Protein AF-A0A7X9EF93-F1 (afdb_monomer_lite)

pLDDT: mean 86.99, std 10.76, range [40.66, 97.75]

Foldseek 3Di:
DVVVVVVVVVVCCCVVVQPQLVVQCVPCVGSCHPPCVCVLFPCPDPPCQVVLLVLLLVLVVLCLQAAALFFPVSSQVSLVVQCVVVVVVACDPVGHSQDPPQASDVVCPVFGDDSNDDWALAPQQDAPHNLLCVLLVVLLVVLVVVCVVVVPCVSVVLLVVLVVQSSCLSRVPSGDGRRSRVSSCSSSVSRSVSSVVQCPPPDPVSVVVVVVSVVSVVSSVVLSVCQRRLAHVDALQNLVVQLVVCVVPNPVSNVVSVVCSSRHDHHDGNVRDDPLCSLCVVPVVCSFVLVVLVVFADLQAEEEEADAPPPDDQVSNCPPVNNYHYHYDNVQVPPVSVVCVCVVRVHFKYKYAAPDPGDDDPQWDFDDDDPRITMTGRD

Sequence (379 aa):
MAGRFVLFTLAFTLLLGSYNYIQNYVYYRNPAGTGDTAIISGYQGFTDFSKKLAYNSTRLGVQFISCEGLPLPFENTCLQVKKSVLGKIFATATFNIEANKYMLEPGCRSLCYSLSNDYPLNEESAWYGILSWILIIPGCIMAIVKSIQEKKKIPLLIILTSLIYFLIIAVFKSGWDPYQGRYLILSVALVTPFSGFLLTDQKPWQRASTTLFSVLSIFILVYTILANDSKPLVNRQSIWQIELWGKDHSSVVQKVAYKIEPWFKEDRTVFDYSFSELQTYFANNMASPVELVNQTVPINGKMGIVAEKGIFMDYLFFGENFTRGVYDLPNYSDTKYLNRSIQANGIKYLLVSPGLQFKAPKGFNLVNSLNGWSIYGLN

Radius of gyration: 26.2 Å; chains: 1; bounding box: 67×50×77 Å

Secondary structure (DSSP, 8-state):
-HHHHHHHHHHHHHHHHSHHHHHHHHHHSSTTSSGGGGSS-----GGGHHHHHHHHHHHHHHHHS--TTS-HHHHHHHHHHHHHHHHHHHB-SS-BTTSS-SBSSGGGTTT---TTPPPPSSTTT--SHHHHHHHHHHHHHHHHHHHHHTT-HHHHHHHHHHHHHHHHHHHHSSSB-GGGGGGGHHHHHHHGGGGGGTS-TTSHHHHHHHHHHHHHHHHHHHHHHHT-TTS-SS-HHHHHHHHHHHHHH-HHHHHHHHHHGGG---SS-GGGS-HHHHHTTT-GGGHHHHHHHHHHS-TT-EEEEE--TTS--GGGGS-TTS-SEEEE-TTTT-HHHHHHHHHHHT--EEEE-TT----PPTTEEEEEEETTEEEEEE-

Structure (mmCIF, N/CA/C/O backbone):
data_AF-A0A7X9EF93-F1
#
_entry.id   AF-A0A7X9EF93-F1
#
loop_
_atom_site.group_PDB
_atom_site.id
_atom_site.type_symbol
_atom_site.label_atom_id
_atom_site.label_alt_id
_atom_site.label_comp_id
_atom_site.label_asym_id
_atom_site.label_entity_id
_atom_site.label_seq_id
_atom_site.pdbx_PDB_ins_code
_atom_site.Cartn_x
_atom_site.Cartn_y
_atom_site.Cartn_z
_atom_site.occupancy
_atom_site.B_iso_or_equiv
_atom_site.auth_seq_id
_atom_site.auth_comp_id
_atom_site.auth_asym_id
_atom_site.auth_atom_id
_atom_site.pdbx_PDB_model_num
ATOM 1 N N . MET A 1 1 ? 22.906 -5.873 35.897 1.00 51.16 1 MET A N 1
ATOM 2 C CA . MET A 1 1 ? 22.067 -6.550 34.877 1.00 51.16 1 MET A CA 1
ATOM 3 C C . MET A 1 1 ? 21.754 -5.627 33.692 1.00 51.16 1 MET A C 1
ATOM 5 O O . MET A 1 1 ? 22.058 -6.010 32.572 1.00 51.16 1 MET A O 1
ATOM 9 N N . ALA A 1 2 ? 21.291 -4.388 33.919 1.00 52.09 2 ALA A N 1
ATOM 10 C CA . ALA A 1 2 ? 21.029 -3.400 32.856 1.00 52.09 2 ALA A CA 1
ATOM 11 C C . ALA A 1 2 ? 22.232 -3.101 31.932 1.00 52.09 2 ALA A C 1
ATOM 13 O O . ALA A 1 2 ? 22.069 -3.074 30.718 1.00 52.09 2 ALA A O 1
ATOM 14 N N . GLY A 1 3 ? 23.450 -2.966 32.476 1.00 68.38 3 GLY A N 1
ATOM 15 C CA . GLY A 1 3 ? 24.646 -2.670 31.668 1.00 68.38 3 GLY A CA 1
ATOM 16 C C . GLY A 1 3 ? 25.012 -3.758 30.651 1.00 68.38 3 GLY A C 1
ATOM 17 O O . GLY A 1 3 ? 25.405 -3.439 29.537 1.00 68.38 3 GLY A O 1
ATOM 18 N N . ARG A 1 4 ? 24.810 -5.042 30.988 1.00 70.62 4 ARG A N 1
ATOM 19 C CA . ARG A 1 4 ? 25.029 -6.152 30.042 1.00 70.62 4 ARG A CA 1
ATOM 20 C C . ARG A 1 4 ? 23.990 -6.133 28.925 1.00 70.62 4 ARG A C 1
ATOM 22 O O . ARG A 1 4 ? 24.343 -6.350 27.777 1.00 70.62 4 ARG A O 1
ATOM 29 N N . PHE A 1 5 ? 22.737 -5.829 29.259 1.00 66.62 5 PHE A N 1
ATOM 30 C CA . PHE A 1 5 ? 21.655 -5.748 28.281 1.00 66.62 5 PHE A CA 1
ATOM 31 C C . PHE A 1 5 ? 21.888 -4.611 27.282 1.00 66.62 5 PHE A C 1
ATOM 33 O O . PHE A 1 5 ? 21.815 -4.839 26.085 1.00 66.62 5 PHE A O 1
ATOM 40 N N . VAL A 1 6 ? 22.275 -3.422 27.762 1.00 73.75 6 VAL A N 1
ATOM 41 C CA . VAL A 1 6 ? 22.655 -2.295 26.894 1.00 73.75 6 VAL A CA 1
ATOM 42 C C . VAL A 1 6 ? 23.821 -2.679 25.988 1.00 73.75 6 VAL A C 1
ATOM 44 O O . VAL A 1 6 ? 23.751 -2.430 24.791 1.00 73.75 6 VAL A O 1
ATOM 47 N N . LEU A 1 7 ? 24.856 -3.331 26.527 1.00 80.44 7 LEU A N 1
ATOM 48 C CA . LEU A 1 7 ? 26.022 -3.749 25.749 1.00 80.44 7 LEU A CA 1
ATOM 49 C C . LEU A 1 7 ? 25.656 -4.765 24.655 1.00 80.44 7 LEU A C 1
ATOM 51 O O . LEU A 1 7 ? 26.104 -4.620 23.522 1.00 80.44 7 LEU A O 1
ATOM 55 N N . PHE A 1 8 ? 24.810 -5.752 24.969 1.00 80.94 8 PHE A N 1
ATOM 56 C CA . PHE A 1 8 ? 24.308 -6.712 23.985 1.00 80.94 8 PHE A CA 1
ATOM 57 C C . PHE A 1 8 ? 23.450 -6.030 22.925 1.00 80.94 8 PHE A C 1
ATOM 59 O O . PHE A 1 8 ? 23.684 -6.245 21.742 1.00 80.94 8 PHE A O 1
ATOM 66 N N . THR A 1 9 ? 22.513 -5.162 23.310 1.00 75.06 9 THR A N 1
ATOM 67 C CA . THR A 1 9 ? 21.699 -4.410 22.348 1.00 75.06 9 THR A CA 1
ATOM 68 C C . THR A 1 9 ? 22.575 -3.573 21.422 1.00 75.06 9 THR A C 1
ATOM 70 O O . THR A 1 9 ? 22.355 -3.578 20.214 1.00 75.06 9 THR A O 1
ATOM 73 N N . LEU A 1 10 ? 23.597 -2.899 21.952 1.00 77.31 10 LEU A N 1
ATOM 74 C CA . LEU A 1 10 ? 24.518 -2.082 21.162 1.00 77.31 10 LEU A CA 1
ATOM 75 C C . LEU A 1 10 ? 25.355 -2.950 20.212 1.00 77.31 10 LEU A C 1
ATOM 77 O O . LEU A 1 10 ? 25.466 -2.630 19.032 1.00 77.31 10 LEU A O 1
ATOM 81 N N . ALA A 1 11 ? 25.867 -4.084 20.699 1.00 83.56 11 ALA A N 1
ATOM 82 C CA . ALA A 1 11 ? 26.618 -5.042 19.894 1.00 83.56 11 ALA A CA 1
ATOM 83 C C . ALA A 1 11 ? 25.765 -5.641 18.766 1.00 83.56 11 ALA A C 1
ATOM 85 O O . ALA A 1 11 ? 26.195 -5.638 17.619 1.00 83.56 11 ALA A O 1
ATOM 86 N N . PHE A 1 12 ? 24.541 -6.092 19.050 1.00 78.44 12 PHE A N 1
ATOM 87 C CA . PHE A 1 12 ? 23.632 -6.628 18.033 1.00 78.44 12 PHE A CA 1
ATOM 88 C C . PHE A 1 12 ? 23.159 -5.553 17.052 1.00 78.44 12 PHE A C 1
ATOM 90 O O . PHE A 1 12 ? 23.077 -5.824 15.859 1.00 78.44 12 PHE A O 1
ATOM 97 N N . THR A 1 13 ? 22.910 -4.325 17.516 1.00 77.00 13 THR A N 1
ATOM 98 C CA . THR A 1 13 ? 22.552 -3.202 16.633 1.00 77.00 13 THR A CA 1
ATOM 99 C C . THR A 1 13 ? 23.695 -2.873 15.678 1.00 77.00 13 THR A C 1
ATOM 101 O O . THR A 1 13 ? 23.458 -2.667 14.494 1.00 77.00 13 THR A O 1
ATOM 104 N N . LEU A 1 14 ? 24.941 -2.874 16.159 1.00 78.62 14 LEU A N 1
ATOM 105 C CA . LEU A 1 14 ? 26.108 -2.662 15.307 1.00 78.62 14 LEU A CA 1
ATOM 106 C C . LEU A 1 14 ? 26.341 -3.842 14.362 1.00 78.62 14 LEU A C 1
ATOM 108 O O . LEU A 1 14 ? 26.558 -3.622 13.180 1.00 78.62 14 LEU A O 1
ATOM 112 N N . LEU A 1 15 ? 26.265 -5.085 14.835 1.00 78.81 15 LEU A N 1
ATOM 113 C CA . LEU A 1 15 ? 26.541 -6.264 14.007 1.00 78.81 15 LEU A CA 1
ATOM 114 C C . LEU A 1 15 ? 25.472 -6.492 12.933 1.00 78.81 15 LEU A C 1
ATOM 116 O O . LEU A 1 15 ? 25.811 -6.729 11.780 1.00 78.81 15 LEU A O 1
ATOM 120 N N . LEU A 1 16 ? 24.191 -6.394 13.293 1.00 77.81 16 LEU A N 1
ATOM 121 C CA . LEU A 1 16 ? 23.082 -6.651 12.370 1.00 77.81 16 LEU A CA 1
ATOM 122 C C . LEU A 1 16 ? 22.693 -5.401 11.574 1.00 77.81 16 LEU A C 1
ATOM 124 O O . LEU A 1 16 ? 22.345 -5.499 10.401 1.00 77.81 16 LEU A O 1
ATOM 128 N N . GLY A 1 17 ? 22.778 -4.218 12.185 1.00 71.88 17 GLY A N 1
ATOM 129 C CA . GLY A 1 17 ? 22.412 -2.955 11.543 1.00 71.88 17 GLY A CA 1
ATOM 130 C C . GLY A 1 17 ? 23.484 -2.393 10.609 1.00 71.88 17 GLY A C 1
ATOM 131 O O . GLY A 1 17 ? 23.154 -1.597 9.733 1.00 71.88 17 GLY A O 1
ATOM 132 N N . SER A 1 18 ? 24.755 -2.799 10.744 1.00 82.44 18 SER A N 1
ATOM 133 C CA . SER A 1 18 ? 25.841 -2.288 9.891 1.00 82.44 18 SER A CA 1
ATOM 134 C C . SER A 1 18 ? 25.926 -2.944 8.516 1.00 82.44 18 SER A C 1
ATOM 136 O O . SER A 1 18 ? 26.585 -2.377 7.648 1.00 82.44 18 SER A O 1
ATOM 138 N N . TYR A 1 19 ? 25.261 -4.083 8.280 1.00 81.56 19 TYR A N 1
ATOM 139 C CA . TYR A 1 19 ? 25.408 -4.856 7.040 1.00 81.56 19 TYR A CA 1
ATOM 140 C C . TYR A 1 19 ? 25.219 -4.000 5.780 1.00 81.56 19 TYR A C 1
ATOM 142 O O . TYR A 1 19 ? 26.116 -3.943 4.941 1.00 81.56 19 TYR A O 1
ATOM 150 N N . ASN A 1 20 ? 24.115 -3.248 5.691 1.00 75.06 20 ASN A N 1
ATOM 151 C CA . ASN A 1 20 ? 23.846 -2.377 4.542 1.00 75.06 20 ASN A CA 1
ATOM 152 C C . ASN A 1 20 ? 24.888 -1.261 4.396 1.00 75.06 20 ASN A C 1
ATOM 154 O O . ASN A 1 20 ? 25.280 -0.930 3.283 1.00 75.06 20 ASN A O 1
ATOM 158 N N . TYR A 1 21 ? 25.383 -0.703 5.503 1.00 79.88 21 TYR A N 1
ATOM 159 C CA . TYR A 1 21 ? 26.413 0.338 5.472 1.00 79.88 21 TYR A CA 1
ATOM 160 C C . TYR A 1 21 ? 27.773 -0.215 5.029 1.00 79.88 21 TYR A C 1
ATOM 162 O O . TYR A 1 21 ? 28.486 0.441 4.271 1.00 79.88 21 TYR A O 1
ATOM 170 N N . ILE A 1 22 ? 28.121 -1.432 5.455 1.00 83.25 22 ILE A N 1
ATOM 171 C CA . ILE A 1 22 ? 29.334 -2.134 5.024 1.00 83.25 22 ILE A CA 1
ATOM 172 C C . ILE A 1 22 ? 29.223 -2.489 3.543 1.00 83.25 22 ILE A C 1
ATOM 174 O O . ILE A 1 22 ? 30.135 -2.181 2.781 1.00 83.25 22 ILE A O 1
ATOM 178 N N . GLN A 1 23 ? 28.101 -3.075 3.114 1.00 81.94 23 GLN A N 1
ATOM 179 C CA . GLN A 1 23 ? 27.837 -3.379 1.710 1.00 81.94 23 GLN A CA 1
ATOM 180 C C . GLN A 1 23 ? 27.953 -2.110 0.858 1.00 81.94 23 GLN A C 1
ATOM 182 O O . GLN A 1 23 ? 28.697 -2.087 -0.122 1.00 81.94 23 GLN A O 1
ATOM 187 N N . ASN A 1 24 ? 27.311 -1.020 1.278 1.00 80.31 24 ASN A N 1
ATOM 188 C CA . ASN A 1 24 ? 27.402 0.259 0.587 1.00 80.31 24 ASN A CA 1
ATOM 189 C C . ASN A 1 24 ? 28.843 0.776 0.510 1.00 80.31 24 ASN A C 1
ATOM 191 O O . ASN A 1 24 ? 29.280 1.243 -0.539 1.00 80.31 24 ASN A O 1
ATOM 195 N N . TYR A 1 25 ? 29.614 0.652 1.590 1.00 82.25 25 TYR A N 1
ATOM 196 C CA . TYR A 1 25 ? 31.018 1.046 1.590 1.00 82.25 25 TYR A CA 1
ATOM 197 C C . TYR A 1 25 ? 31.879 0.180 0.657 1.00 82.25 25 TYR A C 1
ATOM 199 O O . TYR A 1 25 ? 32.749 0.705 -0.036 1.00 82.25 25 TYR A O 1
ATOM 207 N N . VAL A 1 26 ? 31.633 -1.129 0.589 1.00 85.62 26 VAL A N 1
ATOM 208 C CA . VAL A 1 26 ? 32.366 -2.049 -0.295 1.00 85.62 26 VAL A CA 1
ATOM 209 C C . VAL A 1 26 ? 32.094 -1.735 -1.768 1.00 85.62 26 VAL A C 1
ATOM 211 O O . VAL A 1 26 ? 33.044 -1.622 -2.543 1.00 85.62 26 VAL A O 1
ATOM 214 N N . TYR A 1 27 ? 30.826 -1.551 -2.147 1.00 77.94 27 TYR A N 1
ATOM 215 C CA . TYR A 1 27 ? 30.429 -1.349 -3.545 1.00 77.94 27 TYR A CA 1
ATOM 216 C C . TYR A 1 27 ? 30.559 0.104 -4.016 1.00 77.94 27 TYR A C 1
ATOM 218 O O . TYR A 1 27 ? 31.009 0.351 -5.132 1.00 77.94 27 TYR A O 1
ATOM 226 N N . TYR A 1 28 ? 30.206 1.072 -3.170 1.00 73.88 28 TYR A N 1
ATOM 227 C CA . TYR A 1 28 ? 30.102 2.487 -3.545 1.00 73.88 28 TYR A CA 1
ATOM 228 C C . TYR A 1 28 ? 31.165 3.378 -2.899 1.00 73.88 28 TYR A C 1
ATOM 230 O O . TYR A 1 28 ? 31.175 4.583 -3.142 1.00 73.88 28 TYR A O 1
ATOM 238 N N . ARG A 1 29 ? 32.052 2.815 -2.060 1.00 81.31 29 ARG A N 1
ATOM 239 C CA . ARG A 1 29 ? 33.061 3.561 -1.275 1.00 81.31 29 ARG A CA 1
ATOM 240 C C . ARG A 1 29 ? 32.466 4.644 -0.372 1.00 81.31 29 ARG A C 1
ATOM 242 O O . ARG A 1 29 ? 33.172 5.540 0.081 1.00 81.31 29 ARG A O 1
ATOM 249 N N . ASN A 1 30 ? 31.178 4.525 -0.063 1.00 75.50 30 ASN A N 1
ATOM 250 C CA . ASN A 1 30 ? 30.428 5.433 0.787 1.00 75.50 30 ASN A CA 1
ATOM 251 C C . ASN A 1 30 ? 29.376 4.617 1.561 1.00 75.50 30 ASN A C 1
ATOM 253 O O . ASN A 1 30 ? 28.565 3.940 0.929 1.00 75.50 30 ASN A O 1
ATOM 257 N N . PRO A 1 31 ? 29.355 4.657 2.909 1.00 75.25 31 PRO A N 1
ATOM 258 C CA . PRO A 1 31 ? 28.396 3.882 3.701 1.00 75.25 31 PRO A CA 1
ATOM 259 C C . PRO A 1 31 ? 26.931 4.282 3.444 1.00 75.25 31 PRO A C 1
ATOM 261 O O . PRO A 1 31 ? 26.025 3.484 3.676 1.00 75.25 31 PRO A O 1
ATOM 264 N N . ALA A 1 32 ? 26.687 5.489 2.924 1.00 70.31 32 ALA A N 1
ATOM 265 C CA . ALA A 1 32 ? 25.363 5.975 2.536 1.00 70.31 32 ALA A CA 1
ATOM 266 C C . ALA A 1 32 ? 24.936 5.572 1.105 1.00 70.31 32 ALA A C 1
ATOM 268 O O . ALA A 1 32 ? 23.866 5.980 0.651 1.00 70.31 32 ALA A O 1
ATOM 269 N N . GLY A 1 33 ? 25.743 4.777 0.395 1.00 70.00 33 GLY A N 1
ATOM 270 C CA . GLY A 1 33 ? 25.457 4.318 -0.967 1.00 70.00 33 GLY A CA 1
ATOM 271 C C . GLY A 1 33 ? 26.114 5.181 -2.046 1.00 70.00 33 GLY A C 1
ATOM 272 O O . GLY A 1 33 ? 27.057 5.922 -1.778 1.00 70.00 33 GLY A O 1
ATOM 273 N N . THR A 1 34 ? 25.632 5.087 -3.287 1.00 61.66 34 THR A N 1
ATOM 274 C CA . THR A 1 34 ? 26.085 5.955 -4.389 1.00 61.66 34 THR A CA 1
ATOM 275 C C . THR A 1 34 ? 25.943 7.424 -3.987 1.00 61.66 34 THR A C 1
ATOM 277 O O . THR A 1 34 ? 24.894 7.790 -3.475 1.00 61.66 34 THR A O 1
ATOM 280 N N . GLY A 1 35 ? 26.938 8.284 -4.243 1.00 51.69 35 GLY A N 1
ATOM 281 C CA . GLY A 1 35 ? 26.882 9.723 -3.906 1.00 51.69 35 GLY A CA 1
ATOM 282 C C . GLY A 1 35 ? 25.659 10.483 -4.456 1.00 51.69 35 GLY A C 1
ATOM 283 O O . GLY A 1 35 ? 25.338 11.563 -3.970 1.00 51.69 35 GLY A O 1
ATOM 284 N N . ASP A 1 36 ? 24.935 9.879 -5.400 1.00 48.66 36 ASP A N 1
ATOM 285 C CA . ASP A 1 36 ? 23.659 10.341 -5.952 1.00 48.66 36 ASP A CA 1
ATOM 286 C C . ASP A 1 36 ? 22.432 10.045 -5.065 1.00 48.66 36 ASP A C 1
ATOM 288 O O . ASP A 1 36 ? 21.332 10.490 -5.382 1.00 48.66 36 ASP A O 1
ATOM 292 N N . THR A 1 37 ? 22.563 9.338 -3.933 1.00 45.50 37 THR A N 1
ATOM 293 C CA . THR A 1 37 ? 21.441 9.147 -2.985 1.00 45.50 37 THR A CA 1
ATOM 294 C C . THR A 1 37 ? 20.979 10.462 -2.355 1.00 45.50 37 THR A C 1
ATOM 296 O O . THR A 1 37 ? 19.864 10.540 -1.841 1.00 45.50 37 THR A O 1
ATOM 299 N N . ALA A 1 38 ? 21.782 11.525 -2.475 1.00 40.66 38 ALA A N 1
ATOM 300 C CA . ALA A 1 38 ? 21.385 12.893 -2.160 1.00 40.66 38 ALA A CA 1
ATOM 301 C C . ALA A 1 38 ? 20.332 13.476 -3.131 1.00 40.66 38 ALA A C 1
ATOM 303 O O . ALA A 1 38 ? 19.668 14.445 -2.773 1.00 40.66 38 ALA A O 1
ATOM 304 N N . ILE A 1 39 ? 20.139 12.898 -4.327 1.00 41.22 39 ILE A N 1
ATOM 305 C CA . ILE A 1 39 ? 19.280 13.457 -5.391 1.00 41.22 39 ILE A CA 1
ATOM 306 C C . ILE A 1 39 ? 17.788 13.130 -5.181 1.00 41.22 39 ILE A C 1
ATOM 308 O O . ILE A 1 39 ? 16.930 13.879 -5.637 1.00 41.22 39 ILE A O 1
ATOM 312 N N . ILE A 1 40 ? 17.438 12.086 -4.418 1.00 43.47 40 ILE A N 1
ATOM 313 C CA . ILE A 1 40 ? 16.022 11.784 -4.094 1.00 43.47 40 ILE A CA 1
ATOM 314 C C . ILE A 1 40 ? 15.497 12.706 -2.976 1.00 43.47 40 ILE A C 1
ATOM 316 O O . ILE A 1 40 ? 14.295 12.892 -2.791 1.00 43.47 40 ILE A O 1
ATOM 320 N N . SER A 1 41 ? 16.397 13.338 -2.229 1.00 41.59 41 SER A N 1
ATOM 321 C CA . SER A 1 41 ? 16.046 14.339 -1.235 1.00 41.59 41 SER A CA 1
ATOM 322 C C . SER A 1 41 ? 16.283 15.730 -1.801 1.00 41.59 41 SER A C 1
ATOM 324 O O . SER A 1 41 ? 17.398 16.241 -1.749 1.00 41.59 41 SER A O 1
ATOM 326 N N . GLY A 1 42 ? 15.215 16.392 -2.248 1.00 41.41 42 GLY A N 1
ATOM 327 C CA . GLY A 1 42 ? 15.151 17.854 -2.265 1.00 41.41 42 GLY A CA 1
ATOM 328 C C . GLY A 1 42 ? 15.270 18.385 -0.835 1.00 41.41 42 GLY A C 1
ATOM 329 O O . GLY A 1 42 ? 14.281 18.806 -0.240 1.00 41.41 42 GLY A O 1
ATOM 330 N N . TYR A 1 43 ? 16.466 18.272 -0.250 1.00 45.44 43 TYR A N 1
ATOM 331 C CA . TYR A 1 43 ? 16.779 18.589 1.135 1.00 45.44 43 TYR A CA 1
ATOM 332 C C . TYR A 1 43 ? 16.698 20.109 1.291 1.00 45.44 43 TYR A C 1
ATOM 334 O O . TYR A 1 43 ? 17.694 20.824 1.213 1.00 45.44 43 TYR A O 1
ATOM 342 N N . GLN A 1 44 ? 15.482 20.628 1.461 1.00 47.94 44 GLN A N 1
ATOM 343 C CA . GLN A 1 44 ? 15.296 21.984 1.951 1.00 47.94 44 GLN A CA 1
ATOM 344 C C . GLN A 1 44 ? 15.860 22.009 3.372 1.00 47.94 44 GLN A C 1
ATOM 346 O O . GLN A 1 44 ? 15.532 21.145 4.185 1.00 47.94 44 GLN A O 1
ATOM 351 N N . GLY A 1 45 ? 16.808 22.914 3.613 1.00 49.16 45 GLY A N 1
ATOM 352 C CA . GLY A 1 45 ? 17.678 22.896 4.786 1.00 49.16 45 GLY A CA 1
ATOM 353 C C . GLY A 1 45 ? 16.955 22.863 6.139 1.00 49.16 45 GLY A C 1
ATOM 354 O O . GLY A 1 45 ? 15.743 23.024 6.258 1.00 49.16 45 GLY A O 1
ATOM 355 N N . PHE A 1 46 ? 17.746 22.710 7.202 1.00 51.22 46 PHE A N 1
ATOM 356 C CA . PHE A 1 46 ? 17.307 22.670 8.608 1.00 51.22 46 PHE A CA 1
ATOM 357 C C . PHE A 1 46 ? 16.488 23.887 9.091 1.00 51.22 46 PHE A C 1
ATOM 359 O O . PHE A 1 46 ? 15.992 23.876 10.216 1.00 51.22 46 PHE A O 1
ATOM 366 N N . THR A 1 47 ? 16.325 24.928 8.274 1.00 57.03 47 THR A N 1
ATOM 367 C CA . THR A 1 47 ? 15.665 26.194 8.623 1.00 57.03 47 THR A CA 1
ATOM 368 C C . THR A 1 47 ? 14.164 26.062 8.904 1.00 57.03 47 THR A C 1
ATOM 370 O O . THR A 1 47 ? 13.610 26.912 9.592 1.00 57.03 47 THR A O 1
ATOM 373 N N . ASP A 1 48 ? 13.517 24.981 8.455 1.00 76.69 48 ASP A N 1
ATOM 374 C CA . ASP A 1 48 ? 12.073 24.742 8.618 1.00 76.69 48 ASP A CA 1
ATOM 375 C C . ASP A 1 48 ? 11.751 23.435 9.377 1.00 76.69 48 ASP A C 1
ATOM 377 O O . ASP A 1 48 ? 10.665 22.865 9.246 1.00 76.69 48 ASP A O 1
ATOM 381 N N . PHE A 1 49 ? 12.686 22.953 10.206 1.00 82.88 49 PHE A N 1
ATOM 382 C CA . PHE A 1 49 ? 12.567 21.689 10.948 1.00 82.88 49 PHE A CA 1
ATOM 383 C C . PHE A 1 49 ? 11.242 21.542 11.712 1.00 82.88 49 PHE A C 1
ATOM 385 O O . PHE A 1 49 ? 10.577 20.513 11.609 1.00 82.88 49 PHE A O 1
ATOM 392 N N . SER A 1 50 ? 10.839 22.572 12.463 1.00 85.94 50 SER A N 1
ATOM 393 C CA . SER A 1 50 ? 9.621 22.543 13.283 1.00 85.94 50 SER A CA 1
ATOM 394 C C . SER A 1 50 ? 8.359 22.412 12.433 1.00 85.94 50 SER A C 1
ATOM 396 O O . SER A 1 50 ? 7.469 21.631 12.768 1.00 85.94 50 SER A O 1
ATOM 398 N N . LYS A 1 51 ? 8.299 23.120 11.299 1.00 87.50 51 LYS A N 1
ATOM 399 C CA . LYS A 1 51 ? 7.190 23.015 10.349 1.00 87.50 51 LYS A CA 1
ATOM 400 C C . LYS A 1 51 ? 7.182 21.643 9.692 1.00 87.50 51 LYS A C 1
ATOM 402 O O . LYS A 1 51 ? 6.143 20.994 9.701 1.00 87.50 51 LYS A O 1
ATOM 407 N N . LYS A 1 52 ? 8.322 21.159 9.191 1.00 86.75 52 LYS A N 1
ATOM 408 C CA . LYS A 1 52 ? 8.418 19.815 8.605 1.00 86.75 52 LYS A CA 1
ATOM 409 C C . LYS A 1 52 ? 7.936 18.750 9.588 1.00 86.75 52 LYS A C 1
ATOM 411 O O . LYS A 1 52 ? 7.086 17.938 9.233 1.00 86.75 52 LYS A O 1
ATOM 416 N N . LEU A 1 53 ? 8.426 18.794 10.828 1.00 89.94 53 LEU A N 1
ATOM 417 C CA . LEU A 1 53 ? 8.006 17.880 11.882 1.00 89.94 53 LEU A CA 1
ATOM 418 C C . LEU A 1 53 ? 6.496 17.976 12.120 1.00 89.94 53 LEU A C 1
ATOM 420 O O . LEU A 1 53 ? 5.840 16.941 12.146 1.00 89.94 53 LEU A O 1
ATOM 424 N N . ALA A 1 54 ? 5.931 19.179 12.246 1.00 91.25 54 ALA A N 1
ATOM 425 C CA . ALA A 1 54 ? 4.496 19.365 12.457 1.00 91.25 54 ALA A CA 1
ATOM 426 C C . ALA A 1 54 ? 3.658 18.782 11.307 1.00 91.25 54 ALA A C 1
ATOM 428 O O . ALA A 1 54 ? 2.736 18.009 11.557 1.00 91.25 54 ALA A O 1
ATOM 429 N N . TYR A 1 55 ? 3.996 19.090 10.052 1.00 91.44 55 TYR A N 1
ATOM 430 C CA . TYR A 1 55 ? 3.284 18.563 8.885 1.00 91.44 55 TYR A CA 1
ATOM 431 C C . TYR A 1 55 ? 3.401 17.038 8.794 1.00 91.44 55 TYR A C 1
ATOM 433 O O . TYR A 1 55 ? 2.383 16.352 8.728 1.00 91.44 55 TYR A O 1
ATOM 441 N N . ASN A 1 56 ? 4.619 16.493 8.844 1.00 91.69 56 ASN A N 1
ATOM 442 C CA . ASN A 1 56 ? 4.837 15.059 8.675 1.00 91.69 56 ASN A CA 1
ATOM 443 C C . ASN A 1 56 ? 4.263 14.251 9.839 1.00 91.69 56 ASN A C 1
ATOM 445 O O . ASN A 1 56 ? 3.540 13.291 9.602 1.00 91.69 56 ASN A O 1
ATOM 449 N N . SER A 1 57 ? 4.520 14.642 11.091 1.00 93.19 57 SER A N 1
ATOM 450 C CA . SER A 1 57 ? 3.973 13.922 12.249 1.00 93.19 57 SER A CA 1
ATOM 451 C C . SER A 1 57 ? 2.446 13.951 12.269 1.00 93.19 57 SER A C 1
ATOM 453 O O . SER A 1 57 ? 1.827 12.919 12.511 1.00 93.19 57 SER A O 1
ATOM 455 N N . THR A 1 58 ? 1.820 15.084 11.936 1.00 93.88 58 THR A N 1
ATOM 456 C CA . THR A 1 58 ? 0.354 15.154 11.879 1.00 93.88 58 THR A CA 1
ATOM 457 C C . THR A 1 58 ? -0.184 14.262 10.766 1.00 93.88 58 THR A C 1
ATOM 459 O O . THR A 1 58 ? -1.093 13.478 11.016 1.00 93.88 58 THR A O 1
ATOM 462 N N . ARG A 1 59 ? 0.400 14.303 9.560 1.00 93.56 59 ARG A N 1
ATOM 463 C CA . ARG A 1 59 ? -0.018 13.433 8.448 1.00 93.56 59 ARG A CA 1
ATOM 464 C C . ARG A 1 59 ? 0.120 11.963 8.786 1.00 93.56 59 ARG A C 1
ATOM 466 O O . ARG A 1 59 ? -0.837 11.224 8.601 1.00 93.56 59 ARG A O 1
ATOM 473 N N . LEU A 1 60 ? 1.274 11.554 9.309 1.00 93.50 60 LEU A N 1
ATOM 474 C CA . LEU A 1 60 ? 1.530 10.174 9.715 1.00 93.50 60 LEU A CA 1
ATOM 475 C C . LEU A 1 60 ? 0.562 9.733 10.825 1.00 93.50 60 LEU A C 1
ATOM 477 O O . LEU A 1 60 ? 0.003 8.644 10.754 1.00 93.50 60 LEU A O 1
ATOM 481 N N . GLY A 1 61 ? 0.318 10.585 11.825 1.00 93.19 61 GLY A N 1
ATOM 482 C CA . GLY A 1 61 ? -0.618 10.296 12.913 1.00 93.19 61 GLY A CA 1
ATOM 483 C C . GLY A 1 61 ? -2.070 10.190 12.440 1.00 93.19 61 GLY A C 1
ATOM 484 O O . GLY A 1 61 ? -2.791 9.287 12.849 1.00 93.19 61 GLY A O 1
ATOM 485 N N . VAL A 1 62 ? -2.498 11.067 11.531 1.00 93.31 62 VAL A N 1
ATOM 486 C CA . VAL A 1 62 ? -3.831 11.003 10.914 1.00 93.31 62 VAL A CA 1
ATOM 487 C C . VAL A 1 62 ? -3.956 9.799 9.981 1.00 93.31 62 VAL A C 1
ATOM 489 O O . VAL A 1 62 ? -5.017 9.183 9.901 1.00 93.31 62 VAL A O 1
ATOM 492 N N . GLN A 1 63 ? -2.890 9.442 9.274 1.00 92.69 63 GLN A N 1
ATOM 493 C CA . GLN A 1 63 ? -2.868 8.289 8.384 1.00 92.69 63 GLN A CA 1
ATOM 494 C C . GLN A 1 63 ? -2.886 6.963 9.164 1.00 92.69 63 GLN A C 1
ATOM 496 O O . GLN A 1 63 ? -3.501 6.011 8.706 1.00 92.69 63 GLN A O 1
ATOM 501 N N . PHE A 1 64 ? -2.345 6.930 10.389 1.00 93.38 64 PHE A N 1
ATOM 502 C CA . PHE A 1 64 ? -2.513 5.802 11.316 1.00 93.38 64 PHE A CA 1
ATOM 503 C C . PHE A 1 64 ? -3.985 5.525 11.670 1.00 93.38 64 PHE A C 1
ATOM 505 O O . PHE A 1 64 ? -4.346 4.388 11.968 1.00 93.38 64 PHE A O 1
ATOM 512 N N . ILE A 1 65 ? -4.855 6.541 11.603 1.00 93.31 65 ILE A N 1
ATOM 513 C CA . ILE A 1 65 ? -6.315 6.373 11.652 1.00 93.31 65 ILE A CA 1
ATOM 514 C C . ILE A 1 65 ? -6.794 5.970 10.249 1.00 93.31 65 ILE A C 1
ATOM 516 O O . ILE A 1 65 ? -7.433 6.740 9.525 1.00 93.31 65 ILE A O 1
ATOM 520 N N . SER A 1 66 ? -6.378 4.778 9.840 1.00 92.44 66 SER A N 1
ATOM 521 C CA . SER A 1 66 ? -6.677 4.138 8.560 1.00 92.44 66 SER A CA 1
ATOM 522 C C . SER A 1 66 ? -8.098 3.561 8.522 1.00 92.44 66 SER A C 1
ATOM 524 O O . SER A 1 66 ? -8.621 3.103 9.546 1.00 92.44 66 SER A O 1
ATOM 526 N N . CYS A 1 67 ? -8.700 3.570 7.334 1.00 93.12 67 CYS A N 1
ATOM 527 C CA . CYS A 1 67 ? -9.994 2.945 7.025 1.00 93.12 67 CYS A CA 1
ATOM 528 C C . CYS A 1 67 ? -9.828 1.660 6.194 1.00 93.12 67 CYS A C 1
ATOM 530 O O . CYS A 1 67 ? -10.801 0.931 6.005 1.00 93.12 67 CYS A O 1
ATOM 532 N N . GLU A 1 68 ? -8.594 1.378 5.774 1.00 90.25 68 GLU A N 1
ATOM 533 C CA . GLU A 1 68 ? -8.200 0.240 4.958 1.00 90.25 68 GLU A CA 1
ATOM 534 C C . GLU A 1 68 ? -8.595 -1.093 5.621 1.00 90.25 68 GLU A C 1
ATOM 536 O O . GLU A 1 68 ? -8.539 -1.256 6.851 1.00 90.25 68 GLU A O 1
ATOM 541 N N . GLY A 1 69 ? -8.983 -2.062 4.790 1.00 88.62 69 GLY A N 1
ATOM 542 C CA . GLY A 1 69 ? -9.444 -3.390 5.211 1.00 88.62 69 GLY A CA 1
ATOM 543 C C . GLY A 1 69 ? -10.953 -3.483 5.464 1.00 88.62 69 GLY A C 1
ATOM 544 O O . GLY A 1 69 ? -11.454 -4.562 5.779 1.00 88.62 69 GLY A O 1
ATOM 545 N N . LEU A 1 70 ? -11.689 -2.378 5.320 1.00 93.38 70 LEU A N 1
ATOM 546 C CA . LEU A 1 70 ? -13.148 -2.392 5.251 1.00 93.38 70 LEU A CA 1
ATOM 547 C C . LEU A 1 70 ? -13.626 -2.596 3.805 1.00 93.38 70 LEU A C 1
ATOM 549 O O . LEU A 1 70 ? -12.954 -2.162 2.876 1.00 93.38 70 LEU A O 1
ATOM 553 N N . PRO A 1 71 ? -14.819 -3.180 3.593 1.00 93.56 71 PRO A N 1
ATOM 554 C CA . PRO A 1 71 ? -15.459 -3.158 2.286 1.00 93.56 71 PRO A CA 1
ATOM 555 C C . PRO A 1 71 ? -15.670 -1.735 1.779 1.00 93.56 71 PRO A C 1
ATOM 557 O O . PRO A 1 71 ? -16.032 -0.849 2.561 1.00 93.56 71 PRO A O 1
ATOM 560 N N . LEU A 1 72 ? -15.534 -1.547 0.466 1.00 92.31 72 LEU A N 1
ATOM 561 C CA . LEU A 1 72 ? -15.500 -0.235 -0.186 1.00 92.31 72 LEU A CA 1
ATOM 562 C C . LEU A 1 72 ? -16.608 0.753 0.261 1.00 92.31 72 LEU A C 1
ATOM 564 O O . LEU A 1 72 ? -16.299 1.919 0.523 1.00 92.31 72 LEU A O 1
ATOM 568 N N . PRO A 1 73 ? -17.891 0.362 0.438 1.00 93.38 73 PRO A N 1
ATOM 569 C CA . PRO A 1 73 ? -18.920 1.292 0.915 1.00 93.38 73 PRO A CA 1
ATOM 570 C C . PRO A 1 73 ? -18.658 1.807 2.340 1.00 93.38 73 PRO A C 1
ATOM 572 O O . PRO A 1 73 ? -18.899 2.979 2.652 1.00 93.38 73 PRO A O 1
ATOM 575 N N . PHE A 1 74 ? -18.153 0.936 3.216 1.00 94.44 74 PHE A N 1
ATOM 576 C CA . PHE A 1 74 ? -17.829 1.280 4.598 1.00 94.44 74 PHE A CA 1
ATOM 577 C C . PHE A 1 74 ? -16.524 2.070 4.681 1.00 94.44 74 PHE A C 1
ATOM 579 O O . PHE A 1 74 ? -16.450 3.020 5.459 1.00 94.44 74 PHE A O 1
ATOM 586 N N . GLU A 1 75 ? -15.534 1.732 3.856 1.00 94.00 75 GLU A N 1
ATOM 587 C CA . GLU A 1 75 ? -14.288 2.487 3.733 1.00 94.00 75 GLU A CA 1
ATOM 588 C C . GLU A 1 75 ? -14.554 3.927 3.283 1.00 94.00 75 GLU A C 1
ATOM 590 O O . GLU A 1 75 ? -14.154 4.868 3.967 1.00 94.00 75 GLU A O 1
ATOM 595 N N . ASN A 1 76 ? -15.348 4.116 2.226 1.00 93.88 76 ASN A N 1
ATOM 596 C CA . ASN A 1 76 ? -15.751 5.441 1.752 1.00 93.88 76 ASN A CA 1
ATOM 597 C C . ASN A 1 76 ? -16.466 6.253 2.839 1.00 93.88 76 ASN A C 1
ATOM 599 O O . ASN A 1 76 ? -16.176 7.434 3.041 1.00 93.88 76 ASN A O 1
ATOM 603 N N . THR A 1 77 ? -17.372 5.615 3.582 1.00 95.06 77 THR A N 1
ATOM 604 C CA . THR A 1 77 ? -18.057 6.258 4.712 1.00 95.06 77 THR A CA 1
ATOM 605 C C . THR A 1 77 ? -17.057 6.655 5.803 1.00 95.06 77 THR A C 1
ATOM 607 O O . THR A 1 77 ? -17.099 7.775 6.315 1.00 95.06 77 THR A O 1
ATOM 610 N N . CYS A 1 78 ? -16.117 5.769 6.136 1.00 95.19 78 CYS A N 1
ATOM 611 C CA . CYS A 1 78 ? -15.061 6.023 7.112 1.00 95.19 78 CYS A CA 1
ATOM 612 C C . CYS A 1 78 ? -14.165 7.201 6.689 1.00 95.19 78 CYS A C 1
ATOM 614 O O . CYS A 1 78 ? -13.934 8.106 7.494 1.00 95.19 78 CYS A O 1
ATOM 616 N N . LEU A 1 79 ? -13.741 7.262 5.422 1.00 94.69 79 LEU A N 1
ATOM 617 C CA . LEU A 1 79 ? -12.939 8.359 4.869 1.00 94.69 79 LEU A CA 1
ATOM 618 C C . LEU A 1 79 ? -13.695 9.694 4.887 1.00 94.69 79 LEU A C 1
ATOM 620 O O . LEU A 1 79 ? -13.126 10.731 5.241 1.00 94.69 79 LEU A O 1
ATOM 624 N N . GLN A 1 80 ? -14.993 9.691 4.57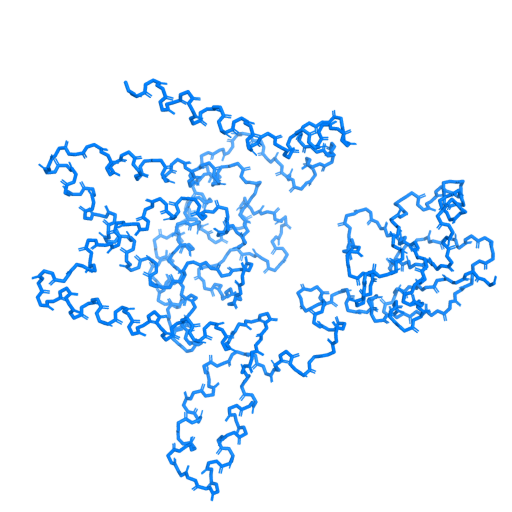4 1.00 95.44 80 GLN A N 1
ATOM 625 C CA . GLN A 1 80 ? -15.830 10.891 4.665 1.00 95.44 80 GLN A CA 1
ATOM 626 C C . GLN A 1 80 ? -15.948 11.400 6.106 1.00 95.44 80 GLN A C 1
ATOM 628 O O . GLN A 1 80 ? -15.781 12.599 6.355 1.00 95.44 80 GLN A O 1
ATOM 633 N N . VAL A 1 81 ? -16.178 10.501 7.069 1.00 94.62 81 VAL A N 1
ATOM 634 C CA . VAL A 1 81 ? -16.214 10.847 8.498 1.00 94.62 81 VAL A CA 1
ATOM 635 C C . VAL A 1 81 ? -14.857 11.386 8.947 1.00 94.62 81 VAL A C 1
ATOM 637 O O . VAL A 1 81 ? -14.797 12.457 9.557 1.00 94.62 81 VAL A O 1
ATOM 640 N N . LYS A 1 82 ? -13.763 10.706 8.585 1.00 93.94 82 LYS A N 1
ATOM 641 C CA . LYS A 1 82 ? -12.386 11.129 8.866 1.00 93.94 82 LYS A CA 1
ATOM 642 C C . LYS A 1 82 ? -12.131 12.545 8.356 1.00 93.94 82 LYS A C 1
ATOM 644 O O . LYS A 1 82 ? -11.695 13.397 9.128 1.00 93.94 82 LYS A O 1
ATOM 649 N N . LYS A 1 83 ? -12.477 12.839 7.100 1.00 94.31 83 LYS A N 1
ATOM 650 C CA . LYS A 1 83 ? -12.351 14.182 6.516 1.00 94.31 83 LYS A CA 1
ATOM 651 C C . LYS A 1 83 ? -13.211 15.217 7.232 1.00 94.31 83 LYS A C 1
ATOM 653 O O . LYS A 1 83 ? -12.719 16.299 7.538 1.00 94.31 83 LYS A O 1
ATOM 658 N N . SER A 1 84 ? -14.469 14.906 7.538 1.00 94.00 84 SER A N 1
ATOM 659 C CA . SER A 1 84 ? -15.369 15.843 8.223 1.00 94.00 84 SER A CA 1
ATOM 660 C C . SER A 1 84 ? -14.894 16.187 9.639 1.00 94.00 84 SER A C 1
ATOM 662 O O . SER A 1 84 ? -15.043 17.328 10.081 1.00 94.00 84 SER A O 1
ATOM 664 N N . VAL A 1 85 ? -14.351 15.213 10.372 1.00 93.38 85 VAL A N 1
ATOM 665 C CA . VAL A 1 85 ? -13.874 15.413 11.748 1.00 93.38 85 VAL A CA 1
ATOM 666 C C . VAL A 1 85 ? -12.504 16.086 11.746 1.00 93.38 85 VAL A C 1
ATOM 668 O O . VAL A 1 85 ? -12.335 17.145 12.348 1.00 93.38 85 VAL A O 1
ATOM 671 N N . LEU A 1 86 ? -11.531 15.509 11.042 1.00 92.88 86 LEU A N 1
ATOM 672 C CA . LEU A 1 86 ? -10.141 15.963 11.079 1.00 92.88 86 LEU A CA 1
ATOM 673 C C . LEU A 1 86 ? -9.903 17.204 10.220 1.00 92.88 86 LEU A C 1
ATOM 675 O O . LEU A 1 86 ? -9.058 18.025 10.567 1.00 92.88 86 LEU A O 1
ATOM 679 N N . GLY A 1 87 ? -10.683 17.404 9.155 1.00 89.50 87 GLY A N 1
ATOM 680 C CA . GLY A 1 87 ? -10.622 18.616 8.338 1.00 89.50 87 GLY A CA 1
ATOM 681 C C . GLY A 1 87 ? -10.941 19.868 9.152 1.00 89.50 87 GLY A C 1
ATOM 682 O O . GLY A 1 87 ? -10.254 20.873 9.024 1.00 89.50 87 GLY A O 1
ATOM 683 N N . LYS A 1 88 ? -11.896 19.794 10.087 1.00 89.56 88 LYS A N 1
ATOM 684 C CA . LYS A 1 88 ? -12.204 20.914 10.995 1.00 89.56 88 LYS A CA 1
ATOM 685 C C . LYS A 1 88 ? -11.057 21.238 11.955 1.00 89.56 88 LYS A C 1
ATOM 687 O O . LYS A 1 88 ? -10.903 22.389 12.345 1.00 89.56 88 LYS A O 1
ATOM 692 N N . ILE A 1 89 ? -10.269 20.233 12.337 1.00 90.06 89 ILE A N 1
ATOM 693 C CA . ILE A 1 89 ? -9.153 20.378 13.283 1.00 90.06 89 ILE A CA 1
ATOM 694 C C . ILE A 1 89 ? -7.899 20.898 12.566 1.00 90.06 89 ILE A C 1
ATOM 696 O O . ILE A 1 89 ? -7.171 21.723 13.113 1.00 90.06 89 ILE A O 1
ATOM 700 N N . PHE A 1 90 ? -7.649 20.432 11.339 1.00 90.00 90 PHE A N 1
ATOM 701 C CA . PHE A 1 90 ? -6.363 20.600 10.657 1.00 90.00 90 PHE A CA 1
ATOM 702 C C . PHE A 1 90 ? -6.406 21.421 9.357 1.00 90.00 90 PHE A C 1
ATOM 704 O O . PHE A 1 90 ? -5.382 21.502 8.678 1.00 90.00 90 PHE A O 1
ATOM 711 N N . ALA A 1 91 ? -7.538 22.040 9.004 1.00 84.44 91 ALA A N 1
ATOM 712 C CA . ALA A 1 91 ? -7.660 22.983 7.884 1.00 84.44 91 ALA A CA 1
ATOM 713 C C . ALA A 1 91 ? -7.809 24.432 8.383 1.00 84.44 91 ALA A C 1
ATOM 715 O O . ALA A 1 91 ? -8.793 25.118 8.108 1.00 84.44 91 ALA A O 1
ATOM 716 N N . THR A 1 92 ? -6.828 24.902 9.153 1.00 83.12 92 THR A N 1
ATOM 717 C CA . THR A 1 92 ? -6.787 26.285 9.657 1.00 83.12 92 THR A CA 1
ATOM 718 C C . THR A 1 92 ? -5.975 27.191 8.727 1.00 83.12 92 THR A C 1
ATOM 720 O O . THR A 1 92 ? -5.154 26.717 7.942 1.00 83.12 92 THR A O 1
ATOM 723 N N . ALA A 1 93 ? -6.155 28.513 8.835 1.00 75.06 93 ALA A N 1
ATOM 724 C CA . ALA A 1 93 ? -5.412 29.483 8.020 1.00 75.06 93 ALA A CA 1
ATOM 725 C C . ALA A 1 93 ? -3.884 29.413 8.230 1.00 75.06 93 ALA A C 1
ATOM 727 O O . ALA A 1 93 ? -3.113 29.694 7.315 1.00 75.06 93 ALA A O 1
ATOM 728 N N . THR A 1 94 ? -3.439 29.028 9.429 1.00 81.38 94 THR A N 1
ATOM 729 C CA . THR A 1 94 ? -2.017 28.942 9.800 1.00 81.38 94 THR A CA 1
ATOM 730 C C . THR A 1 94 ? -1.427 27.552 9.565 1.00 81.38 94 THR A C 1
ATOM 732 O O . THR A 1 94 ? -0.237 27.424 9.266 1.00 81.38 94 THR A O 1
ATOM 735 N N . PHE A 1 95 ? -2.250 26.508 9.661 1.00 87.50 95 PHE A N 1
ATOM 736 C CA . PHE A 1 95 ? -1.855 25.122 9.461 1.00 87.50 95 PHE A CA 1
ATOM 737 C C . PHE A 1 95 ? -2.939 24.373 8.686 1.00 87.50 95 PHE A C 1
ATOM 739 O O . PHE A 1 95 ? -4.010 24.086 9.226 1.00 87.50 95 PHE A O 1
ATOM 746 N N . ASN A 1 96 ? -2.631 24.058 7.425 1.00 91.38 96 ASN A N 1
ATOM 747 C CA . ASN A 1 96 ? -3.455 23.223 6.561 1.00 91.38 96 ASN A CA 1
ATOM 748 C C . ASN A 1 96 ? -2.695 21.935 6.226 1.00 91.38 96 ASN A C 1
ATOM 750 O O . ASN A 1 96 ? -1.741 21.966 5.448 1.00 91.38 96 ASN A O 1
ATOM 754 N N . ILE A 1 97 ? -3.131 20.809 6.791 1.00 91.94 97 ILE A N 1
ATOM 755 C CA . ILE A 1 97 ? -2.481 19.501 6.624 1.00 91.94 97 ILE A CA 1
ATOM 756 C C . ILE A 1 97 ? -2.442 19.009 5.166 1.00 91.94 97 ILE A C 1
ATOM 758 O O . ILE A 1 97 ? -1.513 18.291 4.795 1.00 91.94 97 ILE A O 1
ATOM 762 N N . GLU A 1 98 ? -3.383 19.431 4.318 1.00 92.06 98 GLU A N 1
ATOM 763 C CA . GLU A 1 98 ? -3.466 19.054 2.896 1.00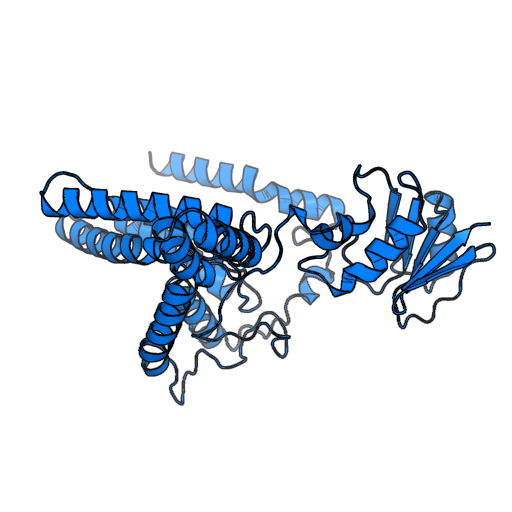 92.06 98 GLU A CA 1
ATOM 764 C C . GLU A 1 98 ? -2.629 19.966 1.979 1.00 92.06 98 GLU A C 1
ATOM 766 O O . GLU A 1 98 ? -2.579 19.764 0.771 1.00 92.06 98 GLU A O 1
ATOM 771 N N . ALA A 1 99 ? -1.924 20.968 2.521 1.00 89.31 99 ALA A N 1
ATOM 772 C CA . ALA A 1 99 ? -1.073 21.832 1.704 1.00 89.31 99 ALA A CA 1
ATOM 773 C C . ALA A 1 99 ? 0.114 21.061 1.095 1.00 89.31 99 ALA A C 1
ATOM 775 O O . ALA A 1 99 ? 0.767 20.278 1.780 1.00 89.31 99 ALA A O 1
ATOM 776 N N . ASN A 1 100 ? 0.488 21.362 -0.152 1.00 87.62 100 ASN A N 1
ATOM 777 C CA . ASN A 1 100 ? 1.613 20.739 -0.872 1.00 87.62 100 ASN A CA 1
ATOM 778 C C . ASN A 1 100 ? 2.998 21.186 -0.351 1.00 87.62 100 ASN A C 1
ATOM 780 O O . ASN A 1 100 ? 3.812 21.751 -1.076 1.00 87.62 100 ASN A O 1
ATOM 784 N N . LYS A 1 101 ? 3.257 20.966 0.940 1.00 86.94 101 LYS A N 1
ATOM 785 C CA . LYS A 1 101 ? 4.499 21.280 1.655 1.00 86.94 101 LYS A CA 1
ATOM 786 C C . LYS A 1 101 ? 5.142 19.998 2.163 1.00 86.94 101 LYS A C 1
ATOM 788 O O . LYS A 1 101 ? 4.435 19.116 2.649 1.00 86.94 101 LYS A O 1
ATOM 793 N N . TYR A 1 102 ? 6.471 19.931 2.086 1.00 85.25 102 TYR A N 1
ATOM 794 C CA . TYR A 1 102 ? 7.288 18.815 2.585 1.00 85.25 102 TYR A CA 1
ATOM 795 C C . TYR A 1 102 ? 6.866 17.437 2.042 1.00 85.25 102 TYR A C 1
ATOM 797 O O . TYR A 1 102 ? 6.915 16.447 2.766 1.00 85.25 102 TYR A O 1
ATOM 805 N N . MET A 1 103 ? 6.430 17.371 0.783 1.00 84.69 103 MET A N 1
ATOM 806 C CA . MET A 1 103 ? 6.141 16.108 0.093 1.00 84.69 103 MET A CA 1
ATOM 807 C C . MET A 1 103 ? 7.426 15.485 -0.446 1.00 84.69 103 MET A C 1
ATOM 809 O O . MET A 1 103 ? 8.399 16.201 -0.682 1.00 84.69 103 MET A O 1
ATOM 813 N N . LEU A 1 104 ? 7.434 14.163 -0.630 1.00 81.62 104 LEU A N 1
ATOM 814 C CA . LEU A 1 104 ? 8.565 13.457 -1.233 1.00 81.62 104 LEU A CA 1
ATOM 815 C C . LEU A 1 104 ? 8.823 13.948 -2.664 1.00 81.62 104 LEU A C 1
ATOM 817 O O . LEU A 1 104 ? 9.964 14.238 -3.016 1.00 81.62 104 LEU A O 1
ATOM 821 N N . GLU A 1 105 ? 7.763 14.080 -3.463 1.00 74.81 105 GLU A N 1
ATOM 822 C CA . GLU A 1 105 ? 7.857 14.523 -4.852 1.00 74.81 105 GLU A CA 1
ATOM 823 C C . GLU A 1 105 ? 7.450 15.998 -5.020 1.00 74.81 105 GLU A C 1
ATOM 825 O O . GLU A 1 105 ? 6.353 16.390 -4.598 1.00 74.81 105 GLU A O 1
ATOM 830 N N . PRO A 1 106 ? 8.279 16.834 -5.676 1.00 68.75 106 PRO A N 1
ATOM 831 C CA . PRO A 1 106 ? 7.908 18.205 -6.015 1.00 68.75 106 PRO A CA 1
ATOM 832 C C . PRO A 1 106 ? 6.656 18.242 -6.899 1.00 68.75 106 PRO A C 1
ATOM 834 O O . PRO A 1 106 ? 6.568 17.525 -7.895 1.00 68.75 106 PRO A O 1
ATOM 837 N N . GLY A 1 107 ? 5.678 19.079 -6.544 1.00 71.38 107 GLY A N 1
ATOM 838 C CA . GLY A 1 107 ? 4.407 19.162 -7.277 1.00 71.38 107 GLY A CA 1
ATOM 839 C C . GLY A 1 107 ? 3.496 17.939 -7.108 1.00 71.38 107 GLY A C 1
ATOM 840 O O . GLY A 1 107 ? 2.451 17.883 -7.748 1.00 71.38 107 GLY A O 1
ATOM 841 N N . CYS A 1 108 ? 3.864 16.999 -6.229 1.00 70.25 108 CYS A N 1
ATOM 842 C CA . CYS A 1 108 ? 3.006 15.925 -5.742 1.00 70.25 108 CYS A CA 1
ATOM 843 C C . CYS A 1 108 ? 2.405 15.020 -6.835 1.00 70.25 108 CYS A C 1
ATOM 845 O O . CYS A 1 108 ? 1.237 14.674 -6.708 1.00 70.25 108 CYS A O 1
ATOM 847 N N . ARG A 1 109 ? 3.156 14.659 -7.892 1.00 68.88 109 ARG A N 1
ATOM 848 C CA . ARG A 1 109 ? 2.725 13.925 -9.112 1.00 68.88 109 ARG A CA 1
ATOM 849 C C . ARG A 1 109 ? 1.682 12.808 -8.858 1.00 68.88 109 ARG A C 1
ATOM 851 O O . ARG A 1 109 ? 2.028 11.636 -8.808 1.00 68.88 109 ARG A O 1
ATOM 858 N N . SER A 1 110 ? 0.402 13.162 -8.710 1.00 68.44 110 SER A N 1
ATOM 859 C CA . SER A 1 110 ? -0.728 12.315 -8.255 1.00 68.44 110 SER A CA 1
ATOM 860 C C . SER A 1 110 ? -0.699 11.771 -6.808 1.00 68.44 110 SER A C 1
ATOM 862 O O . SER A 1 110 ? -1.671 11.164 -6.376 1.00 68.44 110 SER A O 1
ATOM 864 N N . LEU A 1 111 ? 0.344 12.048 -6.018 1.00 78.88 111 LEU A N 1
ATOM 865 C CA . LEU A 1 111 ? 0.526 11.552 -4.641 1.00 78.88 111 LEU A CA 1
ATOM 866 C C . LEU A 1 111 ? 0.354 12.656 -3.577 1.00 78.88 111 LEU A C 1
ATOM 868 O O . LEU A 1 111 ? 0.993 12.629 -2.523 1.00 78.88 111 LEU A O 1
ATOM 872 N N . CYS A 1 112 ? -0.479 13.666 -3.849 1.00 86.88 112 CYS A N 1
ATOM 873 C CA . CYS A 1 112 ? -0.814 14.706 -2.871 1.00 86.88 112 CYS A CA 1
ATOM 874 C C . CYS A 1 112 ? -1.437 14.088 -1.618 1.00 86.88 112 CYS A C 1
ATOM 876 O O . CYS A 1 112 ? -2.319 13.241 -1.727 1.00 86.88 112 CYS A O 1
ATOM 878 N N . TYR A 1 113 ? -1.068 14.576 -0.435 1.00 90.75 113 TYR A N 1
ATOM 879 C CA . TYR A 1 113 ? -1.784 14.215 0.786 1.00 90.75 113 TYR A CA 1
ATOM 880 C C . TYR A 1 113 ? -3.213 14.770 0.767 1.00 90.75 113 TYR A C 1
ATOM 882 O O . TYR A 1 113 ? -3.397 15.983 0.661 1.00 90.75 113 TYR A O 1
ATOM 890 N N . SER A 1 114 ? -4.204 13.905 0.976 1.00 91.06 114 SER A N 1
ATOM 891 C CA . SER A 1 114 ? -5.564 14.309 1.331 1.00 91.06 114 SER A CA 1
ATOM 892 C C . SER A 1 114 ? -6.127 13.434 2.445 1.00 91.06 114 SER A C 1
ATOM 894 O O . SER A 1 114 ? -5.840 12.242 2.539 1.00 91.06 114 SER A O 1
ATOM 896 N N . LEU A 1 115 ? -6.983 14.030 3.272 1.00 91.06 115 LEU A N 1
ATOM 897 C CA . LEU A 1 115 ? -7.754 13.354 4.313 1.00 91.06 115 LEU A CA 1
ATOM 898 C C . LEU A 1 115 ? -8.779 12.361 3.751 1.00 91.06 115 LEU A C 1
ATOM 900 O O . LEU A 1 115 ? -9.194 11.461 4.476 1.00 91.06 115 LEU A O 1
ATOM 904 N N . SER A 1 116 ? -9.197 12.546 2.495 1.00 89.00 116 SER A N 1
ATOM 905 C CA . SER A 1 116 ? -10.116 11.653 1.777 1.00 89.00 116 SER A CA 1
ATOM 906 C C . SER A 1 116 ? -9.427 10.789 0.726 1.00 89.00 116 SER A C 1
ATOM 908 O O . SER A 1 116 ? -10.124 10.226 -0.111 1.00 89.00 116 SER A O 1
ATOM 910 N N . ASN A 1 117 ? -8.093 10.722 0.715 1.00 87.75 117 ASN A N 1
ATOM 911 C CA . ASN A 1 117 ? -7.423 9.806 -0.200 1.00 87.75 117 ASN A CA 1
ATOM 912 C C . ASN A 1 117 ? -7.799 8.370 0.147 1.00 87.75 117 ASN A C 1
ATOM 914 O O . ASN A 1 117 ? -7.636 7.940 1.290 1.00 87.75 117 ASN A O 1
ATOM 918 N N . ASP A 1 118 ? -8.267 7.668 -0.874 1.00 86.50 118 ASP A N 1
ATOM 919 C CA . ASP A 1 118 ? -8.363 6.221 -0.898 1.00 86.50 118 ASP A CA 1
ATOM 920 C C . ASP A 1 118 ? -6.987 5.666 -1.287 1.00 86.50 118 ASP A C 1
ATOM 922 O O . ASP A 1 118 ? -6.442 6.028 -2.335 1.00 86.50 118 ASP A O 1
ATOM 926 N N . TYR A 1 119 ? -6.399 4.853 -0.412 1.00 86.62 119 TYR A N 1
ATOM 927 C CA . TYR A 1 119 ? -5.111 4.217 -0.668 1.00 86.62 119 TYR A CA 1
ATOM 928 C C . TYR A 1 119 ? -5.340 2.762 -1.043 1.00 86.62 119 TYR A C 1
ATOM 930 O O . TYR A 1 119 ? -6.135 2.100 -0.380 1.00 86.62 119 TYR A O 1
ATOM 938 N N . PRO A 1 120 ? -4.622 2.239 -2.052 1.00 87.31 120 PRO A N 1
ATOM 939 C CA . PRO A 1 120 ? -4.831 0.869 -2.478 1.00 87.31 120 PRO A CA 1
ATOM 940 C C . PRO A 1 120 ? -4.667 -0.137 -1.336 1.00 87.31 120 PRO A C 1
ATOM 942 O O . PRO A 1 120 ? -3.695 -0.069 -0.574 1.00 87.31 120 PRO A O 1
ATOM 945 N N . LEU A 1 121 ? -5.585 -1.099 -1.243 1.00 90.25 121 LEU A N 1
ATOM 946 C CA . LEU A 1 121 ? -5.512 -2.174 -0.257 1.00 90.25 121 LEU A CA 1
ATOM 947 C C . LEU A 1 121 ? -4.449 -3.196 -0.675 1.00 90.25 121 LEU A C 1
ATOM 949 O O . LEU A 1 121 ? -4.749 -4.220 -1.285 1.00 90.25 121 LEU A O 1
ATOM 953 N N . ASN A 1 122 ? -3.185 -2.909 -0.367 1.00 88.12 122 ASN A N 1
ATOM 954 C CA . ASN A 1 122 ? -2.062 -3.791 -0.660 1.00 88.12 122 ASN A CA 1
ATOM 955 C C . ASN A 1 122 ? -0.875 -3.629 0.294 1.00 88.12 122 ASN A C 1
ATOM 957 O O . ASN A 1 122 ? -0.825 -2.724 1.118 1.00 88.12 122 ASN A O 1
ATOM 961 N N . GLU A 1 123 ? 0.111 -4.507 0.148 1.00 82.88 123 GLU A N 1
ATOM 962 C CA . GLU A 1 123 ? 1.288 -4.613 1.011 1.00 82.88 123 GLU A CA 1
ATOM 963 C C . GLU A 1 123 ? 2.188 -3.362 1.005 1.00 82.88 123 GLU A C 1
ATOM 965 O O . GLU A 1 123 ? 2.956 -3.158 1.945 1.00 82.88 123 GLU A O 1
ATOM 970 N N . GLU A 1 124 ? 2.099 -2.523 -0.030 1.00 81.00 124 GLU A N 1
ATOM 971 C CA . GLU A 1 124 ? 2.942 -1.332 -0.183 1.00 81.00 124 GLU A CA 1
ATOM 972 C C . GLU A 1 124 ? 2.280 -0.058 0.354 1.00 81.00 124 GLU A C 1
ATOM 974 O O . GLU A 1 124 ? 2.953 0.793 0.943 1.00 81.00 124 GLU A O 1
ATOM 979 N N . SER A 1 125 ? 0.973 0.086 0.130 1.00 85.75 125 SER A N 1
ATOM 980 C CA . SER A 1 125 ? 0.213 1.314 0.385 1.00 85.75 125 SER A CA 1
ATOM 981 C C . SER A 1 125 ? -0.658 1.229 1.626 1.00 85.75 125 SER A C 1
ATOM 983 O O . SER A 1 125 ? -0.881 2.261 2.257 1.00 85.75 125 SER A O 1
ATOM 985 N N . ALA A 1 126 ? -1.157 0.039 1.978 1.00 87.19 126 ALA A N 1
ATOM 986 C CA . ALA A 1 126 ? -2.068 -0.106 3.100 1.00 87.19 126 ALA A CA 1
ATOM 987 C C . ALA A 1 126 ? -1.343 0.150 4.421 1.00 87.19 126 ALA A C 1
ATOM 989 O O . ALA A 1 126 ? -0.216 -0.291 4.666 1.00 87.19 126 ALA A O 1
ATOM 990 N N . TRP A 1 127 ? -2.028 0.873 5.298 1.00 90.81 127 TRP A N 1
ATOM 991 C CA . TRP A 1 127 ? -1.571 1.109 6.656 1.00 90.81 127 TRP A CA 1
ATOM 992 C C . TRP A 1 127 ? -2.085 0.001 7.576 1.00 90.81 127 TRP A C 1
ATOM 994 O O . TRP A 1 127 ? -2.292 -1.141 7.179 1.00 90.81 127 TRP A O 1
ATOM 1004 N N . TYR A 1 128 ? -2.272 0.313 8.851 1.00 90.00 128 TYR A N 1
ATOM 1005 C CA . TYR A 1 128 ? -2.574 -0.684 9.869 1.00 90.00 128 TYR A CA 1
ATOM 1006 C C . TYR A 1 128 ? -4.071 -1.051 9.925 1.00 90.00 128 TYR A C 1
ATOM 1008 O O . TYR A 1 128 ? -4.464 -1.921 10.701 1.00 90.00 128 TYR A O 1
ATOM 1016 N N . GLY A 1 129 ? -4.912 -0.396 9.121 1.00 91.12 129 GLY A N 1
ATOM 1017 C CA . GLY A 1 129 ? -6.359 -0.599 9.061 1.00 91.12 129 GLY A CA 1
ATOM 1018 C C . GLY A 1 129 ? -7.122 -0.123 10.302 1.00 91.12 129 GLY A C 1
ATOM 1019 O O . GLY A 1 129 ? -6.554 0.452 11.239 1.00 91.12 129 GLY A O 1
ATOM 1020 N N . ILE A 1 130 ? -8.437 -0.350 10.303 1.00 92.00 130 ILE A N 1
ATOM 1021 C CA . ILE A 1 130 ? -9.344 0.183 11.332 1.00 92.00 130 ILE A CA 1
ATOM 1022 C C . ILE A 1 130 ? -9.156 -0.449 12.721 1.00 92.00 130 ILE A C 1
ATOM 1024 O O . ILE A 1 130 ? -9.197 0.242 13.740 1.00 92.00 130 ILE A O 1
ATOM 1028 N N . LEU A 1 131 ? -8.912 -1.763 12.786 1.00 92.06 131 LEU A N 1
ATOM 1029 C CA . LEU A 1 131 ? -8.763 -2.465 14.067 1.00 92.06 131 LEU A CA 1
ATOM 1030 C C . LEU A 1 131 ? -7.540 -1.987 14.844 1.00 92.06 131 LEU A C 1
ATOM 1032 O O . LEU A 1 131 ? -7.573 -1.935 16.073 1.00 92.06 131 LEU A O 1
ATOM 1036 N N . SER A 1 132 ? -6.481 -1.596 14.137 1.00 92.12 132 SER A N 1
ATOM 1037 C CA . SER A 1 132 ? -5.239 -1.173 14.767 1.00 92.12 132 SER A CA 1
ATOM 1038 C C . SER A 1 132 ? -5.434 0.064 15.622 1.00 92.12 132 SER A C 1
ATOM 1040 O O . SER A 1 132 ? -5.102 0.033 16.802 1.00 92.12 132 SER A O 1
ATOM 1042 N N . TRP A 1 133 ? -6.021 1.142 15.104 1.00 92.94 133 TRP A N 1
ATOM 1043 C CA . TRP A 1 133 ? -6.187 2.345 15.920 1.00 92.94 133 TRP A CA 1
ATOM 1044 C C . TRP A 1 133 ? -7.285 2.190 16.985 1.00 92.94 133 TRP A C 1
ATOM 1046 O O . TRP A 1 133 ? -7.130 2.739 18.076 1.00 92.94 133 TRP A O 1
ATOM 1056 N N . ILE A 1 134 ? -8.329 1.385 16.736 1.00 93.69 134 ILE A N 1
ATOM 1057 C CA . ILE A 1 134 ? -9.366 1.065 17.737 1.00 93.69 134 ILE A CA 1
ATOM 1058 C C . ILE A 1 134 ? -8.789 0.293 18.929 1.00 93.69 134 ILE A C 1
ATOM 1060 O O . ILE A 1 134 ? -9.228 0.496 20.058 1.00 93.69 134 ILE A O 1
ATOM 1064 N N . LEU A 1 135 ? -7.806 -0.581 18.707 1.00 94.19 135 LEU A N 1
ATOM 1065 C CA . LEU A 1 135 ? -7.212 -1.392 19.771 1.00 94.19 135 LEU A CA 1
ATOM 1066 C C . LEU A 1 135 ? -5.987 -0.725 20.403 1.00 94.19 135 LEU A C 1
ATOM 1068 O O . LEU A 1 135 ? -5.839 -0.709 21.628 1.00 94.19 135 LEU A O 1
ATOM 1072 N N . ILE A 1 136 ? -5.102 -0.166 19.580 1.00 95.62 136 ILE A N 1
ATOM 1073 C CA . ILE A 1 136 ? -3.812 0.368 20.018 1.00 95.62 136 ILE A CA 1
ATOM 1074 C C . ILE A 1 136 ? -3.992 1.699 20.743 1.00 95.62 136 ILE A C 1
ATOM 1076 O O . ILE A 1 136 ? -3.402 1.867 21.806 1.00 95.62 136 ILE A O 1
ATOM 1080 N N . ILE A 1 137 ? -4.811 2.636 20.241 1.00 95.38 137 ILE A N 1
ATOM 1081 C CA . ILE A 1 137 ? -4.948 3.954 20.887 1.00 95.38 137 ILE A CA 1
ATOM 1082 C C . ILE A 1 137 ? -5.522 3.814 22.307 1.00 95.38 137 ILE A C 1
ATOM 1084 O O . ILE A 1 137 ? -4.871 4.283 23.247 1.00 95.38 137 ILE A O 1
ATOM 1088 N N . PRO A 1 138 ? -6.668 3.139 22.534 1.00 94.56 138 PRO A N 1
ATOM 1089 C CA . PRO A 1 138 ? -7.192 2.991 23.888 1.00 94.56 138 PRO A CA 1
ATOM 1090 C C . PRO A 1 138 ? -6.303 2.091 24.753 1.00 94.56 138 PRO A C 1
ATOM 1092 O O . PRO A 1 138 ? -6.130 2.379 25.937 1.00 94.56 138 PRO A O 1
ATOM 1095 N N . GLY A 1 139 ? -5.669 1.064 24.171 1.00 94.50 139 GLY A N 1
ATOM 1096 C CA . GLY A 1 139 ? -4.675 0.237 24.856 1.00 94.50 139 GLY A CA 1
ATOM 1097 C C . GLY A 1 139 ? -3.501 1.059 25.399 1.00 94.50 139 GLY A C 1
ATOM 1098 O O . GLY A 1 139 ? -3.150 0.936 26.573 1.00 94.50 139 GLY A O 1
ATOM 1099 N N . CYS A 1 140 ? -2.943 1.963 24.590 1.00 96.19 140 CYS A N 1
ATOM 1100 C CA . CYS A 1 140 ? -1.900 2.905 25.000 1.00 96.19 140 CYS A CA 1
ATOM 1101 C C . CYS A 1 140 ? -2.375 3.852 26.105 1.00 96.19 140 CYS A C 1
ATOM 1103 O O . CYS A 1 140 ? -1.657 4.051 27.084 1.00 96.19 140 CYS A O 1
ATOM 1105 N N . ILE A 1 141 ? -3.586 4.410 25.992 1.00 95.88 141 ILE A N 1
ATOM 1106 C CA . ILE A 1 141 ? -4.160 5.284 27.028 1.00 95.88 141 ILE A CA 1
ATOM 1107 C C . ILE A 1 141 ? -4.271 4.525 28.356 1.00 95.88 141 ILE A C 1
ATOM 1109 O O . ILE A 1 141 ? -3.805 5.008 29.389 1.00 95.88 141 ILE A O 1
ATOM 1113 N N . MET A 1 142 ? -4.815 3.306 2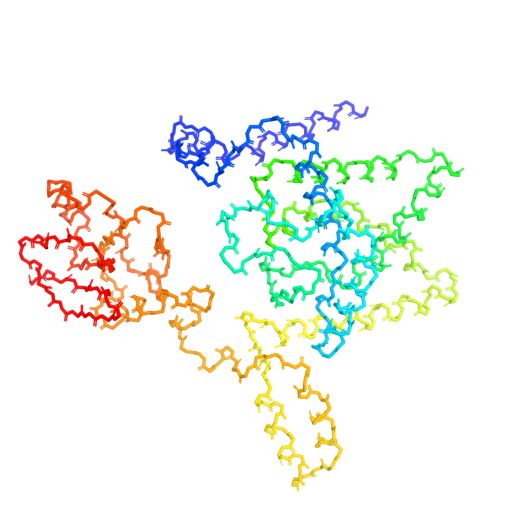8.335 1.00 93.38 142 MET A N 1
ATOM 1114 C CA . MET A 1 142 ? -4.900 2.448 29.519 1.00 93.38 142 MET A CA 1
ATOM 1115 C C . MET A 1 142 ? -3.521 2.109 30.087 1.00 93.38 142 MET A C 1
ATOM 1117 O O . MET A 1 142 ? -3.337 2.142 31.305 1.00 93.38 142 MET A O 1
ATOM 1121 N N . ALA A 1 143 ? -2.547 1.812 29.224 1.00 94.38 143 ALA A N 1
ATOM 1122 C CA . ALA A 1 143 ? -1.177 1.531 29.627 1.00 94.38 143 ALA A CA 1
ATOM 1123 C C . ALA A 1 143 ? -0.551 2.728 30.354 1.00 94.38 143 ALA A C 1
ATOM 1125 O O . ALA A 1 143 ? 0.067 2.535 31.401 1.00 94.38 143 ALA A O 1
ATOM 1126 N N . ILE A 1 144 ? -0.748 3.953 29.853 1.00 96.06 144 ILE A N 1
ATOM 1127 C CA . ILE A 1 144 ? -0.277 5.191 30.491 1.00 96.06 144 ILE A CA 1
ATOM 1128 C C . ILE A 1 144 ? -0.940 5.366 31.857 1.00 96.06 144 ILE A C 1
ATOM 1130 O O . ILE A 1 144 ? -0.240 5.484 32.863 1.00 96.06 144 ILE A O 1
ATOM 1134 N N . VAL A 1 145 ? -2.276 5.322 31.913 1.00 95.38 145 VAL A N 1
ATOM 1135 C CA . VAL A 1 145 ? -3.045 5.515 33.153 1.00 95.38 145 VAL A CA 1
ATOM 1136 C C . VAL A 1 145 ? -2.617 4.509 34.221 1.00 95.38 145 VAL A C 1
ATOM 1138 O O . VAL A 1 145 ? -2.251 4.896 35.332 1.00 95.38 145 VAL A O 1
ATOM 1141 N N . LYS A 1 146 ? -2.578 3.219 33.871 1.00 91.69 146 LYS A N 1
ATOM 1142 C CA . LYS A 1 146 ? -2.199 2.143 34.792 1.00 91.69 146 LYS A CA 1
ATOM 1143 C C . LYS A 1 146 ? -0.738 2.247 35.223 1.00 91.69 146 LYS A C 1
ATOM 1145 O O . LYS A 1 146 ? -0.423 2.011 36.384 1.00 91.69 146 LYS A O 1
ATOM 1150 N N . SER A 1 147 ? 0.158 2.643 34.323 1.00 93.94 147 SER A N 1
ATOM 1151 C CA . SER A 1 147 ? 1.577 2.832 34.650 1.00 93.94 147 SER A CA 1
ATOM 1152 C C . SER A 1 147 ? 1.804 3.963 35.643 1.00 93.94 147 SER A C 1
ATOM 1154 O O . SER A 1 147 ? 2.634 3.820 36.540 1.00 93.94 147 SER A O 1
ATOM 1156 N N . ILE A 1 148 ? 1.054 5.061 35.514 1.00 94.88 148 ILE A N 1
ATOM 1157 C CA . ILE A 1 148 ? 1.102 6.186 36.453 1.00 94.88 148 ILE A CA 1
ATOM 1158 C C . ILE A 1 148 ? 0.543 5.759 37.816 1.00 94.88 148 ILE A C 1
ATOM 1160 O O . ILE A 1 148 ? 1.197 5.975 38.835 1.00 94.88 148 ILE A O 1
ATOM 1164 N N . GLN A 1 149 ? -0.618 5.098 37.837 1.00 94.50 149 GLN A N 1
ATOM 1165 C CA . GLN A 1 149 ? -1.267 4.637 39.071 1.00 94.50 149 GLN A CA 1
ATOM 1166 C C . GLN A 1 149 ? -0.426 3.593 39.822 1.00 94.50 149 GLN A C 1
ATOM 1168 O O . GLN A 1 149 ? -0.228 3.702 41.029 1.00 94.50 149 GLN A O 1
ATOM 1173 N N . GLU A 1 150 ? 0.114 2.605 39.107 1.00 94.12 150 GLU A N 1
ATOM 1174 C CA . GLU A 1 150 ? 0.902 1.505 39.679 1.00 94.12 150 GLU A CA 1
ATOM 1175 C C . GLU A 1 150 ? 2.402 1.828 39.789 1.00 94.12 150 GLU A C 1
ATOM 1177 O O . GLU A 1 150 ? 3.189 0.976 40.201 1.00 94.12 150 GLU A O 1
ATOM 1182 N N . LYS A 1 151 ? 2.824 3.039 39.399 1.00 93.50 151 LYS A N 1
ATOM 1183 C CA . LYS A 1 151 ? 4.230 3.490 39.363 1.00 93.50 151 LYS A CA 1
ATOM 1184 C C . LYS A 1 151 ? 5.161 2.562 38.561 1.00 93.50 151 LYS A C 1
ATOM 1186 O O . LYS A 1 151 ? 6.360 2.465 38.840 1.00 93.50 151 LYS A O 1
ATOM 1191 N N . LYS A 1 152 ? 4.632 1.891 37.533 1.00 91.44 152 LYS A N 1
ATOM 1192 C CA . LYS A 1 152 ? 5.394 1.001 36.642 1.00 91.44 152 LYS A CA 1
ATOM 1193 C C . LYS A 1 152 ? 6.012 1.802 35.503 1.00 91.44 152 LYS A C 1
ATOM 1195 O O . LYS A 1 152 ? 5.313 2.368 34.675 1.00 91.44 152 LYS A O 1
ATOM 1200 N N . LYS A 1 153 ? 7.343 1.814 35.422 1.00 92.06 153 LYS A N 1
ATOM 1201 C CA . LYS A 1 153 ? 8.073 2.615 34.419 1.00 92.06 153 LYS A CA 1
ATOM 1202 C C . LYS A 1 153 ? 8.173 1.947 33.044 1.00 92.06 153 LYS A C 1
ATOM 1204 O O . LYS A 1 153 ? 8.314 2.642 32.046 1.00 92.06 153 LYS A O 1
ATOM 1209 N N . ILE A 1 154 ? 8.104 0.616 32.986 1.00 91.81 154 ILE A N 1
ATOM 1210 C CA . ILE A 1 154 ? 8.359 -0.153 31.756 1.00 91.81 154 ILE A CA 1
ATOM 1211 C C . ILE A 1 154 ? 7.395 0.219 30.613 1.00 91.81 154 ILE A C 1
ATOM 1213 O O . ILE A 1 154 ? 7.894 0.527 29.534 1.00 91.81 154 ILE A O 1
ATOM 1217 N N . PRO A 1 155 ? 6.058 0.267 30.794 1.00 92.44 155 PRO A N 1
ATOM 1218 C CA . PRO A 1 155 ? 5.169 0.590 29.675 1.00 92.44 155 PRO A CA 1
ATOM 1219 C C . PRO A 1 155 ? 5.359 2.022 29.163 1.00 92.44 155 PRO A C 1
ATOM 1221 O O . PRO A 1 155 ? 5.319 2.250 27.959 1.00 92.44 155 PRO A O 1
ATOM 1224 N N . LEU A 1 156 ? 5.648 2.974 30.059 1.00 94.00 156 LEU A N 1
ATOM 1225 C CA . LEU A 1 156 ? 5.969 4.353 29.678 1.00 94.00 156 LEU A CA 1
ATOM 1226 C C . LEU A 1 156 ? 7.244 4.424 28.832 1.00 94.00 156 LEU A C 1
ATOM 1228 O O . LEU A 1 156 ? 7.272 5.156 27.848 1.00 94.00 156 LEU A O 1
ATOM 1232 N N . LEU A 1 157 ? 8.274 3.642 29.178 1.00 93.75 157 LEU A N 1
ATOM 1233 C CA . LEU A 1 157 ? 9.492 3.547 28.371 1.00 93.75 157 LEU A CA 1
ATOM 1234 C C . LEU A 1 157 ? 9.199 2.981 26.979 1.00 93.75 157 LEU A C 1
ATOM 1236 O O . LEU A 1 157 ? 9.685 3.537 26.005 1.00 93.75 157 LEU A O 1
ATOM 1240 N N . ILE A 1 158 ? 8.369 1.939 26.868 1.00 94.12 158 ILE A N 1
ATOM 1241 C CA . ILE A 1 158 ? 7.988 1.348 25.572 1.00 94.12 158 ILE A CA 1
ATOM 1242 C C . ILE A 1 158 ? 7.242 2.365 24.695 1.00 94.12 158 ILE A C 1
ATOM 1244 O O . ILE A 1 158 ? 7.579 2.523 23.522 1.00 94.12 158 ILE A O 1
ATOM 1248 N N . ILE A 1 159 ? 6.270 3.092 25.260 1.00 95.44 159 ILE A N 1
ATOM 1249 C CA . ILE A 1 159 ? 5.532 4.147 24.544 1.00 95.44 159 ILE A CA 1
ATOM 1250 C C . ILE A 1 159 ? 6.479 5.268 24.114 1.00 95.44 159 ILE A C 1
ATOM 1252 O O . ILE A 1 159 ? 6.423 5.717 22.972 1.00 95.44 159 ILE A O 1
ATOM 1256 N N . LEU A 1 160 ? 7.387 5.692 24.996 1.00 94.88 160 LEU A N 1
ATOM 1257 C CA . LEU A 1 160 ? 8.382 6.709 24.672 1.00 94.88 160 LEU A CA 1
ATOM 1258 C C . LEU A 1 160 ? 9.317 6.245 23.548 1.00 94.88 160 LEU A C 1
ATOM 1260 O O . LEU A 1 160 ? 9.584 7.009 22.627 1.00 94.88 160 LEU A O 1
ATOM 1264 N N . THR A 1 161 ? 9.785 4.997 23.581 1.00 93.69 161 THR A N 1
ATOM 1265 C CA . THR A 1 161 ? 10.616 4.424 22.515 1.00 93.69 161 THR A CA 1
ATOM 1266 C C . THR A 1 161 ? 9.861 4.373 21.186 1.00 93.69 161 THR A C 1
ATOM 1268 O O . THR A 1 161 ? 10.407 4.773 20.161 1.00 93.69 161 THR A O 1
ATOM 1271 N N . SER A 1 162 ? 8.595 3.948 21.198 1.00 95.06 162 SER A N 1
ATOM 1272 C CA . SER A 1 162 ? 7.721 3.968 20.020 1.00 95.06 162 SER A CA 1
ATOM 1273 C C . SER A 1 162 ? 7.557 5.382 19.447 1.00 95.06 162 SER A C 1
ATOM 1275 O O . SER A 1 162 ? 7.702 5.571 18.236 1.00 95.06 162 SER A O 1
ATOM 1277 N N . LEU A 1 163 ? 7.345 6.381 20.311 1.00 95.31 163 LEU A N 1
ATOM 1278 C CA . LEU A 1 163 ? 7.240 7.787 19.922 1.00 95.31 163 LEU A CA 1
ATOM 1279 C C . LEU A 1 163 ? 8.555 8.319 19.339 1.00 95.31 163 LEU A C 1
ATOM 1281 O O . LEU A 1 163 ? 8.532 9.036 18.345 1.00 95.31 163 LEU A O 1
ATOM 1285 N N . ILE A 1 164 ? 9.704 7.947 19.907 1.00 92.81 164 ILE A N 1
ATOM 1286 C CA . ILE A 1 164 ? 11.017 8.330 19.372 1.00 92.81 164 ILE A CA 1
ATOM 1287 C C . ILE A 1 164 ? 11.198 7.772 17.957 1.00 92.81 164 ILE A C 1
ATOM 1289 O O . ILE A 1 164 ? 11.563 8.532 17.062 1.00 92.81 164 ILE A O 1
ATOM 1293 N N . TYR A 1 165 ? 10.892 6.491 17.719 1.00 92.31 165 TYR A N 1
ATOM 1294 C CA . TYR A 1 165 ? 10.954 5.917 16.369 1.00 92.31 165 TYR A CA 1
ATOM 1295 C C . TYR A 1 165 ? 10.031 6.647 15.391 1.00 92.31 165 TYR A C 1
ATOM 1297 O O . TYR A 1 165 ? 10.457 6.998 14.293 1.00 92.31 165 TYR A O 1
ATOM 1305 N N . PHE A 1 166 ? 8.798 6.937 15.805 1.00 94.44 166 PHE A N 1
ATOM 1306 C CA . PHE A 1 166 ? 7.854 7.709 15.002 1.00 94.44 166 PHE A CA 1
ATOM 1307 C C . PHE A 1 166 ? 8.400 9.100 14.637 1.00 94.44 166 PHE A C 1
ATOM 1309 O O . PHE A 1 166 ? 8.377 9.489 13.469 1.00 94.44 166 PHE A O 1
ATOM 1316 N N . LEU A 1 167 ? 8.947 9.833 15.612 1.00 91.75 167 LEU A N 1
ATOM 1317 C CA . LEU A 1 167 ? 9.508 11.170 15.399 1.00 91.75 167 LEU A CA 1
ATOM 1318 C C . LEU A 1 167 ? 10.753 11.138 14.505 1.00 91.75 167 LEU A C 1
ATOM 1320 O O . LEU A 1 167 ? 10.914 12.018 13.661 1.00 91.75 167 LEU A O 1
ATOM 1324 N N . ILE A 1 168 ? 11.606 10.116 14.642 1.00 87.62 168 ILE A N 1
ATOM 1325 C CA . ILE A 1 168 ? 12.753 9.907 13.749 1.00 87.62 168 ILE A CA 1
ATOM 1326 C C . ILE A 1 168 ? 12.261 9.774 12.305 1.00 87.62 168 ILE A C 1
ATOM 1328 O O . ILE A 1 168 ? 12.742 10.496 11.434 1.00 87.62 168 ILE A O 1
ATOM 1332 N N . ILE A 1 169 ? 11.267 8.922 12.039 1.00 87.75 169 ILE A N 1
ATOM 1333 C CA . ILE A 1 169 ? 10.723 8.762 10.683 1.00 87.75 169 ILE A CA 1
ATOM 1334 C C . ILE A 1 169 ? 10.100 10.065 10.168 1.00 87.75 169 ILE A C 1
ATOM 1336 O O . ILE A 1 169 ? 10.395 10.473 9.044 1.00 87.75 169 ILE A O 1
ATOM 1340 N N . ALA A 1 170 ? 9.319 10.764 10.997 1.00 88.19 170 ALA A N 1
ATOM 1341 C CA . ALA A 1 170 ? 8.683 12.029 10.625 1.00 88.19 170 ALA A CA 1
ATOM 1342 C C . ALA A 1 170 ? 9.693 13.116 10.200 1.00 88.19 170 ALA A C 1
ATOM 1344 O O . ALA A 1 170 ? 9.390 13.950 9.342 1.00 88.19 170 ALA A O 1
ATOM 1345 N N . VAL A 1 171 ? 10.893 13.107 10.787 1.00 84.25 171 VAL A N 1
ATOM 1346 C CA . VAL A 1 171 ? 11.952 14.099 10.549 1.00 84.25 171 VAL A CA 1
ATOM 1347 C C . VAL A 1 171 ? 12.892 13.699 9.416 1.00 84.25 171 VAL A C 1
ATOM 1349 O O . VAL A 1 171 ? 13.160 14.505 8.519 1.00 84.25 171 VAL A O 1
ATOM 1352 N N . PHE A 1 172 ? 13.443 12.487 9.493 1.00 79.44 172 PHE A N 1
ATOM 1353 C CA . PHE A 1 172 ? 14.583 12.072 8.676 1.00 79.44 172 PHE A CA 1
ATOM 1354 C C . PHE A 1 172 ? 14.180 11.614 7.279 1.00 79.44 172 PHE A C 1
ATOM 1356 O O . PHE A 1 172 ? 15.003 11.663 6.365 1.00 79.44 172 PHE A O 1
ATOM 1363 N N . LYS A 1 173 ? 12.919 11.226 7.066 1.00 80.25 173 LYS A N 1
ATOM 1364 C CA . LYS A 1 173 ? 12.426 10.975 5.712 1.00 80.25 173 LYS A CA 1
ATOM 1365 C C . LYS A 1 173 ? 12.358 12.300 4.940 1.00 80.25 173 LYS A C 1
ATOM 1367 O O . LYS A 1 173 ? 11.982 13.336 5.493 1.00 80.25 173 LYS A O 1
ATOM 1372 N N . SER A 1 174 ? 12.788 12.298 3.678 1.00 73.94 174 SER A N 1
ATOM 1373 C CA . SER A 1 174 ? 12.976 13.511 2.862 1.00 73.94 174 SER A CA 1
ATOM 1374 C C . SER A 1 174 ? 11.703 14.354 2.744 1.00 73.94 174 SER A C 1
ATOM 1376 O O . SER A 1 174 ? 11.756 15.563 2.962 1.00 73.94 174 SER A O 1
ATOM 1378 N N . GLY A 1 175 ? 10.558 13.712 2.536 1.00 81.44 175 GLY A N 1
ATOM 1379 C CA . GLY A 1 175 ? 9.229 14.318 2.572 1.00 81.44 175 GLY A CA 1
ATOM 1380 C C . GLY A 1 175 ? 8.170 13.256 2.839 1.00 81.44 175 GLY A C 1
ATOM 1381 O O . GLY A 1 175 ? 8.524 12.093 2.982 1.00 81.44 175 GLY A O 1
ATOM 1382 N N . TRP A 1 176 ? 6.903 13.647 2.952 1.00 88.31 176 TRP A N 1
ATOM 1383 C CA . TRP A 1 176 ? 5.774 12.731 3.119 1.00 88.31 176 TRP A CA 1
ATOM 1384 C C . TRP A 1 176 ? 5.433 12.002 1.808 1.00 88.31 176 TRP A C 1
ATOM 1386 O O . TRP A 1 176 ? 5.447 12.611 0.738 1.00 88.31 176 TRP A O 1
ATOM 1396 N N . ASP A 1 177 ? 5.106 10.717 1.916 1.00 87.19 177 ASP A N 1
ATOM 1397 C CA . ASP A 1 177 ? 4.580 9.853 0.857 1.00 87.19 177 ASP A CA 1
ATOM 1398 C C . ASP A 1 177 ? 3.657 8.789 1.491 1.00 87.19 177 ASP A C 1
ATOM 1400 O O . ASP A 1 177 ? 3.785 8.514 2.692 1.00 87.19 177 ASP A O 1
ATOM 1404 N N . PRO A 1 178 ? 2.712 8.197 0.741 1.00 86.31 178 PRO A N 1
ATOM 1405 C CA . PRO A 1 178 ? 1.747 7.264 1.322 1.00 86.31 178 PRO A CA 1
ATOM 1406 C C . PRO A 1 178 ? 2.361 5.937 1.774 1.00 86.31 178 PRO A C 1
ATOM 1408 O O . PRO A 1 178 ? 1.831 5.300 2.681 1.00 86.31 178 PRO A O 1
ATOM 1411 N N . TYR A 1 179 ? 3.523 5.564 1.237 1.00 87.12 179 TYR A N 1
ATOM 1412 C CA . TYR A 1 179 ? 4.206 4.301 1.526 1.00 87.12 179 TYR A CA 1
ATOM 1413 C C . TYR A 1 179 ? 4.996 4.334 2.844 1.00 87.12 179 TYR A C 1
ATOM 1415 O O . TYR A 1 179 ? 5.772 3.426 3.152 1.00 87.12 179 TYR A O 1
ATOM 1423 N N . GLN A 1 180 ? 4.839 5.387 3.653 1.00 88.62 180 GLN A N 1
ATOM 1424 C CA . GLN A 1 180 ? 5.588 5.552 4.901 1.00 88.62 180 GLN A CA 1
ATOM 1425 C C . GLN A 1 180 ? 5.146 4.630 6.029 1.00 88.62 180 GLN A C 1
ATOM 1427 O O . GLN A 1 180 ? 5.914 4.440 6.977 1.00 88.62 180 GLN A O 1
ATOM 1432 N N . GLY A 1 181 ? 3.964 4.020 5.906 1.00 87.06 181 GLY A N 1
ATOM 1433 C CA . GLY A 1 181 ? 3.440 3.060 6.872 1.00 87.06 181 GLY A CA 1
ATOM 1434 C C . GLY A 1 181 ? 4.467 1.981 7.223 1.00 87.06 181 GLY A C 1
ATOM 1435 O O . GLY A 1 181 ? 4.723 1.753 8.404 1.00 87.06 181 GLY A O 1
ATOM 1436 N N . ARG A 1 182 ? 5.173 1.424 6.228 1.00 87.12 182 ARG A N 1
ATOM 1437 C CA . ARG A 1 182 ? 6.186 0.367 6.425 1.00 87.12 182 ARG A CA 1
ATOM 1438 C C . ARG A 1 182 ? 7.360 0.770 7.322 1.00 87.12 182 ARG A C 1
ATOM 1440 O O . ARG A 1 182 ? 7.902 -0.061 8.046 1.00 87.12 182 ARG A O 1
ATOM 1447 N N . TYR A 1 183 ? 7.742 2.048 7.335 1.00 88.81 183 TYR A N 1
ATOM 1448 C CA . TYR A 1 183 ? 8.826 2.525 8.204 1.00 88.81 183 TYR A CA 1
ATOM 1449 C C . TYR A 1 183 ? 8.380 2.684 9.662 1.00 88.81 183 TYR A C 1
ATOM 1451 O O . TYR A 1 183 ? 9.217 2.735 10.562 1.00 88.81 183 TYR A O 1
ATOM 1459 N N . LEU A 1 184 ? 7.069 2.744 9.907 1.00 92.19 184 LEU A N 1
ATOM 1460 C CA . LEU A 1 184 ? 6.492 2.865 11.241 1.00 92.19 184 LEU A CA 1
ATOM 1461 C C . LEU A 1 184 ? 6.211 1.509 11.905 1.00 92.19 184 LEU A C 1
ATOM 1463 O O . LEU A 1 184 ? 5.820 1.498 13.072 1.00 92.19 184 LEU A O 1
ATOM 1467 N N . ILE A 1 185 ? 6.474 0.380 11.231 1.00 90.75 185 ILE A N 1
ATOM 1468 C CA . ILE A 1 185 ? 6.178 -0.968 11.751 1.00 90.75 185 ILE A CA 1
ATOM 1469 C C . ILE A 1 185 ? 6.800 -1.178 13.132 1.00 90.75 185 ILE A C 1
ATOM 1471 O O . ILE A 1 185 ? 6.134 -1.675 14.033 1.00 90.75 185 ILE A O 1
ATOM 1475 N N . LEU A 1 186 ? 8.047 -0.744 13.341 1.00 89.31 186 LEU A N 1
ATOM 1476 C CA . LEU A 1 186 ? 8.712 -0.861 14.644 1.00 89.31 186 LEU A CA 1
ATOM 1477 C C . LEU A 1 186 ? 8.023 -0.023 15.726 1.00 89.31 186 LEU A C 1
ATOM 1479 O O . LEU A 1 186 ? 7.865 -0.479 16.858 1.00 89.31 186 LEU A O 1
ATOM 1483 N N . SER A 1 187 ? 7.593 1.192 15.379 1.00 93.81 187 SER A N 1
ATOM 1484 C CA . SER A 1 187 ? 6.866 2.070 16.297 1.00 93.81 187 SER A CA 1
ATOM 1485 C C . SER A 1 187 ? 5.552 1.417 16.730 1.00 93.81 187 SER A C 1
ATOM 1487 O O . SER A 1 187 ? 5.277 1.331 17.929 1.00 93.81 187 SER A O 1
ATOM 1489 N N . VAL A 1 188 ? 4.788 0.876 15.779 1.00 94.31 188 VAL A N 1
ATOM 1490 C CA . VAL A 1 188 ? 3.489 0.243 16.033 1.00 94.31 188 VAL A CA 1
ATOM 1491 C C . VAL A 1 188 ? 3.638 -1.098 16.753 1.00 94.31 188 VAL A C 1
ATOM 1493 O O . VAL A 1 188 ? 2.928 -1.355 17.727 1.00 94.31 188 VAL A O 1
ATOM 1496 N N . ALA A 1 189 ? 4.599 -1.933 16.359 1.00 93.19 189 ALA A N 1
ATOM 1497 C CA . ALA A 1 189 ? 4.850 -3.234 16.978 1.00 93.19 189 ALA A CA 1
ATOM 1498 C C . ALA A 1 189 ? 5.169 -3.115 18.475 1.00 93.19 189 ALA A C 1
ATOM 1500 O O . ALA A 1 189 ? 4.704 -3.930 19.267 1.00 93.19 189 ALA A O 1
ATOM 1501 N N . LEU A 1 190 ? 5.898 -2.070 18.884 1.00 94.44 190 LEU A N 1
ATOM 1502 C CA . LEU A 1 190 ? 6.216 -1.825 20.294 1.00 94.44 190 LEU A CA 1
ATOM 1503 C C . LEU A 1 190 ? 4.974 -1.553 21.152 1.00 94.44 190 LEU A C 1
ATOM 1505 O O . LEU A 1 190 ? 4.932 -1.961 22.310 1.00 94.44 190 LEU A O 1
ATOM 1509 N N . VAL A 1 191 ? 3.969 -0.870 20.602 1.00 95.81 191 VAL A N 1
ATOM 1510 C CA . VAL A 1 191 ? 2.753 -0.490 21.342 1.00 95.81 191 VAL A CA 1
ATOM 1511 C C . VAL A 1 191 ? 1.587 -1.456 21.144 1.00 95.81 191 VAL A C 1
ATOM 1513 O O . VAL A 1 191 ? 0.653 -1.461 21.943 1.00 95.81 191 VAL A O 1
ATOM 1516 N N . THR A 1 192 ? 1.656 -2.324 20.134 1.00 94.94 192 THR A N 1
ATOM 1517 C CA . THR A 1 192 ? 0.627 -3.333 19.836 1.00 94.94 192 THR A CA 1
ATOM 1518 C C . THR A 1 192 ? 0.273 -4.223 21.036 1.00 94.94 192 THR A C 1
ATOM 1520 O O . THR A 1 192 ? -0.921 -4.434 21.256 1.00 94.94 192 THR A O 1
ATOM 1523 N N . PRO A 1 193 ? 1.219 -4.688 21.883 1.00 94.50 193 PRO A N 1
ATOM 1524 C CA . PRO A 1 193 ? 0.892 -5.495 23.062 1.00 94.50 193 PRO A CA 1
ATOM 1525 C C . PRO A 1 193 ? -0.074 -4.824 24.049 1.00 94.50 193 PRO A C 1
ATOM 1527 O O . PRO A 1 193 ? -0.760 -5.517 24.801 1.00 94.50 193 PRO A O 1
ATOM 1530 N N . PHE A 1 194 ? -0.180 -3.490 24.050 1.00 94.31 194 PHE A N 1
ATOM 1531 C CA . PHE A 1 194 ? -1.123 -2.782 24.919 1.00 94.31 194 PHE A CA 1
ATOM 1532 C C . PHE A 1 194 ? -2.589 -2.972 24.515 1.00 94.31 194 PHE A C 1
ATOM 1534 O O . PHE A 1 194 ? -3.468 -2.784 25.356 1.00 94.31 194 PHE A O 1
ATOM 1541 N N . SER A 1 195 ? -2.870 -3.434 23.291 1.00 92.75 195 SER A N 1
ATOM 1542 C CA . SER A 1 195 ? -4.213 -3.889 22.895 1.00 92.75 195 SER A CA 1
ATOM 1543 C C . SER A 1 195 ? -4.750 -5.004 23.804 1.00 92.75 195 SER A C 1
ATOM 1545 O O . SER A 1 195 ? -5.956 -5.085 24.037 1.00 92.75 195 SER A O 1
ATOM 1547 N N . GLY A 1 196 ? -3.864 -5.803 24.412 1.00 90.12 196 GLY A N 1
ATOM 1548 C CA . GLY A 1 196 ? -4.232 -6.860 25.354 1.00 90.12 196 GLY A CA 1
ATOM 1549 C C . GLY A 1 196 ? -5.014 -6.357 26.570 1.00 90.12 196 GLY A C 1
ATOM 1550 O O . GLY A 1 196 ? -5.806 -7.101 27.139 1.00 90.12 196 GLY A O 1
ATOM 1551 N N . PHE A 1 197 ? -4.886 -5.080 26.948 1.00 86.62 197 PHE A N 1
ATOM 1552 C CA . PHE A 1 197 ? -5.711 -4.508 28.015 1.00 86.62 197 PHE A CA 1
ATOM 1553 C C . PHE A 1 197 ? -7.214 -4.526 27.693 1.00 86.62 197 PHE A C 1
ATOM 1555 O O . PHE A 1 197 ? -8.029 -4.651 28.609 1.00 86.62 197 PHE A O 1
ATOM 1562 N N . LEU A 1 198 ? -7.577 -4.443 26.410 1.00 85.38 198 LEU A N 1
ATOM 1563 C CA . LEU A 1 198 ? -8.960 -4.504 25.932 1.00 85.38 198 LEU A CA 1
ATOM 1564 C C . LEU A 1 198 ? -9.431 -5.945 25.695 1.00 85.38 198 LEU A C 1
ATOM 1566 O O . LEU A 1 198 ? -10.614 -6.225 25.862 1.00 85.38 198 LEU A O 1
ATOM 1570 N N . LEU A 1 199 ? -8.507 -6.844 25.344 1.00 86.94 199 LEU A N 1
ATOM 1571 C CA . LEU A 1 199 ? -8.778 -8.218 24.896 1.00 86.94 199 LEU A CA 1
ATOM 1572 C C . LEU A 1 199 ? -8.653 -9.278 26.011 1.00 86.94 199 LEU A C 1
ATOM 1574 O O . LEU A 1 199 ? -8.424 -10.452 25.740 1.00 86.94 199 LEU A O 1
ATOM 1578 N N . THR A 1 200 ? -8.742 -8.886 27.285 1.00 81.50 200 THR A N 1
ATOM 1579 C CA . THR A 1 200 ? -8.611 -9.819 28.423 1.00 81.50 200 THR A CA 1
ATOM 1580 C C . THR A 1 200 ? -9.956 -10.406 28.847 1.00 81.50 200 THR A C 1
ATOM 1582 O O . THR A 1 200 ? -10.880 -9.666 29.135 1.00 81.50 200 THR A O 1
ATOM 1585 N N . ASP A 1 201 ? -10.069 -11.722 29.038 1.00 75.75 201 ASP A N 1
ATOM 1586 C CA . ASP A 1 201 ? -11.365 -12.391 29.298 1.00 75.75 201 ASP A CA 1
ATOM 1587 C C . ASP A 1 201 ? -11.858 -12.361 30.759 1.00 75.75 201 ASP A C 1
ATOM 1589 O O . ASP A 1 201 ? -12.628 -13.224 31.204 1.00 75.75 201 ASP A O 1
ATOM 1593 N N . GLN A 1 202 ? -11.425 -11.368 31.535 1.00 79.69 202 GLN A N 1
ATOM 1594 C CA . GLN A 1 202 ? -11.751 -11.291 32.960 1.00 79.69 202 GLN A CA 1
ATOM 1595 C C . GLN A 1 202 ? -13.199 -10.851 33.202 1.00 79.69 202 GLN A C 1
ATOM 1597 O O . GLN A 1 202 ? -13.852 -11.361 34.111 1.00 79.69 202 GLN A O 1
ATOM 1602 N N . LYS A 1 203 ? -13.715 -9.918 32.394 1.00 86.94 203 LYS A N 1
ATOM 1603 C CA . LYS A 1 203 ? -15.071 -9.363 32.528 1.00 86.94 203 LYS A CA 1
ATOM 1604 C C . LYS A 1 203 ? -15.952 -9.755 31.335 1.00 86.94 203 LYS A C 1
ATOM 1606 O O . LYS A 1 203 ? -15.441 -9.877 30.223 1.00 86.94 203 LYS A O 1
ATOM 1611 N N . PRO A 1 204 ? -17.282 -9.889 31.512 1.00 88.31 204 PRO A N 1
ATOM 1612 C CA . PRO A 1 204 ? -18.185 -10.303 30.433 1.00 88.31 204 PRO A CA 1
ATOM 1613 C C . PRO A 1 204 ? -18.164 -9.349 29.232 1.00 88.31 204 PRO A C 1
ATOM 1615 O O . PRO A 1 204 ? -18.168 -9.807 28.094 1.00 88.31 204 PRO A O 1
ATOM 1618 N N . TRP A 1 205 ? -18.061 -8.035 29.465 1.00 84.25 205 TRP A N 1
ATOM 1619 C CA . TRP A 1 205 ? -17.936 -7.061 28.375 1.00 84.25 205 TRP A CA 1
ATOM 1620 C C . TRP A 1 205 ? -16.623 -7.221 27.603 1.00 84.25 205 TRP A C 1
ATOM 1622 O O . TRP A 1 205 ? -16.613 -7.044 26.393 1.00 84.25 205 TRP A O 1
ATOM 1632 N N . GLN A 1 206 ? -15.530 -7.598 28.275 1.00 85.75 206 GLN A N 1
ATOM 1633 C CA . GLN A 1 206 ? -14.253 -7.823 27.603 1.00 85.75 206 GLN A CA 1
ATOM 1634 C C . GLN A 1 206 ? -14.308 -9.090 26.756 1.00 85.75 206 GLN A C 1
ATOM 1636 O O . GLN A 1 206 ? -13.880 -9.048 25.618 1.00 85.75 206 GLN A O 1
ATOM 1641 N N . ARG A 1 207 ? -14.931 -10.172 27.245 1.00 88.81 207 ARG A N 1
ATOM 1642 C CA . ARG A 1 207 ? -15.172 -11.384 26.437 1.00 88.81 207 ARG A CA 1
ATOM 1643 C C . ARG A 1 207 ? -15.992 -11.083 25.184 1.00 88.81 207 ARG A C 1
ATOM 1645 O O . ARG A 1 207 ? -15.668 -11.571 24.103 1.00 88.81 207 ARG A O 1
ATOM 1652 N N . ALA A 1 208 ? -17.041 -10.269 25.322 1.00 88.44 208 ALA A N 1
ATOM 1653 C CA . ALA A 1 208 ? -17.849 -9.828 24.189 1.00 88.44 208 ALA A CA 1
ATOM 1654 C C . ALA A 1 208 ? -17.009 -9.014 23.191 1.00 88.44 208 ALA A C 1
ATOM 1656 O O . ALA A 1 208 ? -17.036 -9.308 21.998 1.00 88.44 208 ALA A O 1
ATOM 1657 N N . SER A 1 209 ? -16.203 -8.062 23.675 1.00 87.06 209 SER A N 1
ATOM 1658 C CA . SER A 1 209 ? -15.268 -7.292 22.847 1.00 87.06 209 SER A CA 1
ATOM 1659 C C . SER A 1 209 ? -14.229 -8.179 22.158 1.00 87.06 209 SER A C 1
ATOM 1661 O O . SER A 1 209 ? -14.048 -8.061 20.953 1.00 87.06 209 SER A O 1
ATOM 1663 N N . THR A 1 210 ? -13.583 -9.100 22.878 1.00 91.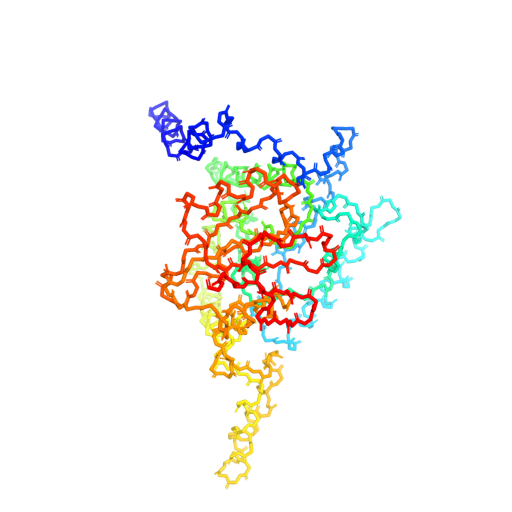69 210 THR A N 1
ATOM 1664 C CA . THR A 1 210 ? -12.619 -10.061 22.323 1.00 91.69 210 THR A CA 1
ATOM 1665 C C . THR A 1 210 ? -13.261 -10.895 21.222 1.00 91.69 210 THR A C 1
ATOM 1667 O O . THR A 1 210 ? -12.682 -11.041 20.148 1.00 91.69 210 THR A O 1
ATOM 1670 N N . THR A 1 211 ? -14.479 -11.393 21.448 1.00 91.69 211 THR A N 1
ATOM 1671 C CA . THR A 1 211 ? -15.224 -12.174 20.451 1.00 91.69 211 THR A CA 1
ATOM 1672 C C . THR A 1 211 ? -15.522 -11.329 19.214 1.00 91.69 211 THR A C 1
ATOM 1674 O O . THR A 1 211 ? -15.219 -11.746 18.098 1.00 91.69 211 THR A O 1
ATOM 1677 N N . LEU A 1 212 ? -16.046 -10.114 19.402 1.00 92.00 212 LEU A N 1
ATOM 1678 C CA . LEU A 1 212 ? -16.350 -9.184 18.316 1.00 92.00 212 LEU A CA 1
ATOM 1679 C C . LEU A 1 212 ? -15.103 -8.844 17.494 1.00 92.00 212 LEU A C 1
ATOM 1681 O O . LEU A 1 212 ? -15.122 -8.962 16.271 1.00 92.00 212 LEU A O 1
ATOM 1685 N N . PHE A 1 213 ? -14.008 -8.460 18.150 1.00 92.94 213 PHE A N 1
ATOM 1686 C CA . PHE A 1 213 ? -12.764 -8.120 17.466 1.00 92.94 213 PHE A CA 1
ATOM 1687 C C . PHE A 1 213 ? -12.119 -9.330 16.793 1.00 92.94 213 PHE A C 1
ATOM 1689 O O . PHE A 1 213 ? -11.523 -9.167 15.733 1.00 92.94 213 PHE A O 1
ATOM 1696 N N . SER A 1 214 ? -12.273 -10.537 17.340 1.00 93.06 214 SER A N 1
ATOM 1697 C CA . SER A 1 214 ? -11.794 -11.768 16.697 1.00 93.06 214 SER A CA 1
ATOM 1698 C C . SER A 1 214 ? -12.564 -12.058 15.410 1.00 93.06 214 SER A C 1
ATOM 1700 O O . SER A 1 214 ? -11.952 -12.309 14.375 1.00 93.06 214 SER A O 1
ATOM 1702 N N . VAL A 1 215 ? -13.896 -11.947 15.443 1.00 94.38 215 VAL A N 1
ATOM 1703 C CA . VAL A 1 215 ? -14.751 -12.102 14.256 1.00 94.38 215 VAL A CA 1
ATOM 1704 C C . VAL A 1 215 ? -14.414 -11.044 13.203 1.00 94.38 215 VAL A C 1
ATOM 1706 O O . VAL A 1 215 ? -14.210 -11.387 12.040 1.00 94.38 215 VAL A O 1
ATOM 1709 N N . LEU A 1 216 ? -14.285 -9.774 13.603 1.00 93.81 216 LEU A N 1
ATOM 1710 C CA . LEU A 1 216 ? -13.890 -8.694 12.697 1.00 93.81 216 LEU A CA 1
ATOM 1711 C C . LEU A 1 216 ? -12.485 -8.907 12.121 1.00 93.81 216 LEU A C 1
ATOM 1713 O O . LEU A 1 216 ? -12.281 -8.652 10.942 1.00 93.81 216 LEU A O 1
ATOM 1717 N N . SER A 1 217 ? -11.530 -9.401 12.911 1.00 93.50 217 SER A N 1
ATOM 1718 C CA . SER A 1 217 ? -10.167 -9.676 12.435 1.00 93.50 217 SER A CA 1
ATOM 1719 C C . SER A 1 217 ? -10.153 -10.782 11.388 1.00 93.50 217 SER A C 1
ATOM 1721 O O . SER A 1 217 ? -9.500 -10.631 10.362 1.00 93.50 217 SER A O 1
ATOM 1723 N N . ILE A 1 218 ? -10.894 -11.873 11.618 1.00 95.50 218 ILE A N 1
ATOM 1724 C CA . ILE A 1 218 ? -11.035 -12.962 10.641 1.00 95.50 218 ILE A CA 1
ATOM 1725 C C . ILE A 1 218 ? -11.678 -12.431 9.361 1.00 95.50 218 ILE A C 1
ATOM 1727 O O . ILE A 1 218 ? -11.188 -12.709 8.270 1.00 95.50 218 ILE A O 1
ATOM 1731 N N . PHE A 1 219 ? -12.742 -11.638 9.492 1.00 94.94 219 PHE A N 1
ATOM 1732 C CA . PHE A 1 219 ? -13.402 -11.019 8.350 1.00 94.94 219 PHE A CA 1
ATOM 1733 C C . PHE A 1 219 ? -12.447 -10.129 7.545 1.00 94.94 219 PHE A C 1
ATOM 1735 O O . PHE A 1 219 ? -12.318 -10.336 6.344 1.00 94.94 219 PHE A O 1
ATOM 1742 N N . ILE A 1 220 ? -11.752 -9.187 8.193 1.00 94.00 220 ILE A N 1
ATOM 1743 C CA . ILE A 1 220 ? -10.806 -8.277 7.530 1.00 94.00 220 ILE A CA 1
ATOM 1744 C C . ILE A 1 220 ? -9.666 -9.067 6.889 1.00 94.00 220 ILE A C 1
ATOM 1746 O O . ILE A 1 220 ? -9.295 -8.778 5.762 1.00 94.00 220 ILE A O 1
ATOM 1750 N N . LEU A 1 221 ? -9.135 -10.093 7.560 1.00 94.00 221 LEU A N 1
ATOM 1751 C CA . LEU A 1 221 ? -8.083 -10.942 7.001 1.00 94.00 221 LEU A CA 1
ATOM 1752 C C . LEU A 1 221 ? -8.542 -11.625 5.710 1.00 94.00 221 LEU A C 1
ATOM 1754 O O . LEU A 1 221 ? -7.838 -11.567 4.706 1.00 94.00 221 LEU A O 1
ATOM 1758 N N . VAL A 1 222 ? -9.722 -12.250 5.725 1.00 94.62 222 VAL A N 1
ATOM 1759 C CA . VAL A 1 222 ? -10.280 -12.908 4.536 1.00 94.62 222 VAL A CA 1
ATOM 1760 C C . VAL A 1 222 ? -10.560 -11.879 3.445 1.00 94.62 222 VAL A C 1
ATOM 1762 O O . VAL A 1 222 ? -10.162 -12.082 2.303 1.00 94.62 222 VAL A O 1
ATOM 1765 N N . TYR A 1 223 ? -11.194 -10.759 3.791 1.00 93.88 223 TYR A N 1
ATOM 1766 C CA . TYR A 1 223 ? -11.519 -9.700 2.843 1.00 93.88 223 TYR A CA 1
ATOM 1767 C C . TYR A 1 223 ? -10.263 -9.122 2.179 1.00 93.88 223 TYR A C 1
ATOM 1769 O O . TYR A 1 223 ? -10.206 -9.085 0.957 1.00 93.88 223 TYR A O 1
ATOM 1777 N N . THR A 1 224 ? -9.227 -8.773 2.944 1.00 92.38 224 THR A N 1
ATOM 1778 C CA . THR A 1 224 ? -7.966 -8.233 2.411 1.00 92.38 224 THR A CA 1
ATOM 1779 C C . THR A 1 224 ? -7.247 -9.218 1.493 1.00 92.38 224 THR A C 1
ATOM 1781 O O . THR A 1 224 ? -6.602 -8.791 0.544 1.00 92.38 224 THR A O 1
ATOM 1784 N N . ILE A 1 225 ? -7.354 -10.530 1.731 1.00 92.50 225 ILE A N 1
ATOM 1785 C CA . ILE A 1 225 ? -6.801 -11.538 0.813 1.00 92.50 225 ILE A CA 1
ATOM 1786 C C . ILE A 1 225 ? -7.594 -11.576 -0.499 1.00 92.50 225 ILE A C 1
ATOM 1788 O O . ILE A 1 225 ? -7.002 -11.668 -1.571 1.00 92.50 225 ILE A O 1
ATOM 1792 N N . LEU A 1 226 ? -8.926 -11.522 -0.427 1.00 92.94 226 LEU A N 1
ATOM 1793 C CA . LEU A 1 226 ? -9.783 -11.632 -1.609 1.00 92.94 226 LEU A CA 1
ATOM 1794 C C . LEU A 1 226 ? -9.783 -10.356 -2.461 1.00 92.94 226 LEU A C 1
ATOM 1796 O O . LEU A 1 226 ? -9.753 -10.447 -3.686 1.00 92.94 226 LEU A O 1
ATOM 1800 N N . ALA A 1 227 ? -9.801 -9.196 -1.808 1.00 91.69 227 ALA A N 1
ATOM 1801 C CA . ALA A 1 227 ? -9.951 -7.869 -2.397 1.00 91.69 227 ALA A CA 1
ATOM 1802 C C . ALA A 1 227 ? -8.635 -7.067 -2.424 1.00 91.69 227 ALA A C 1
ATOM 1804 O O . ALA A 1 227 ? -8.676 -5.843 -2.439 1.00 91.69 227 ALA A O 1
ATOM 1805 N N . ASN A 1 228 ? -7.469 -7.724 -2.379 1.00 91.50 228 ASN A N 1
ATOM 1806 C CA . ASN A 1 228 ? -6.180 -7.032 -2.483 1.00 91.50 228 ASN A CA 1
ATOM 1807 C C . ASN A 1 228 ? -6.090 -6.297 -3.831 1.00 91.50 228 ASN A C 1
ATOM 1809 O O . ASN A 1 228 ? -6.115 -6.947 -4.872 1.00 91.50 228 ASN A O 1
ATOM 1813 N N . ASP A 1 229 ? -5.901 -4.979 -3.819 1.00 87.44 229 ASP A N 1
ATOM 1814 C CA . ASP A 1 229 ? -5.895 -4.143 -5.030 1.00 87.44 229 ASP A CA 1
ATOM 1815 C C . ASP A 1 229 ? -4.723 -4.464 -5.979 1.00 87.44 229 ASP A C 1
ATOM 1817 O O . ASP A 1 229 ? -4.773 -4.143 -7.162 1.00 87.44 229 ASP A O 1
ATOM 1821 N N . SER A 1 230 ? -3.651 -5.100 -5.491 1.00 83.62 230 SER A N 1
ATOM 1822 C CA . SER A 1 230 ? -2.527 -5.563 -6.326 1.00 83.62 230 SER A CA 1
ATOM 1823 C C . SER A 1 230 ? -2.752 -6.931 -6.946 1.00 83.62 230 SER A C 1
ATOM 1825 O O . SER A 1 230 ? -2.132 -7.265 -7.954 1.00 83.62 230 SER A O 1
ATOM 1827 N N . LYS A 1 231 ? -3.508 -7.786 -6.253 1.00 87.25 231 LYS A N 1
ATOM 1828 C CA . LYS A 1 231 ? -3.665 -9.212 -6.567 1.00 87.25 231 LYS A CA 1
ATOM 1829 C C . LYS A 1 231 ? -5.090 -9.659 -6.226 1.00 87.25 231 LYS A C 1
ATOM 1831 O O . LYS A 1 231 ? -5.257 -10.537 -5.375 1.00 87.25 231 LYS A O 1
ATOM 1836 N N . PRO A 1 232 ? -6.115 -9.060 -6.853 1.00 88.88 232 PRO A N 1
ATOM 1837 C CA . PRO A 1 232 ? -7.500 -9.354 -6.516 1.00 88.88 232 PRO A CA 1
ATOM 1838 C C . PRO A 1 232 ? -7.816 -10.800 -6.900 1.00 88.88 232 PRO A C 1
ATOM 1840 O O . PRO A 1 232 ? -7.749 -11.175 -8.072 1.00 88.88 232 PRO A O 1
ATOM 1843 N N . LEU A 1 233 ? -8.137 -11.635 -5.911 1.00 91.31 233 LEU A N 1
ATOM 1844 C CA . LEU A 1 233 ? -8.578 -13.015 -6.145 1.00 91.31 233 LEU A CA 1
ATOM 1845 C C . LEU A 1 233 ? -10.062 -13.069 -6.503 1.00 91.31 233 LEU A C 1
ATOM 1847 O O . LEU A 1 233 ? -10.501 -13.991 -7.186 1.00 91.31 233 LEU A O 1
ATOM 1851 N N . VAL A 1 234 ? -10.825 -12.089 -6.021 1.00 92.12 234 VAL A N 1
ATOM 1852 C CA . VAL A 1 234 ? -12.239 -11.902 -6.328 1.00 92.12 234 VAL A CA 1
ATOM 1853 C C . VAL A 1 234 ? -12.419 -10.482 -6.837 1.00 92.12 234 VAL A C 1
ATOM 1855 O O . VAL A 1 234 ? -11.968 -9.526 -6.210 1.00 92.12 234 VAL A O 1
ATOM 1858 N N . ASN A 1 235 ? -13.094 -10.358 -7.972 1.00 90.00 235 ASN A N 1
ATOM 1859 C CA . ASN A 1 235 ? -13.439 -9.087 -8.587 1.00 90.00 235 ASN A CA 1
ATOM 1860 C C . ASN A 1 235 ? -14.958 -8.885 -8.595 1.00 90.00 235 ASN A C 1
ATOM 1862 O O . ASN A 1 235 ? -15.754 -9.808 -8.377 1.00 90.00 235 ASN A O 1
ATOM 1866 N N . ARG A 1 236 ? -15.356 -7.658 -8.912 1.00 91.12 236 ARG A N 1
ATOM 1867 C CA . ARG A 1 236 ? -16.752 -7.258 -9.067 1.00 91.12 236 ARG A CA 1
ATOM 1868 C C . ARG A 1 236 ? -17.489 -8.114 -10.106 1.00 91.12 236 ARG A C 1
ATOM 1870 O O . ARG A 1 236 ? -18.604 -8.575 -9.859 1.00 91.12 236 ARG A O 1
ATOM 1877 N N . GLN A 1 237 ? -16.833 -8.409 -11.230 1.00 90.25 237 GLN A N 1
ATOM 1878 C CA . GLN A 1 237 ? -17.402 -9.203 -12.321 1.00 90.25 237 GLN A CA 1
ATOM 1879 C C . GLN A 1 237 ? -17.731 -10.650 -11.908 1.00 90.25 237 GLN A C 1
ATOM 1881 O O . GLN A 1 237 ? -18.785 -11.163 -12.282 1.00 90.25 237 GLN A O 1
ATOM 1886 N N . SER A 1 238 ? -16.884 -11.303 -11.109 1.00 91.06 238 SER A N 1
ATOM 1887 C CA . SER A 1 238 ? -17.129 -12.667 -10.615 1.00 91.06 238 SER A CA 1
ATOM 1888 C C . SER A 1 238 ? -18.357 -12.714 -9.710 1.00 91.06 238 SER A C 1
ATOM 1890 O O . SER A 1 238 ? -19.179 -13.622 -9.825 1.00 91.06 238 SER A O 1
ATOM 1892 N N . ILE A 1 239 ? -18.532 -11.715 -8.839 1.00 94.06 239 ILE A N 1
ATOM 1893 C CA . ILE A 1 239 ? -19.726 -11.630 -7.987 1.00 94.06 239 ILE A CA 1
ATOM 1894 C C . ILE A 1 239 ? -20.978 -11.356 -8.824 1.00 94.06 239 ILE A C 1
ATOM 1896 O O . ILE A 1 239 ? -22.017 -11.973 -8.585 1.00 94.06 239 ILE A O 1
ATOM 1900 N N . TRP A 1 240 ? -20.877 -10.507 -9.846 1.00 92.88 240 TRP A N 1
ATOM 1901 C CA . TRP A 1 240 ? -21.981 -10.269 -10.774 1.00 92.88 240 TRP A CA 1
ATOM 1902 C C . TRP A 1 240 ? -22.396 -11.540 -11.535 1.00 92.88 240 TRP A C 1
ATOM 1904 O O . TRP A 1 240 ? -23.585 -11.810 -11.695 1.00 92.88 240 TRP A O 1
ATOM 1914 N N . GLN A 1 241 ? -21.451 -12.396 -11.933 1.00 92.38 241 GLN A N 1
ATOM 1915 C CA . GLN A 1 241 ? -21.777 -13.700 -12.525 1.00 92.38 241 GLN A CA 1
ATOM 1916 C C . GLN A 1 241 ? -22.522 -14.621 -11.544 1.00 92.38 241 GLN A C 1
ATOM 1918 O O . GLN A 1 241 ? -23.466 -15.306 -11.943 1.00 92.38 241 GLN A O 1
ATOM 1923 N N . ILE A 1 242 ? -22.154 -14.609 -10.257 1.00 94.25 242 ILE A N 1
ATOM 1924 C CA . ILE A 1 242 ? -22.882 -15.341 -9.206 1.00 94.25 242 ILE A CA 1
ATOM 1925 C C . ILE A 1 242 ? -24.297 -14.775 -9.031 1.00 94.25 242 ILE A C 1
ATOM 1927 O O . ILE A 1 242 ? -25.245 -15.538 -8.837 1.00 94.25 242 ILE A O 1
ATOM 1931 N N . GLU A 1 243 ? -24.465 -13.454 -9.122 1.00 94.44 243 GLU A N 1
ATOM 1932 C CA . GLU A 1 243 ? -25.781 -12.813 -9.099 1.00 94.44 243 GLU A CA 1
ATOM 1933 C C . GLU A 1 243 ? -26.656 -13.297 -10.263 1.00 94.44 243 GLU A C 1
ATOM 1935 O O . GLU A 1 243 ? -27.794 -13.719 -10.038 1.00 94.44 243 GLU A O 1
ATOM 1940 N N . LEU A 1 244 ? -26.116 -13.293 -11.488 1.00 94.31 244 LEU A N 1
ATOM 1941 C CA . LEU A 1 244 ? -26.806 -13.786 -12.682 1.00 94.31 244 LEU A CA 1
ATOM 1942 C C . LEU A 1 244 ? -27.195 -15.259 -12.536 1.00 94.31 244 LEU A C 1
ATOM 1944 O O . LEU A 1 244 ? -28.345 -15.610 -12.779 1.00 94.31 244 LEU A O 1
ATOM 1948 N N . TRP A 1 245 ? -26.283 -16.109 -12.059 1.00 95.88 245 TRP A N 1
ATOM 1949 C CA . TRP A 1 245 ? -26.587 -17.513 -11.779 1.00 95.88 245 TRP A CA 1
ATOM 1950 C C . TRP A 1 245 ? -27.694 -17.663 -10.725 1.00 95.88 245 TRP A C 1
ATOM 1952 O O . TRP A 1 245 ? -28.620 -18.464 -10.884 1.00 95.88 245 TRP A O 1
ATOM 1962 N N . GLY A 1 246 ? -27.633 -16.861 -9.658 1.00 95.50 246 GLY A N 1
ATOM 1963 C CA . GLY A 1 246 ? -28.620 -16.851 -8.584 1.00 95.50 246 GLY A CA 1
ATOM 1964 C C . GLY A 1 246 ? -30.018 -16.463 -9.064 1.00 95.50 246 GLY A C 1
ATOM 1965 O O . GLY A 1 246 ? -31.000 -16.979 -8.534 1.00 95.50 246 GLY A O 1
ATOM 1966 N N . LYS A 1 247 ? -30.130 -15.613 -10.089 1.00 93.50 247 LYS A N 1
ATOM 1967 C CA . LYS A 1 247 ? -31.417 -15.245 -10.694 1.00 93.50 247 LYS A CA 1
ATOM 1968 C C . LYS A 1 247 ? -32.191 -16.468 -11.196 1.00 93.50 247 LYS A C 1
ATOM 1970 O O . LYS A 1 247 ? -33.406 -16.524 -11.016 1.00 93.50 247 LYS A O 1
ATOM 1975 N N . ASP A 1 248 ? -31.478 -17.443 -11.752 1.00 95.56 248 ASP A N 1
ATOM 1976 C CA . ASP A 1 248 ? -32.078 -18.629 -12.367 1.00 95.56 248 ASP A CA 1
ATOM 1977 C C . ASP A 1 248 ? -32.185 -19.819 -11.393 1.00 95.56 248 ASP A C 1
ATOM 1979 O O . ASP A 1 248 ? -33.025 -20.696 -11.587 1.00 95.56 248 ASP A O 1
ATOM 1983 N N . HIS A 1 249 ? -31.378 -19.846 -10.321 1.00 96.19 249 HIS A N 1
ATOM 1984 C CA . HIS A 1 249 ? -31.263 -21.015 -9.432 1.00 96.19 249 HIS A CA 1
ATOM 1985 C C . HIS A 1 249 ? -31.663 -20.758 -7.971 1.00 96.19 249 HIS A C 1
ATOM 1987 O O . HIS A 1 249 ? -32.138 -21.666 -7.291 1.00 96.19 249 HIS A O 1
ATOM 1993 N N . SER A 1 250 ? -31.452 -19.548 -7.441 1.00 96.62 250 SER A N 1
ATOM 1994 C CA . SER A 1 250 ? -31.742 -19.228 -6.040 1.00 96.62 250 SER A CA 1
ATOM 1995 C C . SER A 1 250 ? -31.794 -17.715 -5.775 1.00 96.62 250 SER A C 1
ATOM 1997 O O . SER A 1 250 ? -30.760 -17.044 -5.667 1.00 96.62 250 SER A O 1
ATOM 1999 N N . SER A 1 251 ? -32.988 -17.215 -5.447 1.00 94.75 251 SER A N 1
ATOM 2000 C CA . SER A 1 251 ? -33.203 -15.808 -5.067 1.00 94.75 251 SER A CA 1
ATOM 2001 C C . SER A 1 251 ? -32.399 -15.346 -3.841 1.00 94.75 251 SER A C 1
ATOM 2003 O O . SER A 1 251 ? -32.111 -14.156 -3.708 1.00 94.75 251 SER A O 1
ATOM 2005 N N . VAL A 1 252 ? -32.018 -16.259 -2.938 1.00 96.06 252 VAL A N 1
ATOM 2006 C CA . VAL A 1 252 ? -31.177 -15.935 -1.772 1.00 96.06 252 VAL A CA 1
ATOM 2007 C C . VAL A 1 252 ? -29.757 -15.602 -2.222 1.00 96.06 252 VAL A C 1
ATOM 2009 O O . VAL A 1 252 ? -29.274 -14.511 -1.933 1.00 96.06 252 VAL A O 1
ATOM 2012 N N . VAL A 1 253 ? -29.122 -16.505 -2.976 1.00 95.56 253 VAL A N 1
ATOM 2013 C CA . VAL A 1 253 ? -27.798 -16.294 -3.590 1.00 95.56 253 VAL A CA 1
ATOM 2014 C C . VAL A 1 253 ? -27.763 -15.006 -4.409 1.00 95.56 253 VAL A C 1
ATOM 2016 O O . VAL A 1 253 ? -26.862 -14.200 -4.201 1.00 95.56 253 VAL A O 1
ATOM 2019 N N . GLN A 1 254 ? -28.775 -14.753 -5.246 1.00 96.38 254 GLN A N 1
ATOM 2020 C CA . GLN A 1 254 ? -28.870 -13.507 -6.013 1.00 96.38 254 GLN A CA 1
ATOM 2021 C C . GLN A 1 254 ? -28.828 -12.267 -5.105 1.00 96.38 254 GLN A C 1
ATOM 2023 O O . GLN A 1 254 ? -28.018 -11.368 -5.308 1.00 96.38 254 GLN A O 1
ATOM 2028 N N . LYS A 1 255 ? -29.679 -12.220 -4.069 1.00 96.44 255 LYS A N 1
ATOM 2029 C CA . LYS A 1 255 ? -29.751 -11.076 -3.142 1.00 96.44 255 LYS A CA 1
ATOM 2030 C C . LYS A 1 255 ? -28.459 -10.874 -2.354 1.00 96.44 255 LYS A C 1
ATOM 2032 O O . LYS A 1 255 ? -28.136 -9.738 -2.012 1.00 96.44 255 LYS A O 1
ATOM 2037 N N . VAL A 1 256 ? -27.763 -11.957 -2.015 1.00 95.94 256 VAL A N 1
ATOM 2038 C CA . VAL A 1 256 ? -26.473 -11.903 -1.317 1.00 95.94 256 VAL A CA 1
ATOM 2039 C C . VAL A 1 256 ? -25.391 -11.370 -2.254 1.00 95.94 256 VAL A C 1
ATOM 2041 O O . VAL A 1 256 ? -24.711 -10.418 -1.883 1.00 95.94 256 VAL A O 1
ATOM 2044 N N . ALA A 1 257 ? -25.287 -11.911 -3.470 1.00 94.88 257 ALA A N 1
ATOM 2045 C CA . ALA A 1 257 ? -24.323 -11.468 -4.474 1.00 94.88 257 ALA A CA 1
ATOM 2046 C C . ALA A 1 257 ? -24.509 -9.983 -4.818 1.00 94.88 257 ALA A C 1
ATOM 2048 O O . ALA A 1 257 ? -23.562 -9.219 -4.690 1.00 94.88 257 ALA A O 1
ATOM 2049 N N . TYR A 1 258 ? -25.743 -9.546 -5.086 1.00 95.06 258 TYR A N 1
ATOM 2050 C CA . TYR A 1 258 ? -26.065 -8.137 -5.346 1.00 95.06 258 TYR A CA 1
ATOM 2051 C C . TYR A 1 258 ? -25.624 -7.190 -4.212 1.00 95.06 258 TYR A C 1
ATOM 2053 O O . TYR A 1 258 ? -25.195 -6.067 -4.450 1.00 95.06 258 TYR A O 1
ATOM 2061 N N . LYS A 1 259 ? -25.724 -7.622 -2.947 1.00 95.19 259 LYS A N 1
ATOM 2062 C CA . LYS A 1 259 ? -25.303 -6.803 -1.794 1.00 95.19 259 LYS A CA 1
ATOM 2063 C C . LYS A 1 259 ? -23.791 -6.761 -1.590 1.00 95.19 259 LYS A C 1
ATOM 2065 O O . LYS A 1 259 ? -23.304 -5.813 -0.977 1.00 95.19 259 LYS A O 1
ATOM 2070 N N . ILE A 1 260 ? -23.091 -7.808 -2.015 1.00 95.06 260 ILE A N 1
ATOM 2071 C CA . ILE A 1 260 ? -21.649 -7.984 -1.822 1.00 95.06 260 ILE A CA 1
ATOM 2072 C C . ILE A 1 260 ? -20.863 -7.464 -3.032 1.00 95.06 260 ILE A C 1
ATOM 2074 O O . ILE A 1 260 ? -19.722 -7.058 -2.870 1.00 95.06 260 ILE A O 1
ATOM 2078 N N . GLU A 1 261 ? -21.456 -7.419 -4.223 1.00 93.81 261 GLU A N 1
ATOM 2079 C CA . GLU A 1 261 ? -20.828 -6.905 -5.447 1.00 93.81 261 GLU A CA 1
ATOM 2080 C C . GLU A 1 261 ? -20.152 -5.530 -5.259 1.00 93.81 261 GLU A C 1
ATOM 2082 O O . GLU A 1 261 ? -18.974 -5.420 -5.606 1.00 93.81 261 GLU A O 1
ATOM 2087 N N . PRO A 1 262 ? -20.769 -4.538 -4.578 1.00 93.56 262 PRO A N 1
ATOM 2088 C CA . PRO A 1 262 ? -20.148 -3.231 -4.360 1.00 93.56 262 PRO A CA 1
ATOM 2089 C C . PRO A 1 262 ? -18.974 -3.241 -3.376 1.00 93.56 262 PRO A C 1
ATOM 2091 O O . PRO A 1 262 ? -18.397 -2.190 -3.110 1.00 93.56 262 PRO A O 1
ATOM 2094 N N . TRP A 1 263 ? -18.677 -4.378 -2.740 1.00 94.06 263 TRP A N 1
ATOM 2095 C CA . TRP A 1 263 ? -17.578 -4.491 -1.784 1.00 94.06 263 TRP A CA 1
ATOM 2096 C C . TRP A 1 263 ? -16.231 -4.593 -2.488 1.00 94.06 263 TRP A C 1
ATOM 2098 O O . TRP A 1 263 ? -15.233 -4.246 -1.874 1.00 94.06 263 TRP A O 1
ATOM 2108 N N . PHE A 1 264 ? -16.201 -5.041 -3.744 1.00 91.81 264 PHE A N 1
ATOM 2109 C CA . PHE A 1 264 ? -14.972 -5.237 -4.505 1.00 91.81 264 PHE A CA 1
ATOM 2110 C C . PHE A 1 264 ? -14.727 -4.055 -5.441 1.00 91.81 264 PHE A C 1
ATOM 2112 O O . PHE A 1 264 ? -15.630 -3.611 -6.150 1.00 91.81 264 PHE A O 1
ATOM 2119 N N . LYS A 1 265 ? -13.494 -3.547 -5.422 1.00 87.88 265 LYS A N 1
ATOM 2120 C CA . LYS A 1 265 ? -13.067 -2.382 -6.204 1.00 87.88 265 LYS A CA 1
ATOM 2121 C C . LYS A 1 265 ? -12.676 -2.749 -7.631 1.00 87.88 265 LYS A C 1
ATOM 2123 O O . LYS A 1 265 ? -13.058 -2.052 -8.565 1.00 87.88 265 LYS A O 1
ATOM 2128 N N . GLU A 1 266 ? -11.930 -3.839 -7.777 1.00 88.25 266 GLU A N 1
ATOM 2129 C CA . GLU A 1 266 ? -11.358 -4.252 -9.053 1.00 88.25 266 GLU A CA 1
ATOM 2130 C C . GLU A 1 266 ? -12.362 -5.027 -9.912 1.00 88.25 266 GLU A C 1
ATOM 2132 O O . GLU A 1 266 ? -13.129 -5.860 -9.418 1.00 88.25 266 GLU A O 1
ATOM 2137 N N . ASP A 1 267 ? -12.318 -4.777 -11.222 1.00 86.06 267 ASP A N 1
ATOM 2138 C CA . ASP A 1 267 ? -13.143 -5.468 -12.219 1.00 86.06 267 ASP A CA 1
ATOM 2139 C C . ASP A 1 267 ? -12.459 -6.722 -12.783 1.00 86.06 267 ASP A C 1
ATOM 2141 O O . ASP A 1 267 ? -13.136 -7.603 -13.303 1.00 86.06 267 ASP A O 1
ATOM 2145 N N . ARG A 1 268 ? -11.134 -6.853 -12.644 1.00 85.62 268 ARG A N 1
ATOM 2146 C CA . ARG A 1 268 ? -10.337 -8.004 -13.106 1.00 85.62 268 ARG A CA 1
ATOM 2147 C C . ARG A 1 268 ? -9.658 -8.700 -11.931 1.00 85.62 268 ARG A C 1
ATOM 2149 O O . ARG A 1 268 ? -9.285 -8.049 -10.964 1.00 85.62 268 ARG A O 1
ATOM 2156 N N . THR A 1 269 ? -9.504 -10.016 -12.018 1.00 86.88 269 THR A N 1
ATOM 2157 C CA . THR A 1 269 ? -8.700 -10.814 -11.085 1.00 86.88 269 THR A CA 1
ATOM 2158 C C . THR A 1 269 ? -7.277 -10.984 -11.599 1.00 86.88 269 THR A C 1
ATOM 2160 O O . THR A 1 269 ? -7.024 -10.840 -12.792 1.00 86.88 269 THR A O 1
ATOM 2163 N N . VAL A 1 270 ? -6.351 -11.396 -10.727 1.00 85.31 270 VAL A N 1
ATOM 2164 C CA . VAL A 1 270 ? -4.986 -11.814 -11.121 1.00 85.31 270 VAL A CA 1
ATOM 2165 C C . VAL A 1 270 ? -4.982 -12.863 -12.246 1.00 85.31 270 VAL A C 1
ATOM 2167 O O . VAL A 1 270 ? -4.040 -12.901 -13.032 1.00 85.31 270 VAL A O 1
ATOM 2170 N N . PHE A 1 271 ? -6.028 -13.685 -12.359 1.00 85.75 271 PHE A N 1
ATOM 2171 C CA . PHE A 1 271 ? -6.133 -14.723 -13.387 1.00 85.75 271 PHE A CA 1
ATOM 2172 C C . PHE A 1 271 ? -6.487 -14.180 -14.779 1.00 85.75 271 PHE A C 1
ATOM 2174 O O . PHE A 1 271 ? -6.274 -14.879 -15.766 1.00 85.75 271 PHE A O 1
ATOM 2181 N N . ASP A 1 272 ? -7.000 -12.949 -14.859 1.00 85.94 272 ASP A N 1
ATOM 2182 C CA . ASP A 1 272 ? -7.386 -12.301 -16.117 1.00 85.94 272 ASP A CA 1
ATOM 2183 C C . ASP A 1 272 ? -6.222 -11.543 -16.772 1.00 85.94 272 ASP A C 1
ATOM 2185 O O . ASP A 1 272 ? -6.300 -11.168 -17.942 1.00 85.94 272 ASP A O 1
ATOM 2189 N N . TYR A 1 273 ? -5.150 -11.285 -16.019 1.00 83.25 273 TYR A N 1
ATOM 2190 C CA . TYR A 1 273 ? -3.985 -10.553 -16.501 1.00 83.25 273 TYR A CA 1
ATOM 2191 C C . TYR A 1 273 ? -2.955 -11.488 -17.131 1.00 83.25 273 TYR A C 1
ATOM 2193 O O . TYR A 1 273 ? -2.642 -12.561 -16.610 1.00 83.25 273 TYR A O 1
ATOM 2201 N N . SER A 1 274 ? -2.339 -11.034 -18.220 1.00 82.31 274 SER A N 1
ATOM 2202 C CA . SER A 1 274 ? -1.099 -11.637 -18.702 1.00 82.31 274 SER A CA 1
ATOM 2203 C C . SER A 1 274 ? 0.044 -11.410 -17.706 1.00 82.31 274 SER A C 1
ATOM 2205 O O . SER A 1 274 ? 0.038 -10.471 -16.907 1.00 82.31 274 SER A O 1
ATOM 2207 N N . PHE A 1 275 ? 1.088 -12.239 -17.789 1.00 79.69 275 PHE A N 1
ATOM 2208 C CA . PHE A 1 275 ? 2.272 -12.095 -16.939 1.00 79.69 275 PHE A CA 1
ATOM 2209 C C . PHE A 1 275 ? 2.903 -10.695 -17.033 1.00 79.69 275 PHE A C 1
ATOM 2211 O O . PHE A 1 275 ? 3.280 -10.114 -16.017 1.00 79.69 275 PHE A O 1
ATOM 2218 N N . SER A 1 276 ? 2.967 -10.127 -18.243 1.00 78.88 276 SER A N 1
ATOM 2219 C CA . SER A 1 276 ? 3.534 -8.789 -18.460 1.00 78.88 276 SER A CA 1
ATOM 2220 C C . SER A 1 276 ? 2.673 -7.706 -17.808 1.00 78.88 276 SER A C 1
ATOM 2222 O O . SER A 1 276 ? 3.214 -6.829 -17.143 1.00 78.88 276 SER A O 1
ATOM 2224 N N . GLU A 1 277 ? 1.344 -7.798 -17.920 1.00 83.06 277 GLU A N 1
ATOM 2225 C CA . GLU A 1 277 ? 0.441 -6.853 -17.255 1.00 83.06 277 GLU A CA 1
ATOM 2226 C C . GLU A 1 277 ? 0.554 -6.928 -15.727 1.00 83.06 277 GLU A C 1
ATOM 2228 O O . GLU A 1 277 ? 0.596 -5.883 -15.081 1.00 83.06 277 GLU A O 1
ATOM 2233 N N . LEU A 1 278 ? 0.666 -8.130 -15.144 1.00 81.19 278 LEU A N 1
ATOM 2234 C CA . LEU A 1 278 ? 0.881 -8.294 -13.699 1.00 81.19 278 LEU A CA 1
ATOM 2235 C C . LEU A 1 278 ? 2.198 -7.661 -13.242 1.00 81.19 278 LEU A C 1
ATOM 2237 O O . LEU A 1 278 ? 2.235 -6.973 -12.223 1.00 81.19 278 LEU A O 1
ATOM 2241 N N . GLN A 1 279 ? 3.280 -7.867 -13.997 1.00 81.44 279 GLN A N 1
ATOM 2242 C CA . GLN A 1 279 ? 4.582 -7.273 -13.689 1.00 81.44 279 GLN A CA 1
ATOM 2243 C C . GLN A 1 279 ? 4.549 -5.742 -13.715 1.00 81.44 279 GLN A C 1
ATOM 2245 O O . GLN A 1 279 ? 5.262 -5.096 -12.946 1.00 81.44 279 GLN A O 1
ATOM 2250 N N . THR A 1 280 ? 3.727 -5.160 -14.588 1.00 84.62 280 THR A N 1
ATOM 2251 C CA . THR A 1 280 ? 3.664 -3.711 -14.800 1.00 84.62 280 THR A CA 1
ATOM 2252 C C . THR A 1 280 ? 2.437 -3.056 -14.187 1.00 84.62 280 THR A C 1
ATOM 2254 O O . THR A 1 280 ? 2.207 -1.879 -14.436 1.00 84.62 280 THR A O 1
ATOM 2257 N N . TYR A 1 281 ? 1.670 -3.767 -13.362 1.00 78.81 281 TYR A N 1
ATOM 2258 C CA . TYR A 1 281 ? 0.385 -3.293 -12.844 1.00 78.81 281 TYR A CA 1
ATOM 2259 C C . TYR A 1 281 ? 0.476 -1.925 -12.135 1.00 78.81 281 TYR A C 1
ATOM 2261 O O . TYR A 1 281 ? -0.318 -1.023 -12.394 1.00 78.81 281 TYR A O 1
ATOM 2269 N N . PHE A 1 282 ? 1.509 -1.720 -11.306 1.00 70.56 282 PHE A N 1
ATOM 2270 C CA . PHE A 1 282 ? 1.779 -0.430 -10.642 1.00 70.56 282 PHE A CA 1
ATOM 2271 C C . PHE A 1 282 ? 2.675 0.522 -11.443 1.00 70.56 282 PHE A C 1
ATOM 2273 O O . PHE A 1 282 ? 2.880 1.668 -11.049 1.00 70.56 282 PHE A O 1
ATOM 2280 N N . ALA A 1 283 ? 3.208 0.061 -12.570 1.00 77.62 283 ALA A N 1
ATOM 2281 C CA . ALA A 1 283 ? 4.095 0.806 -13.451 1.00 77.62 283 ALA A CA 1
ATOM 2282 C C . ALA A 1 283 ? 3.593 0.676 -14.892 1.00 77.62 283 ALA A C 1
ATOM 2284 O O . ALA A 1 283 ? 4.299 0.178 -15.764 1.00 77.62 283 ALA A O 1
ATOM 2285 N N . ASN A 1 284 ? 2.351 1.105 -15.149 1.00 76.12 284 ASN A N 1
ATOM 2286 C CA . ASN A 1 284 ? 1.696 0.941 -16.456 1.00 76.12 284 ASN A CA 1
ATOM 2287 C C . ASN A 1 284 ? 2.489 1.572 -17.615 1.00 76.12 284 ASN A C 1
ATOM 2289 O O . ASN A 1 284 ? 2.417 1.112 -18.750 1.00 76.12 284 ASN A O 1
ATOM 2293 N N . ASN A 1 285 ? 3.303 2.594 -17.337 1.00 80.31 285 ASN A N 1
ATOM 2294 C CA . ASN A 1 285 ? 4.239 3.173 -18.304 1.00 80.31 285 ASN A CA 1
ATOM 2295 C C . ASN A 1 285 ? 5.340 2.194 -18.764 1.00 80.31 285 ASN A C 1
ATOM 2297 O O . ASN A 1 285 ? 5.950 2.412 -19.809 1.00 80.31 285 ASN A O 1
ATOM 2301 N N . MET A 1 286 ? 5.582 1.125 -18.003 1.00 87.56 286 MET A N 1
ATOM 2302 C CA . MET A 1 286 ? 6.504 0.037 -18.326 1.00 87.56 286 MET A CA 1
ATOM 2303 C C . MET A 1 286 ? 5.829 -1.135 -19.052 1.00 87.56 286 MET A C 1
ATOM 2305 O O . MET A 1 286 ? 6.541 -2.003 -19.549 1.00 87.56 286 MET A O 1
ATOM 2309 N N . ALA A 1 287 ? 4.497 -1.155 -19.191 1.00 87.81 287 ALA A N 1
ATOM 2310 C CA . ALA A 1 287 ? 3.785 -2.234 -19.888 1.00 87.81 287 ALA A CA 1
ATOM 2311 C C . ALA A 1 287 ? 4.297 -2.418 -21.324 1.00 87.81 287 ALA A C 1
ATOM 2313 O O . ALA A 1 287 ? 4.721 -3.504 -21.712 1.00 87.81 287 ALA A O 1
ATOM 2314 N N . SER A 1 288 ? 4.360 -1.324 -22.090 1.00 89.06 288 SER A N 1
ATOM 2315 C CA . SER A 1 288 ? 4.819 -1.350 -23.482 1.00 89.06 288 SER A CA 1
ATOM 2316 C C . SER A 1 288 ? 6.274 -1.801 -23.660 1.00 89.06 288 SER A C 1
ATOM 2318 O O . SER A 1 288 ? 6.504 -2.675 -24.494 1.00 89.06 288 SER A O 1
ATOM 2320 N N . PRO A 1 289 ? 7.283 -1.275 -22.932 1.00 91.81 289 PRO A N 1
ATOM 2321 C CA . PRO A 1 289 ? 8.642 -1.789 -23.078 1.00 91.81 289 PRO A CA 1
ATOM 2322 C C . PRO A 1 289 ? 8.786 -3.245 -22.628 1.00 91.81 289 PRO A C 1
ATOM 2324 O O . PRO A 1 289 ? 9.551 -3.979 -23.247 1.00 91.81 289 PRO A O 1
ATOM 2327 N N . VAL A 1 290 ? 8.069 -3.690 -21.590 1.00 92.25 290 VAL A N 1
ATOM 2328 C CA . VAL A 1 290 ? 8.111 -5.095 -21.149 1.00 92.25 290 VAL A CA 1
ATOM 2329 C C . VAL A 1 290 ? 7.525 -6.015 -22.217 1.00 92.25 290 VAL A C 1
ATOM 2331 O O . VAL A 1 290 ? 8.161 -7.002 -22.587 1.00 92.25 290 VAL A O 1
ATOM 2334 N N . GLU A 1 291 ? 6.368 -5.660 -22.774 1.00 91.12 291 GLU A N 1
ATOM 2335 C CA . GLU A 1 291 ? 5.743 -6.392 -23.877 1.00 91.12 291 GLU A CA 1
ATOM 2336 C C . GLU A 1 291 ? 6.669 -6.456 -25.101 1.00 91.12 291 GLU A C 1
ATOM 2338 O O . GLU A 1 291 ? 6.942 -7.539 -25.623 1.00 91.12 291 GLU A O 1
ATOM 2343 N N . LEU A 1 292 ? 7.232 -5.312 -25.502 1.00 93.00 292 LEU A N 1
ATOM 2344 C CA . LEU A 1 292 ? 8.159 -5.205 -26.628 1.00 93.00 292 LEU A CA 1
ATOM 2345 C C . LEU A 1 292 ? 9.373 -6.132 -26.453 1.00 93.00 292 LEU A C 1
ATOM 2347 O O . LEU A 1 292 ? 9.778 -6.824 -27.392 1.00 93.00 292 LEU A O 1
ATOM 2351 N N . VAL A 1 293 ? 9.945 -6.177 -25.246 1.00 94.25 293 VAL A N 1
ATOM 2352 C CA . VAL A 1 293 ? 11.070 -7.061 -24.913 1.00 94.25 293 VAL A CA 1
ATOM 2353 C C . VAL A 1 293 ? 10.649 -8.525 -24.928 1.00 94.25 293 VAL A C 1
ATOM 2355 O O . VAL A 1 293 ? 11.374 -9.346 -25.487 1.00 94.25 293 VAL A O 1
ATOM 2358 N N . ASN A 1 294 ? 9.496 -8.869 -24.358 1.00 91.94 294 ASN A N 1
ATOM 2359 C CA . ASN A 1 294 ? 9.025 -10.253 -24.303 1.00 91.94 294 ASN A CA 1
ATOM 2360 C C . ASN A 1 294 ? 8.676 -10.817 -25.687 1.00 91.94 294 ASN A C 1
ATOM 2362 O O . ASN A 1 294 ? 8.894 -12.002 -25.923 1.00 91.94 294 ASN A O 1
ATOM 2366 N N . GLN A 1 295 ? 8.232 -9.974 -26.621 1.00 91.62 295 GLN A N 1
ATOM 2367 C CA . GLN A 1 295 ? 7.973 -10.366 -28.010 1.00 91.62 295 GLN A CA 1
ATOM 2368 C C . GLN A 1 295 ? 9.247 -10.473 -28.865 1.00 91.62 295 GLN A C 1
ATOM 2370 O O . GLN A 1 295 ? 9.270 -11.229 -29.834 1.00 91.62 295 GLN A O 1
ATOM 2375 N N . THR A 1 296 ? 10.305 -9.722 -28.533 1.00 94.81 296 THR A N 1
ATOM 2376 C CA . THR A 1 296 ? 11.465 -9.545 -29.430 1.00 94.81 296 THR A CA 1
ATOM 2377 C C . THR A 1 296 ? 12.740 -10.233 -28.936 1.00 94.81 296 THR A C 1
ATOM 2379 O O . THR A 1 296 ? 13.545 -10.707 -29.739 1.00 94.81 296 THR A O 1
ATOM 2382 N N . VAL A 1 297 ? 12.969 -10.275 -27.621 1.00 95.00 297 VAL A N 1
ATOM 2383 C CA . VAL A 1 297 ? 14.229 -10.741 -27.029 1.00 95.00 297 VAL A CA 1
ATOM 2384 C C . VAL A 1 297 ? 14.059 -12.150 -26.457 1.00 95.00 297 VAL A C 1
ATOM 2386 O O . VAL A 1 297 ? 13.250 -12.338 -25.541 1.00 95.00 297 VAL A O 1
ATOM 2389 N N . PRO A 1 298 ? 14.871 -13.133 -26.898 1.00 93.38 298 PRO A N 1
ATOM 2390 C CA . PRO A 1 298 ? 14.831 -14.491 -26.366 1.00 93.38 298 PRO A CA 1
ATOM 2391 C C . PRO A 1 298 ? 14.955 -14.535 -24.838 1.00 93.38 298 PRO A C 1
ATOM 2393 O O . PRO A 1 298 ? 15.605 -13.680 -24.227 1.00 93.38 298 PRO A O 1
ATOM 2396 N N . ILE A 1 299 ? 14.377 -15.561 -24.211 1.00 90.00 299 ILE A N 1
ATOM 2397 C CA . ILE A 1 299 ? 14.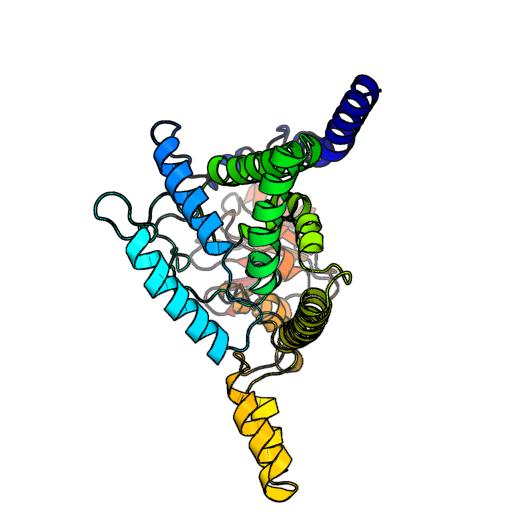344 -15.697 -22.744 1.00 90.00 299 ILE A CA 1
ATOM 2398 C C . ILE A 1 299 ? 15.742 -15.835 -22.114 1.00 90.00 299 ILE A C 1
ATOM 2400 O O . ILE A 1 299 ? 15.955 -15.438 -20.976 1.00 90.00 299 ILE A O 1
ATOM 2404 N N . ASN A 1 300 ? 16.716 -16.347 -22.867 1.00 93.50 300 ASN A N 1
ATOM 2405 C CA . ASN A 1 300 ? 18.137 -16.436 -22.510 1.00 93.50 300 ASN A CA 1
ATOM 2406 C C . ASN A 1 300 ? 19.000 -15.406 -23.269 1.00 93.50 300 ASN A C 1
ATOM 2408 O O . ASN A 1 300 ? 20.228 -15.514 -23.312 1.00 93.50 300 ASN A O 1
ATOM 2412 N N . GLY A 1 301 ? 18.357 -14.434 -23.920 1.00 94.00 301 GLY A N 1
ATOM 2413 C CA . GLY A 1 301 ? 19.020 -13.370 -24.656 1.00 94.00 301 GLY A CA 1
ATOM 2414 C C . GLY A 1 301 ? 19.787 -12.427 -23.732 1.00 94.00 301 GLY A C 1
ATOM 2415 O O . GLY A 1 301 ? 19.585 -12.399 -22.519 1.00 94.00 301 GLY A O 1
ATOM 2416 N N . LYS A 1 302 ? 20.674 -11.624 -24.318 1.00 96.12 302 LYS A N 1
ATOM 2417 C CA . LYS A 1 302 ? 21.405 -10.573 -23.607 1.00 96.12 302 LYS A CA 1
ATOM 2418 C C . LYS A 1 302 ? 21.061 -9.218 -24.195 1.00 96.12 302 LYS A C 1
ATOM 2420 O O . LYS A 1 302 ? 21.255 -9.004 -25.395 1.00 96.12 302 LYS A O 1
ATOM 2425 N N . MET A 1 303 ? 20.572 -8.322 -23.351 1.00 96.31 303 MET A N 1
ATOM 2426 C CA . MET A 1 303 ? 20.047 -7.023 -23.734 1.00 96.31 303 MET A CA 1
ATOM 2427 C C . MET A 1 303 ? 20.681 -5.905 -22.911 1.00 96.31 303 MET A C 1
ATOM 2429 O O . MET A 1 303 ? 20.822 -6.015 -21.696 1.00 96.31 303 MET A O 1
ATOM 2433 N N . GLY A 1 304 ? 21.039 -4.819 -23.586 1.00 94.94 304 GLY A N 1
ATOM 2434 C CA . GLY A 1 304 ? 21.402 -3.557 -22.963 1.00 94.94 304 GLY A CA 1
ATOM 2435 C C . GLY A 1 304 ? 20.200 -2.621 -22.897 1.00 94.94 304 GLY A C 1
ATOM 2436 O O . GLY A 1 304 ? 19.431 -2.553 -23.855 1.00 94.94 304 GLY A O 1
ATOM 2437 N N . ILE A 1 305 ? 20.044 -1.894 -21.798 1.00 93.81 305 ILE A N 1
ATOM 2438 C CA . ILE A 1 305 ? 19.028 -0.855 -21.640 1.00 93.81 305 ILE A CA 1
ATOM 2439 C C . ILE A 1 305 ? 19.702 0.499 -21.806 1.00 93.81 305 ILE A C 1
ATOM 2441 O O . ILE A 1 305 ? 20.628 0.846 -21.082 1.00 93.81 305 ILE A O 1
ATOM 2445 N N . VAL A 1 306 ? 19.229 1.254 -22.788 1.00 92.56 306 VAL A N 1
ATOM 2446 C CA . VAL A 1 306 ? 19.662 2.607 -23.105 1.00 92.56 306 VAL A CA 1
ATOM 2447 C C . VAL A 1 306 ? 18.544 3.554 -22.687 1.00 92.56 306 VAL A C 1
ATOM 2449 O O . VAL A 1 306 ? 17.579 3.767 -23.423 1.00 92.56 306 VAL A O 1
ATOM 2452 N N . ALA A 1 307 ? 18.665 4.081 -21.475 1.00 86.19 307 ALA A N 1
ATOM 2453 C CA . ALA A 1 307 ? 17.701 4.987 -20.869 1.00 86.19 307 ALA A CA 1
ATOM 2454 C C . ALA A 1 307 ? 18.423 6.089 -20.083 1.00 86.19 307 ALA A C 1
ATOM 2456 O O . ALA A 1 307 ? 19.594 5.948 -19.719 1.00 86.19 307 ALA A O 1
ATOM 2457 N N . GLU A 1 308 ? 17.725 7.187 -19.795 1.00 76.31 308 GLU A N 1
ATOM 2458 C CA . GLU A 1 308 ? 18.222 8.157 -18.819 1.00 76.31 308 GLU A CA 1
ATOM 2459 C C . GLU A 1 308 ? 18.301 7.524 -17.420 1.00 76.31 308 GLU A C 1
ATOM 2461 O O . GLU A 1 308 ? 17.454 6.723 -17.006 1.00 76.31 308 GLU A O 1
ATOM 2466 N N . LYS A 1 309 ? 19.346 7.895 -16.676 1.00 65.50 309 LYS A N 1
ATOM 2467 C CA . LYS A 1 309 ? 19.652 7.324 -15.363 1.00 65.50 309 LYS A CA 1
ATOM 2468 C C . LYS A 1 309 ? 18.500 7.557 -14.379 1.00 65.50 309 LYS A C 1
ATOM 2470 O O . LYS A 1 309 ? 18.070 8.687 -14.172 1.00 65.50 309 LYS A O 1
ATOM 2475 N N . GLY A 1 310 ? 18.056 6.482 -13.724 1.00 57.41 310 GLY A N 1
ATOM 2476 C CA . GLY A 1 310 ? 17.040 6.527 -12.666 1.00 57.41 310 GLY A CA 1
ATOM 2477 C C . GLY A 1 310 ? 15.583 6.489 -13.140 1.00 57.41 310 GLY A C 1
ATOM 2478 O O . GLY A 1 310 ? 14.693 6.632 -12.308 1.00 57.41 310 GLY A O 1
ATOM 2479 N N . ILE A 1 311 ? 15.328 6.293 -14.441 1.00 61.00 311 ILE A N 1
ATOM 2480 C CA . ILE A 1 311 ? 13.965 6.308 -15.009 1.00 61.00 311 ILE A CA 1
ATOM 2481 C C . ILE A 1 311 ? 13.398 4.896 -15.260 1.00 61.00 311 ILE A C 1
ATOM 2483 O O . ILE A 1 311 ? 12.199 4.755 -15.490 1.00 61.00 311 ILE A O 1
ATOM 2487 N N . PHE A 1 312 ? 14.206 3.832 -15.185 1.00 74.31 312 PHE A N 1
ATOM 2488 C CA . PHE A 1 312 ? 13.784 2.495 -15.616 1.00 74.31 312 PHE A CA 1
ATOM 2489 C C . PHE A 1 312 ? 13.921 1.415 -14.531 1.00 74.31 312 PHE A C 1
ATOM 2491 O O . PHE A 1 312 ? 14.847 1.426 -13.723 1.00 74.31 312 PHE A O 1
ATOM 2498 N N . MET A 1 313 ? 12.972 0.476 -14.533 1.00 81.88 313 MET A N 1
ATOM 2499 C CA . MET A 1 313 ? 12.899 -0.673 -13.627 1.00 81.88 313 MET A CA 1
ATOM 2500 C C . MET A 1 313 ? 13.504 -1.902 -14.314 1.00 81.88 313 MET A C 1
ATOM 2502 O O . MET A 1 313 ? 12.802 -2.680 -14.957 1.00 81.88 313 MET A O 1
ATOM 2506 N N . ASP A 1 314 ? 14.825 -2.046 -14.224 1.00 85.62 314 ASP A N 1
ATOM 2507 C CA . ASP A 1 314 ? 15.606 -3.105 -14.880 1.00 85.62 314 ASP A CA 1
ATOM 2508 C C . ASP A 1 314 ? 15.099 -4.527 -14.583 1.00 85.62 314 ASP A C 1
ATOM 2510 O O . ASP A 1 314 ? 15.065 -5.386 -15.469 1.00 85.62 314 ASP A O 1
ATOM 2514 N N . TYR A 1 315 ? 14.634 -4.745 -13.354 1.00 85.44 315 TYR A N 1
ATOM 2515 C CA . TYR A 1 315 ? 14.130 -6.022 -12.866 1.00 85.44 315 TYR A CA 1
ATOM 2516 C C . TYR A 1 315 ? 12.934 -6.574 -13.658 1.00 85.44 315 TYR A C 1
ATOM 2518 O O . TYR A 1 315 ? 12.703 -7.782 -13.644 1.00 85.44 315 TYR A O 1
ATOM 2526 N N . LEU A 1 316 ? 12.203 -5.728 -14.390 1.00 88.94 316 LEU A N 1
ATOM 2527 C CA . LEU A 1 316 ? 11.083 -6.156 -15.232 1.00 88.94 316 LEU A CA 1
ATOM 2528 C C . LEU A 1 316 ? 11.539 -6.910 -16.492 1.00 88.94 316 LEU A C 1
ATOM 2530 O O . LEU A 1 316 ? 10.757 -7.628 -17.108 1.00 88.94 316 LEU A O 1
ATOM 2534 N N . PHE A 1 317 ? 12.809 -6.782 -16.886 1.00 91.44 317 PHE A N 1
ATOM 2535 C CA . PHE A 1 317 ? 13.288 -7.284 -18.174 1.00 91.44 317 PHE A CA 1
ATOM 2536 C C . PHE A 1 317 ? 14.015 -8.629 -18.098 1.00 91.44 317 PHE A C 1
ATOM 2538 O O . PHE A 1 317 ? 14.395 -9.155 -19.143 1.00 91.44 317 PHE A O 1
ATOM 2545 N N . PHE A 1 318 ? 14.187 -9.240 -16.921 1.00 90.75 318 PHE A N 1
ATOM 2546 C CA . PHE A 1 318 ? 14.880 -10.536 -16.791 1.00 90.75 318 PHE A CA 1
ATOM 2547 C C . PHE A 1 318 ? 14.085 -11.735 -17.353 1.00 90.75 318 PHE A C 1
ATOM 2549 O O . PHE A 1 318 ? 14.647 -12.818 -17.543 1.00 90.75 318 PHE A O 1
ATOM 2556 N N . GLY A 1 319 ? 12.803 -11.529 -17.672 1.00 85.56 319 GLY A N 1
ATOM 2557 C CA . GLY A 1 319 ? 11.882 -12.571 -18.129 1.00 85.56 319 GLY A CA 1
ATOM 2558 C C . GLY A 1 319 ? 11.395 -13.472 -16.989 1.00 85.56 319 GLY A C 1
ATOM 2559 O O . GLY A 1 319 ? 11.889 -13.395 -15.867 1.00 85.56 319 GLY A O 1
ATOM 2560 N N . GLU A 1 320 ? 10.432 -14.344 -17.289 1.00 82.50 320 GLU A N 1
ATOM 2561 C CA . GLU A 1 320 ? 9.745 -15.206 -16.306 1.00 82.50 320 GLU A CA 1
ATOM 2562 C C . GLU A 1 320 ? 10.697 -16.069 -15.461 1.00 82.50 320 GLU A C 1
ATOM 2564 O O . GLU A 1 320 ? 10.496 -16.225 -14.260 1.00 82.50 320 GLU A O 1
ATOM 2569 N N . ASN A 1 321 ? 11.770 -16.580 -16.074 1.00 86.44 321 ASN A N 1
ATOM 2570 C CA . ASN A 1 321 ? 12.727 -17.484 -15.427 1.00 86.44 321 ASN A CA 1
ATOM 2571 C C . ASN A 1 321 ? 14.011 -16.789 -14.945 1.00 86.44 321 ASN A C 1
ATOM 2573 O O . ASN A 1 321 ? 14.971 -17.466 -14.583 1.00 86.44 321 ASN A O 1
ATOM 2577 N N . PHE A 1 322 ? 14.070 -15.455 -14.987 1.00 87.25 322 PHE A N 1
ATOM 2578 C CA . PHE A 1 322 ? 15.270 -14.672 -14.668 1.00 87.25 322 PHE A CA 1
ATOM 2579 C C . PHE A 1 322 ? 16.533 -15.062 -15.464 1.00 87.25 322 PHE A C 1
ATOM 2581 O O . PHE A 1 322 ? 17.661 -14.871 -15.012 1.00 87.25 322 PHE A O 1
ATOM 2588 N N . THR A 1 323 ? 16.363 -15.622 -16.664 1.00 91.25 323 THR A N 1
ATOM 2589 C CA . THR A 1 323 ? 17.471 -16.120 -17.494 1.00 91.25 323 THR A CA 1
ATOM 2590 C C . THR A 1 323 ? 18.024 -15.082 -18.465 1.00 91.25 323 THR A C 1
ATOM 2592 O O . THR A 1 323 ? 19.098 -15.296 -19.032 1.00 91.25 323 THR A O 1
ATOM 2595 N N . ARG A 1 324 ? 17.310 -13.974 -18.699 1.00 94.06 324 ARG A N 1
ATOM 2596 C CA . ARG A 1 324 ? 17.751 -12.943 -19.643 1.00 94.06 324 ARG A CA 1
ATOM 2597 C C . ARG A 1 324 ? 18.861 -12.114 -19.005 1.00 94.06 324 ARG A C 1
ATOM 2599 O O . ARG A 1 324 ? 18.715 -11.628 -17.891 1.00 94.06 324 ARG A O 1
ATOM 2606 N N . GLY A 1 325 ? 19.969 -11.911 -19.712 1.00 94.50 325 GLY A N 1
ATOM 2607 C CA . GLY A 1 325 ? 21.015 -10.993 -19.259 1.00 94.50 325 GLY A CA 1
ATOM 2608 C C . GLY A 1 325 ? 20.595 -9.550 -19.520 1.00 94.50 325 GLY A C 1
ATOM 2609 O O . GLY A 1 325 ? 20.485 -9.164 -20.682 1.00 94.50 325 GLY A O 1
ATOM 2610 N N . VAL A 1 326 ? 20.376 -8.763 -18.469 1.00 94.12 326 VAL A N 1
ATOM 2611 C CA . VAL A 1 326 ? 19.979 -7.349 -18.555 1.00 94.12 326 VAL A CA 1
ATOM 2612 C C . VAL A 1 326 ? 21.131 -6.470 -18.073 1.00 94.12 326 VAL A C 1
ATOM 2614 O O . VAL A 1 326 ? 21.684 -6.709 -17.001 1.00 94.12 326 VAL A O 1
ATOM 2617 N N . TYR A 1 327 ? 21.506 -5.468 -18.870 1.00 92.38 327 TYR A N 1
ATOM 2618 C CA . TYR A 1 327 ? 22.647 -4.593 -18.591 1.00 92.38 327 TYR A CA 1
ATOM 2619 C C . TYR A 1 327 ? 22.258 -3.123 -18.754 1.00 92.38 327 TYR A C 1
ATOM 2621 O O . TYR A 1 327 ? 21.839 -2.719 -19.835 1.00 92.38 327 TYR A O 1
ATOM 2629 N N . ASP A 1 328 ? 22.436 -2.312 -17.714 1.00 89.62 328 ASP A N 1
ATOM 2630 C CA . ASP A 1 328 ? 22.264 -0.858 -17.806 1.00 89.62 328 ASP A CA 1
ATOM 2631 C C . ASP A 1 328 ? 23.411 -0.215 -18.606 1.00 89.62 328 ASP A C 1
ATOM 2633 O O . ASP A 1 328 ? 24.587 -0.531 -18.393 1.00 89.62 328 ASP A O 1
ATOM 2637 N N . LEU A 1 329 ? 23.077 0.693 -19.525 1.00 89.81 329 LEU A N 1
ATOM 2638 C CA . LEU A 1 329 ? 24.014 1.428 -20.375 1.00 89.81 329 LEU A CA 1
ATOM 2639 C C . LEU A 1 329 ? 23.786 2.949 -20.245 1.00 89.81 329 LEU A C 1
ATOM 2641 O O . LEU A 1 329 ? 23.419 3.607 -21.224 1.00 89.81 329 LEU A O 1
ATOM 2645 N N . PRO A 1 330 ? 24.062 3.549 -19.071 1.00 83.62 330 PRO A N 1
ATOM 2646 C CA . PRO A 1 330 ? 23.708 4.942 -18.783 1.00 83.62 330 PRO A CA 1
ATOM 2647 C C . PRO A 1 330 ? 24.536 5.959 -19.585 1.00 83.62 330 PRO A C 1
ATOM 2649 O O . PRO A 1 330 ? 24.085 7.070 -19.839 1.00 83.62 330 PRO A O 1
ATOM 2652 N N . ASN A 1 331 ? 25.743 5.585 -20.026 1.00 85.62 331 ASN A N 1
ATOM 2653 C CA . ASN A 1 331 ? 26.642 6.447 -20.804 1.00 85.62 331 ASN A CA 1
ATOM 2654 C C . ASN A 1 331 ? 26.544 6.168 -22.315 1.00 85.62 331 ASN A C 1
ATOM 2656 O O . ASN A 1 331 ? 27.557 6.071 -23.007 1.00 85.62 331 ASN A O 1
ATOM 2660 N N . TYR A 1 332 ? 25.327 6.011 -22.837 1.00 85.94 332 TYR A N 1
ATOM 2661 C CA . TYR A 1 332 ? 25.078 5.638 -24.237 1.00 85.94 332 TYR A CA 1
ATOM 2662 C C . TYR A 1 332 ? 25.595 6.659 -25.266 1.00 85.94 332 TYR A C 1
ATOM 2664 O O . TYR A 1 332 ? 25.861 6.289 -26.409 1.00 85.94 332 TYR A O 1
ATOM 2672 N N . SER A 1 333 ? 25.781 7.923 -24.873 1.00 86.56 333 SER A N 1
ATOM 2673 C CA . SER A 1 333 ? 26.372 8.965 -25.725 1.00 86.56 333 SER A CA 1
ATOM 2674 C C . SER A 1 333 ? 27.866 8.741 -25.997 1.00 86.56 333 SER A C 1
ATOM 2676 O O . SER A 1 333 ? 28.380 9.184 -27.026 1.00 86.56 333 SER A O 1
ATOM 2678 N N . ASP A 1 334 ? 28.580 8.039 -25.109 1.00 90.31 334 ASP A N 1
ATOM 2679 C CA . ASP A 1 334 ? 29.971 7.650 -25.339 1.00 90.31 334 ASP A CA 1
ATOM 2680 C C . ASP A 1 334 ? 30.024 6.339 -26.134 1.00 90.31 334 ASP A C 1
ATOM 2682 O O . ASP A 1 334 ? 29.920 5.230 -25.607 1.00 90.31 334 ASP A O 1
ATOM 2686 N N . THR A 1 335 ? 30.249 6.474 -27.439 1.00 88.25 335 THR A N 1
ATOM 2687 C CA . THR A 1 335 ? 30.379 5.337 -28.361 1.00 88.25 335 THR A CA 1
ATOM 2688 C C . THR A 1 335 ? 31.476 4.336 -27.975 1.00 88.25 335 THR A C 1
ATOM 2690 O O . THR A 1 335 ? 31.324 3.145 -28.256 1.00 88.25 335 THR A O 1
ATOM 2693 N N . LYS A 1 336 ? 32.574 4.757 -27.325 1.00 89.94 336 LYS A N 1
ATOM 2694 C CA . LYS A 1 336 ? 33.632 3.830 -26.883 1.00 89.94 336 LYS A CA 1
ATOM 2695 C C . LYS A 1 336 ? 33.161 2.999 -25.699 1.00 89.94 336 LYS A C 1
ATOM 2697 O O . LYS A 1 336 ? 33.388 1.788 -25.689 1.00 89.94 336 LYS A O 1
ATOM 2702 N N . TYR A 1 337 ? 32.507 3.639 -24.731 1.00 90.81 337 TYR A N 1
ATOM 2703 C CA . TYR A 1 337 ? 31.875 2.952 -23.608 1.00 90.81 337 TYR A CA 1
ATOM 2704 C C . TYR A 1 337 ? 30.825 1.956 -24.108 1.00 90.81 337 TYR A C 1
ATOM 2706 O O . TYR A 1 337 ? 30.907 0.772 -23.786 1.00 90.81 337 TYR A O 1
ATOM 2714 N N . LEU A 1 338 ? 29.902 2.412 -24.959 1.00 91.31 338 LEU A N 1
ATOM 2715 C CA . LEU A 1 338 ? 28.803 1.600 -25.472 1.00 91.31 338 LEU A CA 1
ATOM 2716 C C . LEU A 1 338 ? 29.311 0.343 -26.195 1.00 91.31 338 LEU A C 1
ATOM 2718 O O . LEU A 1 338 ? 28.908 -0.769 -25.858 1.00 91.31 338 LEU A O 1
ATOM 2722 N N . ASN A 1 339 ? 30.260 0.496 -27.125 1.00 92.38 339 ASN A N 1
ATOM 2723 C CA . ASN A 1 339 ? 30.833 -0.636 -27.860 1.00 92.38 339 ASN A CA 1
ATOM 2724 C C . ASN A 1 339 ? 31.576 -1.620 -26.945 1.00 92.38 339 ASN A C 1
ATOM 2726 O O . ASN A 1 339 ? 31.439 -2.833 -27.107 1.00 92.38 339 ASN A O 1
ATOM 2730 N N . ARG A 1 340 ? 32.338 -1.116 -25.965 1.00 93.38 340 ARG A N 1
ATOM 2731 C CA . ARG A 1 340 ? 33.041 -1.965 -24.994 1.00 93.38 340 ARG A CA 1
ATOM 2732 C C . ARG A 1 340 ? 32.055 -2.767 -24.150 1.00 93.38 340 ARG A C 1
ATOM 2734 O O . ARG A 1 340 ? 32.251 -3.966 -23.986 1.00 93.38 340 ARG A O 1
ATOM 2741 N N . SER A 1 341 ? 31.004 -2.126 -23.642 1.00 92.81 341 SER A N 1
ATOM 2742 C CA . SER A 1 341 ? 29.980 -2.778 -22.821 1.00 92.81 341 SER A CA 1
ATOM 2743 C C . SER A 1 341 ? 29.205 -3.834 -23.605 1.00 92.81 341 SER A C 1
ATOM 2745 O O . SER A 1 341 ? 28.959 -4.917 -23.076 1.00 92.81 341 SER A O 1
ATOM 2747 N N . ILE A 1 342 ? 28.882 -3.558 -24.874 1.00 94.69 342 ILE A N 1
ATOM 2748 C CA . ILE A 1 342 ? 28.229 -4.523 -25.767 1.00 94.69 342 ILE A CA 1
ATOM 2749 C C . ILE A 1 342 ? 29.103 -5.764 -25.958 1.00 94.69 342 ILE A C 1
ATOM 2751 O O . ILE A 1 342 ? 28.627 -6.881 -25.760 1.00 94.69 342 ILE A O 1
ATOM 2755 N N . GLN A 1 343 ? 30.383 -5.581 -26.289 1.00 94.00 343 GLN A N 1
ATOM 2756 C CA . GLN A 1 343 ? 31.307 -6.692 -26.527 1.00 94.00 343 GLN A CA 1
ATOM 2757 C C . GLN A 1 343 ? 31.604 -7.489 -25.254 1.00 94.00 343 GLN A C 1
ATOM 2759 O O . GLN A 1 343 ? 31.506 -8.713 -25.270 1.00 94.00 343 GLN A O 1
ATOM 2764 N N . ALA A 1 344 ? 31.924 -6.811 -24.148 1.00 93.88 344 ALA A N 1
ATOM 2765 C CA . ALA A 1 344 ? 32.302 -7.457 -22.892 1.00 93.88 344 ALA A CA 1
ATOM 2766 C C . ALA A 1 344 ? 31.177 -8.327 -22.317 1.00 93.88 344 ALA A C 1
ATOM 2768 O O . ALA A 1 344 ? 31.435 -9.396 -21.771 1.00 93.88 344 ALA A O 1
ATOM 2769 N N . ASN A 1 345 ? 29.927 -7.886 -22.468 1.00 94.19 345 ASN A N 1
ATOM 2770 C CA . ASN A 1 345 ? 28.773 -8.608 -21.944 1.00 94.19 345 ASN A CA 1
ATOM 2771 C C . ASN A 1 345 ? 28.122 -9.534 -22.983 1.00 94.19 345 ASN A C 1
ATOM 2773 O O . ASN A 1 345 ? 27.318 -10.390 -22.613 1.00 94.19 345 ASN A O 1
ATOM 2777 N N . GLY A 1 346 ? 28.486 -9.426 -24.266 1.00 95.06 346 GLY A N 1
ATOM 2778 C CA . GLY A 1 346 ? 27.880 -10.189 -25.360 1.00 95.06 346 GLY A CA 1
ATOM 2779 C C . GLY A 1 346 ? 26.432 -9.774 -25.637 1.00 95.06 346 GLY A C 1
ATOM 2780 O O . GLY A 1 346 ? 25.577 -10.633 -25.849 1.00 95.06 346 GLY A O 1
ATOM 2781 N N . ILE A 1 347 ? 26.147 -8.472 -25.569 1.00 96.69 347 ILE A N 1
ATOM 2782 C CA . ILE A 1 347 ? 24.808 -7.906 -25.771 1.00 96.69 347 ILE A CA 1
ATOM 2783 C C . ILE A 1 347 ? 24.413 -8.040 -27.244 1.00 96.69 347 ILE A C 1
ATOM 2785 O O . ILE A 1 347 ? 25.154 -7.618 -28.129 1.00 96.69 347 ILE A O 1
ATOM 2789 N N . LYS A 1 348 ? 23.229 -8.603 -27.498 1.00 96.81 348 LYS A N 1
ATOM 2790 C CA . LYS A 1 348 ? 22.670 -8.782 -28.849 1.00 96.81 348 LYS A CA 1
ATOM 2791 C C . LYS A 1 348 ? 21.462 -7.896 -29.129 1.00 96.81 348 LYS A C 1
ATOM 2793 O O . LYS A 1 348 ? 21.095 -7.737 -30.285 1.00 96.81 348 LYS A O 1
ATOM 2798 N N . TYR A 1 349 ? 20.866 -7.318 -28.090 1.00 97.75 349 TYR A N 1
ATOM 2799 C CA . TYR A 1 349 ? 19.689 -6.463 -28.201 1.00 97.75 349 TYR A CA 1
ATOM 2800 C C . TYR A 1 349 ? 19.892 -5.172 -27.410 1.00 97.75 349 TYR A C 1
ATOM 2802 O O . TYR A 1 349 ? 20.513 -5.193 -26.351 1.00 97.75 349 TYR A O 1
ATOM 2810 N N . LEU A 1 350 ? 19.370 -4.053 -27.897 1.00 96.62 350 LEU A N 1
ATOM 2811 C CA . LEU A 1 350 ? 19.387 -2.766 -27.205 1.00 96.62 350 LEU A CA 1
ATOM 2812 C C . LEU A 1 350 ? 17.961 -2.241 -27.110 1.00 96.62 350 LEU A C 1
ATOM 2814 O O . LEU A 1 350 ? 17.361 -1.938 -28.139 1.00 96.62 350 LEU A O 1
ATOM 2818 N N . LEU A 1 351 ? 17.437 -2.132 -25.892 1.00 95.44 351 LEU A N 1
ATOM 2819 C CA . LEU A 1 351 ? 16.178 -1.450 -25.609 1.00 95.44 351 LEU A CA 1
ATOM 2820 C C . LEU A 1 351 ? 16.465 0.035 -25.398 1.00 95.44 351 LEU A C 1
ATOM 2822 O O . LEU A 1 351 ? 17.277 0.381 -24.547 1.00 95.44 351 LEU A O 1
ATOM 2826 N N . VAL A 1 352 ? 15.797 0.903 -26.150 1.00 94.50 352 VAL A N 1
ATOM 2827 C CA . VAL A 1 352 ? 16.032 2.351 -26.145 1.00 94.50 352 VAL A CA 1
ATOM 2828 C C . VAL A 1 352 ? 14.769 3.079 -25.704 1.00 94.50 352 VAL A C 1
ATOM 2830 O O . VAL A 1 352 ? 13.696 2.844 -26.270 1.00 94.50 352 VAL A O 1
ATOM 2833 N N . SER A 1 353 ? 14.901 3.960 -24.708 1.00 91.38 353 SER A N 1
ATOM 2834 C CA . SER A 1 353 ? 13.777 4.735 -24.179 1.00 91.38 353 SER A CA 1
ATOM 2835 C C . SER A 1 353 ? 13.312 5.846 -25.134 1.00 91.38 353 SER A C 1
ATOM 2837 O O . SER A 1 353 ? 14.129 6.404 -25.876 1.00 91.38 353 SER A O 1
ATOM 2839 N N . PRO A 1 354 ? 12.018 6.222 -25.099 1.00 89.56 354 PRO A N 1
ATOM 2840 C CA . PRO A 1 354 ? 11.479 7.300 -25.919 1.00 89.56 354 PRO A CA 1
ATOM 2841 C C . PRO A 1 354 ? 12.215 8.624 -25.692 1.00 89.56 354 PRO A C 1
ATOM 2843 O O . PRO A 1 354 ? 12.656 8.919 -24.584 1.00 89.56 354 PRO A O 1
ATOM 2846 N N . GLY A 1 355 ? 12.316 9.445 -26.740 1.00 85.06 355 GLY A N 1
ATOM 2847 C CA . GLY A 1 355 ? 12.867 10.805 -26.654 1.00 85.06 355 GLY A CA 1
ATOM 2848 C C . GLY A 1 355 ? 14.396 10.899 -26.631 1.00 85.06 355 GLY A C 1
ATOM 2849 O O . GLY A 1 355 ? 14.932 12.003 -26.727 1.00 85.06 355 GLY A O 1
ATOM 2850 N N . LEU A 1 356 ? 15.113 9.773 -26.573 1.00 87.00 356 LEU A N 1
ATOM 2851 C CA . LEU A 1 356 ? 16.569 9.775 -26.649 1.00 87.00 356 LEU A CA 1
ATOM 2852 C C . LEU A 1 356 ? 17.072 9.995 -28.076 1.00 87.00 356 LEU A C 1
ATOM 2854 O O . LEU A 1 356 ? 16.678 9.302 -29.014 1.00 87.00 356 LEU A O 1
ATOM 2858 N N . GLN A 1 357 ? 18.043 10.898 -28.224 1.00 83.81 357 GLN A N 1
ATOM 2859 C CA . GLN A 1 357 ? 18.856 10.992 -29.437 1.00 83.81 357 GLN A CA 1
ATOM 2860 C C . GLN A 1 357 ? 19.891 9.862 -29.454 1.00 83.81 357 GLN A C 1
ATOM 2862 O O . GLN A 1 357 ? 21.074 10.058 -29.181 1.00 83.81 357 GLN A O 1
ATOM 2867 N N . PHE A 1 358 ? 19.425 8.649 -29.737 1.00 87.69 358 PHE A N 1
ATOM 2868 C CA . PHE A 1 358 ? 20.264 7.462 -29.783 1.00 87.69 358 PHE A CA 1
ATOM 2869 C C . PHE A 1 358 ? 20.729 7.164 -31.210 1.00 87.69 358 PHE A C 1
ATOM 2871 O O . PHE A 1 358 ? 19.924 7.044 -32.133 1.00 87.69 358 PHE A O 1
ATOM 2878 N N . LYS A 1 359 ? 22.042 6.993 -31.387 1.00 88.19 359 LYS A N 1
ATOM 2879 C CA . LYS A 1 359 ? 22.633 6.515 -32.639 1.00 88.19 359 LYS A CA 1
ATOM 2880 C C . LYS A 1 359 ? 23.083 5.070 -32.458 1.00 88.19 359 LYS A C 1
ATOM 2882 O O . LYS A 1 359 ? 24.060 4.816 -31.755 1.00 88.19 359 LYS A O 1
ATOM 2887 N N . ALA A 1 360 ? 22.382 4.145 -33.110 1.00 89.25 360 ALA A N 1
ATOM 2888 C CA . ALA A 1 360 ? 22.672 2.721 -33.004 1.00 89.25 360 ALA A CA 1
ATOM 2889 C C . ALA A 1 360 ? 24.130 2.400 -33.406 1.00 89.25 360 ALA A C 1
ATOM 2891 O O . ALA A 1 360 ? 24.618 2.917 -34.421 1.00 89.25 360 ALA A O 1
ATOM 2892 N N . PRO A 1 361 ? 24.841 1.557 -32.633 1.00 91.31 361 PRO A N 1
ATOM 2893 C CA . PRO A 1 361 ? 26.149 1.042 -33.017 1.00 91.31 361 PRO A CA 1
ATOM 2894 C C . PRO A 1 361 ? 26.103 0.278 -34.341 1.00 91.31 361 PRO A C 1
ATOM 2896 O O . PRO A 1 361 ? 25.077 -0.276 -34.734 1.00 91.31 361 PRO A O 1
ATOM 2899 N N . LYS A 1 362 ? 27.245 0.199 -35.029 1.00 89.44 362 LYS A N 1
ATOM 2900 C CA . LYS A 1 362 ? 27.343 -0.529 -36.300 1.00 89.44 362 LYS A CA 1
ATOM 2901 C C . LYS A 1 362 ? 26.921 -1.994 -36.111 1.00 89.44 362 LYS A C 1
ATOM 2903 O O . LYS A 1 362 ? 27.437 -2.666 -35.224 1.00 89.44 362 LYS A O 1
ATOM 2908 N N . GLY A 1 363 ? 26.029 -2.477 -36.976 1.00 90.75 363 GLY A N 1
ATOM 2909 C CA . GLY A 1 363 ? 25.510 -3.851 -36.951 1.00 90.75 363 GLY A CA 1
ATOM 2910 C C . GLY A 1 363 ? 24.196 -4.020 -36.186 1.00 90.75 363 GLY A C 1
ATOM 2911 O O . GLY A 1 363 ? 23.537 -5.038 -36.363 1.00 90.75 363 GLY A O 1
ATOM 2912 N N . PHE A 1 364 ? 23.789 -3.023 -35.396 1.00 95.56 364 PHE A N 1
ATOM 2913 C CA . PHE A 1 364 ? 22.479 -3.007 -34.757 1.00 95.56 364 PHE A CA 1
ATOM 2914 C C . PHE A 1 364 ? 21.447 -2.348 -35.672 1.00 95.56 364 PHE A C 1
ATOM 2916 O O . PHE A 1 364 ? 21.594 -1.180 -36.031 1.00 95.56 364 PHE A O 1
ATOM 2923 N N . ASN A 1 365 ? 20.388 -3.080 -36.009 1.00 95.81 365 ASN A N 1
ATOM 2924 C CA . ASN A 1 365 ? 19.261 -2.571 -36.789 1.00 95.81 365 ASN A CA 1
ATOM 2925 C C . ASN A 1 365 ? 18.000 -2.542 -35.936 1.00 95.81 365 ASN A C 1
ATOM 2927 O O . ASN A 1 365 ? 17.849 -3.356 -35.027 1.00 95.81 365 ASN A O 1
ATOM 2931 N N . LEU A 1 366 ? 17.096 -1.607 -36.228 1.00 95.88 366 LEU A N 1
ATOM 2932 C CA . LEU A 1 366 ? 15.789 -1.562 -35.582 1.00 95.88 366 LEU A CA 1
ATOM 2933 C C . LEU A 1 366 ? 15.026 -2.851 -35.916 1.00 95.88 366 LEU A C 1
ATOM 2935 O O . LEU A 1 366 ? 14.802 -3.145 -37.087 1.00 95.88 366 LEU A O 1
ATOM 2939 N N . VAL A 1 367 ? 14.651 -3.608 -34.887 1.00 95.94 367 VAL A N 1
ATOM 2940 C CA . VAL A 1 367 ? 13.900 -4.865 -35.022 1.00 95.94 367 VAL A CA 1
ATOM 2941 C C . VAL A 1 367 ? 12.419 -4.625 -34.777 1.00 95.94 367 VAL A C 1
ATOM 2943 O O . VAL A 1 367 ? 11.586 -5.133 -35.519 1.00 95.94 367 VAL A O 1
ATOM 2946 N N . ASN A 1 368 ? 12.090 -3.862 -33.733 1.00 95.62 368 ASN A N 1
ATOM 2947 C CA . ASN A 1 368 ? 10.709 -3.612 -33.336 1.00 95.62 368 ASN A CA 1
ATOM 2948 C C . ASN A 1 368 ? 10.590 -2.294 -32.551 1.00 95.62 368 ASN A C 1
ATOM 2950 O O . ASN A 1 368 ? 11.575 -1.815 -31.978 1.00 95.62 368 ASN A O 1
ATOM 2954 N N . SER A 1 369 ? 9.394 -1.712 -32.504 1.00 95.00 369 SER A N 1
ATOM 2955 C CA . SER A 1 369 ? 9.088 -0.519 -31.714 1.00 95.00 369 SER A CA 1
ATOM 2956 C C . SER A 1 369 ? 7.637 -0.512 -31.233 1.00 95.00 369 SER A C 1
ATOM 2958 O O . SER A 1 369 ? 6.738 -1.008 -31.906 1.00 95.00 369 SER A O 1
ATOM 2960 N N . LEU A 1 370 ? 7.405 0.059 -30.049 1.00 93.56 370 LEU A N 1
ATOM 2961 C CA . LEU A 1 370 ? 6.076 0.165 -29.443 1.00 93.56 370 LEU A CA 1
ATOM 2962 C C . LEU A 1 370 ? 6.013 1.388 -28.519 1.00 93.56 370 LEU A C 1
ATOM 2964 O O . LEU A 1 370 ? 6.865 1.550 -27.649 1.00 93.56 370 LEU A O 1
ATOM 2968 N N . ASN A 1 371 ? 5.017 2.263 -28.704 1.00 89.75 371 ASN A N 1
ATOM 2969 C CA . ASN A 1 371 ? 4.796 3.470 -27.886 1.00 89.75 371 ASN A CA 1
ATOM 2970 C C . ASN A 1 371 ? 6.064 4.318 -27.645 1.00 89.75 371 ASN A C 1
ATOM 2972 O O . ASN A 1 371 ? 6.335 4.780 -26.538 1.00 89.75 371 ASN A O 1
ATOM 2976 N N . GLY A 1 372 ? 6.868 4.504 -28.697 1.00 89.81 372 GLY A N 1
ATOM 2977 C CA . GLY A 1 372 ? 8.111 5.284 -28.663 1.00 89.81 372 GLY A CA 1
ATOM 2978 C C . GLY A 1 372 ? 9.339 4.530 -28.142 1.00 89.81 372 GLY A C 1
ATOM 2979 O O . GLY A 1 372 ? 10.455 5.003 -28.346 1.00 89.81 372 GLY A O 1
ATOM 2980 N N . TRP A 1 373 ? 9.169 3.358 -27.525 1.00 93.50 373 TRP A N 1
ATOM 2981 C CA . TRP A 1 373 ? 10.276 2.455 -27.217 1.00 93.50 373 TRP A CA 1
ATOM 2982 C C . TRP A 1 373 ? 10.734 1.735 -28.478 1.00 93.50 373 TRP A C 1
ATOM 2984 O O . TRP A 1 373 ? 9.930 1.434 -29.361 1.00 93.50 373 TRP A O 1
ATOM 2994 N N . SER A 1 374 ? 12.031 1.454 -28.568 1.00 95.62 374 SER A N 1
ATOM 2995 C CA . SER A 1 374 ? 12.630 0.783 -29.725 1.00 95.62 374 SER A CA 1
ATOM 2996 C C . SER A 1 374 ? 13.587 -0.314 -29.284 1.00 95.62 374 SER A C 1
ATOM 2998 O O . SER A 1 374 ? 14.367 -0.109 -28.356 1.00 95.62 374 SER A O 1
ATOM 3000 N N . ILE A 1 375 ? 13.567 -1.456 -29.971 1.00 96.81 375 ILE A N 1
ATOM 3001 C CA . ILE A 1 375 ? 14.562 -2.517 -29.812 1.00 96.81 375 ILE A CA 1
ATOM 3002 C C . ILE A 1 375 ? 15.413 -2.606 -31.068 1.00 96.81 375 ILE A C 1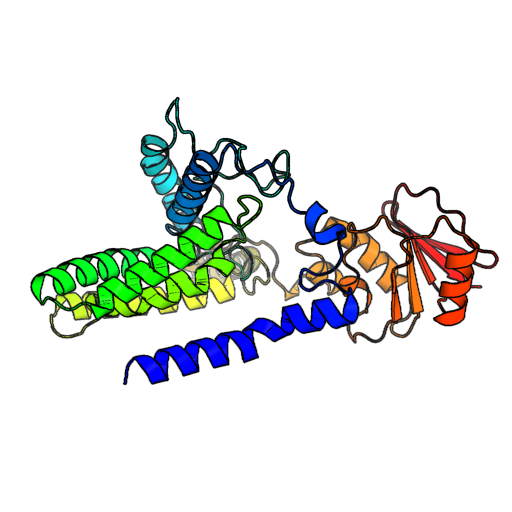
ATOM 3004 O O . ILE A 1 375 ? 14.903 -2.807 -32.170 1.00 96.81 375 ILE A O 1
ATOM 3008 N N . TYR A 1 376 ? 16.725 -2.517 -30.878 1.00 96.94 376 TYR A N 1
ATOM 3009 C CA . TYR A 1 376 ? 17.709 -2.788 -31.914 1.00 96.94 376 TYR A CA 1
ATOM 3010 C C . TYR A 1 376 ? 18.332 -4.161 -31.686 1.00 96.94 376 TYR A C 1
ATOM 3012 O O . TYR A 1 376 ? 18.714 -4.481 -30.565 1.00 96.94 376 TYR A O 1
ATOM 3020 N N . GLY A 1 377 ? 18.462 -4.960 -32.736 1.00 95.69 377 GLY A N 1
ATOM 3021 C CA . GLY A 1 377 ? 19.095 -6.276 -32.706 1.00 95.69 377 GLY A CA 1
ATOM 3022 C C . GLY A 1 377 ? 20.389 -6.273 -33.505 1.00 95.69 377 GLY A C 1
ATOM 3023 O O . GLY A 1 377 ? 20.471 -5.631 -34.552 1.00 95.69 377 GLY A O 1
ATOM 3024 N N . LEU A 1 378 ? 21.397 -6.976 -32.999 1.00 93.44 378 LEU A N 1
ATOM 3025 C CA . LEU A 1 378 ? 22.626 -7.266 -33.725 1.00 93.44 378 LEU A CA 1
ATOM 3026 C C . LEU A 1 378 ? 22.330 -8.357 -34.762 1.00 93.44 378 LEU A C 1
ATOM 3028 O O . LEU A 1 378 ? 21.957 -9.465 -34.370 1.00 93.44 378 LEU A O 1
ATOM 3032 N N . ASN A 1 379 ? 22.471 -8.018 -36.048 1.00 76.06 379 ASN A N 1
ATOM 3033 C CA . ASN A 1 379 ? 22.321 -8.971 -37.157 1.00 76.06 379 ASN A CA 1
ATOM 3034 C C . ASN A 1 379 ? 23.296 -10.147 -37.067 1.00 76.06 379 ASN A C 1
ATOM 3036 O O . ASN A 1 379 ? 24.477 -9.911 -36.711 1.00 76.06 379 ASN A O 1
#